Protein AF-0000000065787745 (afdb_homodimer)

pLDDT: mean 94.38, std 7.19, range [54.38, 98.94]

Sequence (430 aa):
MIIATLTGRTIEDMVELAIEAVEQGADALEVRLDYLENLDMSTALRAVRECTRYERVVATLRREEEGGLYKGDEDRRLEILERVSSEADYVDLELDVAEEEIISPSCETIVSYHNFENTPPKEELIGIRDRCAELGDVAKVVTMARGHEDALRILEVVRTAEAPTIGFAMGEEAKYTRVVSVLIGGFATYAAVRKKAAPGQLTVEETRKLLELLGMIIATLTGRTIEDMVELAIEAVEQGADALEVRLDYLENLDMSTALRAVR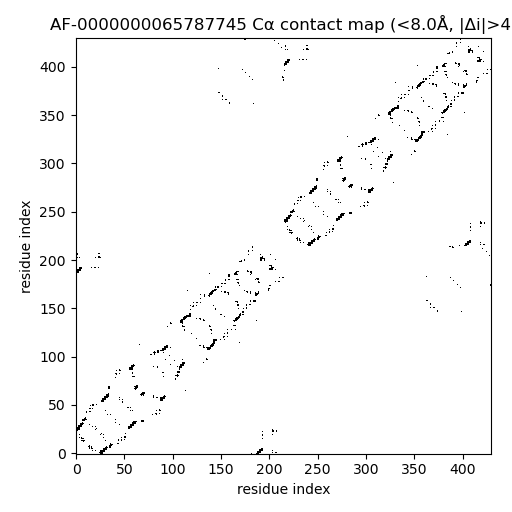ECTRYERVVATLRREEEGGLYKGDEDRRLEILERVSSEADYVDLELDVAEEEIISPSCETIVSYHNFENTPPKEELIGIRDRCAELGDVAKVVTMARGHEDALRILEVVRTAEAPTIGFAMGEEAKYTRVVSVLIGGFATYAAVRKKAAPGQLTVEETRKLLELLG

Solvent-accessible surface area (backbone atoms only — not comparable to full-atom values): 21388 Å² total; per-residue (Å²): 80,39,28,24,50,31,70,25,49,44,60,66,44,30,36,52,44,45,46,52,25,50,73,39,62,34,61,26,36,30,43,36,51,32,45,38,75,66,82,58,58,58,57,38,45,52,48,38,34,69,68,44,85,65,50,50,30,31,40,31,72,37,40,46,93,76,77,35,61,35,79,73,58,65,69,58,51,50,52,50,51,37,59,41,14,72,69,28,54,24,30,58,34,48,43,76,56,51,73,64,63,80,70,77,56,73,36,47,33,34,16,32,45,76,33,89,79,42,53,74,58,60,71,58,46,45,51,50,43,51,52,21,40,72,71,26,66,25,12,32,43,37,26,19,36,88,45,57,67,39,23,52,43,37,43,51,50,33,55,69,47,92,58,52,25,28,31,29,27,40,31,52,86,18,25,51,28,51,56,49,23,36,74,52,65,18,51,32,31,77,19,31,60,63,81,76,84,60,71,44,69,43,24,30,49,56,48,49,52,50,48,58,74,45,94,80,40,29,23,49,32,70,25,49,42,58,67,45,30,36,50,44,46,48,52,24,48,74,40,61,35,58,27,37,29,42,36,51,30,44,37,74,66,81,57,57,58,56,39,46,49,50,38,34,68,70,46,84,65,49,50,32,32,41,31,71,37,42,44,94,75,76,36,61,36,78,71,57,65,71,58,50,50,53,48,51,37,60,40,14,71,69,26,55,24,31,56,33,48,44,74,56,50,72,63,62,81,70,74,56,73,34,46,33,33,17,30,45,77,34,89,80,42,55,73,59,61,71,58,46,44,51,51,43,51,51,20,38,71,70,26,66,24,12,32,42,37,25,19,36,89,43,57,68,39,25,53,42,36,43,52,49,33,53,71,47,91,56,53,26,29,31,30,27,39,31,53,86,18,24,49,29,51,55,49,23,37,76,53,64,18,51,32,33,75,19,31,60,62,85,75,87,57,71,45,69,42,25,31,48,56,48,49,51,49,47,59,74,43,95

Secondary structure (DSSP, 8-state):
-EEEEE--SSHHHHHHHHHHHHHHT-SEEEEEGGG-SSS-HHHHHHHHHHHTTT-EEEEE--BGGGT--B-S-HHHHHHHHHHHGGG-SEEEEEHHHHHHT----SSEEEEEEEESS----HHHHHHHHHHHHHHSSEEEEEEE-SSHHHHHHHHHHHHT-SS-EEEEEESGGGTTHHHHHHHTT-S-EEEESSS-SSTT--BHHHHHHHHHHH-/-EEEEE--SSHHHHHHHHHHHHHHT-SEEEEEGGG-SSS-HHHHHHHHHHHTTT-EEEEE--BGGGT--B-S-HHHHHHHHHHHGGG-SEEEEEHHHHHHT----SSEEEEEEEESS----HHHHHHHHHHHHHHSSEEEEEEE-SSHHHHHHHHHHHHT-SS-EEEEEESGGGTTHHHHHHHTT-S-EEEESSS-SSTT--BHHHHHHHHHHH-

Structure (mmCIF, N/CA/C/O backbone):
data_AF-0000000065787745-model_v1
#
loop_
_entity.id
_entity.type
_entity.pdbx_description
1 polymer '3-dehydroquinate dehydratase'
#
loop_
_atom_site.group_PDB
_atom_site.id
_atom_site.type_symbol
_atom_site.lab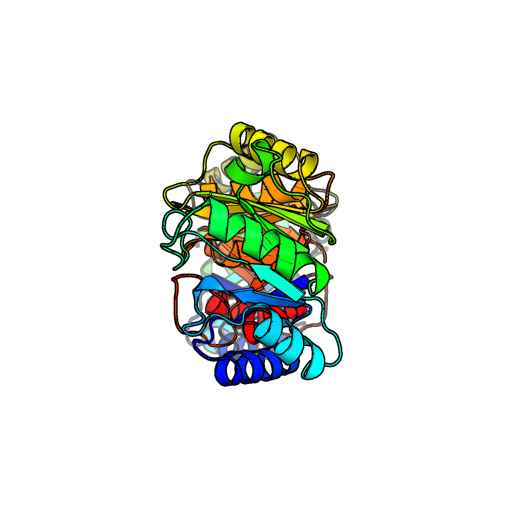el_atom_id
_atom_site.label_alt_id
_atom_site.label_comp_id
_atom_site.label_asym_id
_atom_site.label_entity_id
_atom_site.label_seq_id
_atom_site.pdbx_PDB_ins_code
_atom_site.Cartn_x
_atom_site.Cartn_y
_atom_site.Cartn_z
_atom_site.occupancy
_atom_site.B_iso_or_equiv
_atom_site.auth_seq_id
_atom_site.auth_comp_id
_atom_site.auth_asym_id
_atom_site.auth_atom_id
_atom_site.pdbx_PDB_model_num
ATOM 1 N N . MET A 1 1 ? 7.008 10.703 7.344 1 95.31 1 MET A N 1
ATOM 2 C CA . MET A 1 1 ? 6.703 10.953 8.75 1 95.31 1 MET A CA 1
ATOM 3 C C . MET A 1 1 ? 5.238 10.672 9.047 1 95.31 1 MET A C 1
ATOM 5 O O . MET A 1 1 ? 4.406 10.648 8.141 1 95.31 1 MET A O 1
ATOM 9 N N . ILE A 1 2 ? 4.992 10.32 10.305 1 98 2 ILE A N 1
ATOM 10 C CA . ILE A 1 2 ? 3.627 10.109 10.781 1 98 2 ILE A CA 1
ATOM 11 C C . ILE A 1 2 ? 3.201 11.289 11.656 1 98 2 ILE A C 1
ATOM 13 O O . ILE A 1 2 ? 3.803 11.531 12.703 1 98 2 ILE A O 1
ATOM 17 N N . ILE A 1 3 ? 2.205 12.008 11.211 1 98.19 3 ILE A N 1
ATOM 18 C CA . ILE A 1 3 ? 1.607 13.07 12.008 1 98.19 3 ILE A CA 1
ATOM 19 C C . ILE A 1 3 ? 0.368 12.547 12.727 1 98.19 3 ILE A C 1
ATOM 21 O O . ILE A 1 3 ? -0.604 12.141 12.086 1 98.19 3 ILE A O 1
ATOM 25 N N . ALA A 1 4 ? 0.393 12.562 14.031 1 97.44 4 ALA A N 1
ATOM 26 C CA . ALA A 1 4 ? -0.772 12.156 14.805 1 97.44 4 ALA A CA 1
ATOM 27 C C . ALA A 1 4 ? -1.756 13.305 14.969 1 97.44 4 ALA A C 1
ATOM 29 O O . ALA A 1 4 ? -1.367 14.414 15.367 1 97.44 4 ALA A O 1
ATOM 30 N N . THR A 1 5 ? -2.967 13.047 14.664 1 97.06 5 THR A N 1
ATOM 31 C CA . THR A 1 5 ? -3.998 14.062 14.828 1 97.06 5 THR A CA 1
ATOM 32 C C . THR A 1 5 ? -4.59 14.023 16.234 1 97.06 5 THR A C 1
ATOM 34 O O . THR A 1 5 ? -5.133 13 16.656 1 97.06 5 THR A O 1
ATOM 37 N N . LEU A 1 6 ? -4.48 15.117 16.969 1 96.56 6 LEU A N 1
ATOM 38 C CA . LEU A 1 6 ? -5.027 15.242 18.312 1 96.56 6 LEU A CA 1
ATOM 39 C C . LEU A 1 6 ? -6.371 15.969 18.281 1 96.56 6 LEU A C 1
ATOM 41 O O . LEU A 1 6 ? -6.445 17.125 17.891 1 96.56 6 LEU A O 1
ATOM 45 N N . THR A 1 7 ? -7.379 15.273 18.797 1 95.25 7 THR A N 1
ATOM 46 C CA . THR A 1 7 ? -8.727 15.82 18.719 1 95.25 7 THR A CA 1
ATOM 47 C C . THR A 1 7 ? -9.344 15.93 20.109 1 95.25 7 THR A C 1
ATOM 49 O O . THR A 1 7 ? -10.539 15.695 20.281 1 95.25 7 THR A O 1
ATOM 52 N N . GLY A 1 8 ? -8.508 16.172 21.062 1 94.19 8 GLY A N 1
ATOM 53 C CA . GLY A 1 8 ? -9.023 16.344 22.422 1 94.19 8 GLY A CA 1
ATOM 54 C C . GLY A 1 8 ? -9.938 17.547 22.562 1 94.19 8 GLY A C 1
ATOM 55 O O . GLY A 1 8 ? -9.719 18.578 21.938 1 94.19 8 GLY A O 1
ATOM 56 N N . ARG A 1 9 ? -10.867 17.438 23.531 1 94.25 9 ARG A N 1
ATOM 57 C CA . ARG A 1 9 ? -11.836 18.516 23.75 1 94.25 9 ARG A CA 1
ATOM 58 C C . ARG A 1 9 ? -11.359 19.469 24.828 1 94.25 9 ARG A C 1
ATOM 60 O O . ARG A 1 9 ? -11.867 20.594 24.938 1 94.25 9 ARG A O 1
ATOM 67 N N . THR A 1 10 ? -10.438 19.016 25.688 1 94.31 10 THR A N 1
ATOM 68 C CA . THR A 1 10 ? -9.781 19.844 26.703 1 94.31 10 THR A CA 1
ATOM 69 C C . THR A 1 10 ? -8.266 19.797 26.547 1 94.31 10 THR A C 1
ATOM 71 O O . THR A 1 10 ? -7.742 18.953 25.797 1 94.31 10 THR A O 1
ATOM 74 N N . ILE A 1 11 ? -7.617 20.75 27.219 1 94.31 11 ILE A N 1
ATOM 75 C CA . ILE A 1 11 ? -6.156 20.75 27.172 1 94.31 11 ILE A CA 1
ATOM 76 C C . ILE A 1 11 ? -5.617 19.438 27.75 1 94.31 11 ILE A C 1
ATOM 78 O O . ILE A 1 11 ? -4.668 18.859 27.219 1 94.31 11 ILE A O 1
ATOM 82 N N . GLU A 1 12 ? -6.25 18.969 28.781 1 93.56 12 GLU A N 1
ATOM 83 C CA . GLU A 1 12 ? -5.848 17.719 29.391 1 93.56 12 GLU A CA 1
ATOM 84 C C . GLU A 1 12 ? -5.992 16.547 28.422 1 93.56 12 GLU A C 1
ATOM 86 O O . GLU A 1 12 ? -5.102 15.703 28.312 1 93.56 12 GLU A O 1
ATOM 91 N N . ASP A 1 13 ? -7.141 16.531 27.688 1 94.06 13 ASP A N 1
ATOM 92 C CA . ASP A 1 13 ? -7.367 15.492 26.688 1 94.06 13 ASP A CA 1
ATOM 93 C C . ASP A 1 13 ? -6.297 15.547 25.594 1 94.06 13 ASP A C 1
ATOM 95 O O . ASP A 1 13 ? -5.801 14.5 25.156 1 94.06 13 ASP A O 1
ATOM 99 N N . MET A 1 14 ? -5.992 16.734 25.203 1 94.81 14 MET A N 1
ATOM 100 C CA . MET A 1 14 ? -5 16.922 24.141 1 94.81 14 MET A CA 1
ATOM 101 C C . MET A 1 14 ? -3.639 16.391 24.578 1 94.81 14 MET A C 1
ATOM 103 O O . MET A 1 14 ? -2.963 15.703 23.812 1 94.81 14 MET A O 1
ATOM 107 N N . VAL A 1 15 ? -3.275 16.734 25.781 1 95.19 15 VAL A N 1
ATOM 108 C CA . VAL A 1 15 ? -1.983 16.328 26.312 1 95.19 15 VAL A CA 1
ATOM 109 C C . VAL A 1 15 ? -1.935 14.805 26.422 1 95.19 15 VAL A C 1
ATOM 111 O O . VAL A 1 15 ? -0.93 14.18 26.078 1 95.19 15 VAL A O 1
ATOM 114 N N . GLU A 1 16 ? -2.988 14.195 26.875 1 96.19 16 GLU A N 1
ATOM 115 C CA . GLU A 1 16 ? -3.057 12.742 26.984 1 96.19 16 GLU A CA 1
ATOM 116 C C . GLU A 1 16 ? -2.891 12.078 25.625 1 96.19 16 GLU A C 1
ATOM 118 O O . GLU A 1 16 ? -2.123 11.125 25.469 1 96.19 16 GLU A O 1
ATOM 123 N N . LEU A 1 17 ? -3.627 12.562 24.688 1 96.62 17 LEU A N 1
ATOM 124 C CA . LEU A 1 17 ? -3.523 12.031 23.328 1 96.62 17 LEU A CA 1
ATOM 125 C C . LEU A 1 17 ? -2.111 12.211 22.781 1 96.62 17 LEU A C 1
ATOM 127 O O . LEU A 1 17 ? -1.597 11.336 22.094 1 96.62 17 LEU A O 1
ATOM 131 N N . ALA A 1 18 ? -1.525 13.328 23.109 1 97.19 18 ALA A N 1
ATOM 132 C CA . ALA A 1 18 ? -0.173 13.609 22.641 1 97.19 18 ALA A CA 1
ATOM 133 C C . ALA A 1 18 ? 0.82 12.578 23.172 1 97.19 18 ALA A C 1
ATOM 135 O O . ALA A 1 18 ? 1.634 12.047 22.422 1 97.19 18 ALA A O 1
ATOM 136 N N . ILE A 1 19 ? 0.753 12.32 24.406 1 96.75 19 ILE A N 1
ATOM 137 C CA . ILE A 1 19 ? 1.647 11.367 25.047 1 96.75 19 I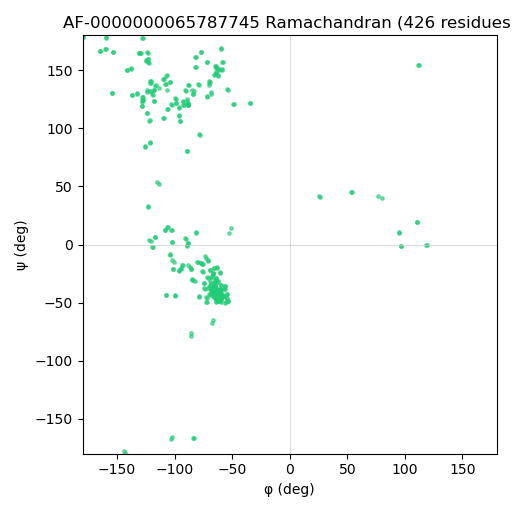LE A CA 1
ATOM 138 C C . ILE A 1 19 ? 1.457 9.984 24.422 1 96.75 19 ILE A C 1
ATOM 140 O O . ILE A 1 19 ? 2.432 9.312 24.078 1 96.75 19 ILE A O 1
ATOM 144 N N . GLU A 1 20 ? 0.204 9.656 24.266 1 96.88 20 GLU A N 1
ATOM 145 C CA . GLU A 1 20 ? -0.113 8.367 23.672 1 96.88 20 GLU A CA 1
ATOM 146 C C . GLU A 1 20 ?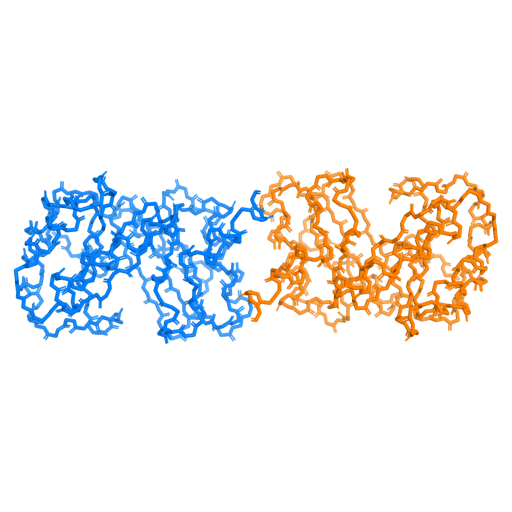 0.416 8.281 22.234 1 96.88 20 GLU A C 1
ATOM 148 O O . GLU A 1 20 ? 0.948 7.246 21.828 1 96.88 20 GLU A O 1
ATOM 153 N N . ALA A 1 21 ? 0.248 9.297 21.484 1 96.94 21 ALA A N 1
ATOM 154 C CA . ALA A 1 21 ? 0.705 9.352 20.094 1 96.94 21 ALA A CA 1
ATOM 155 C C . ALA A 1 21 ? 2.213 9.133 20.016 1 96.94 21 ALA A C 1
ATOM 157 O O . ALA A 1 21 ? 2.688 8.367 19.172 1 96.94 21 ALA A O 1
ATOM 158 N N . VAL A 1 22 ? 2.955 9.789 20.875 1 96.56 22 VAL A N 1
ATOM 159 C CA . VAL A 1 22 ? 4.41 9.672 20.891 1 96.56 22 VAL A CA 1
ATOM 160 C C . VAL A 1 22 ? 4.809 8.242 21.234 1 96.56 22 VAL A C 1
ATOM 162 O O . VAL A 1 22 ? 5.711 7.668 20.625 1 96.56 22 VAL A O 1
ATOM 165 N N . GLU A 1 23 ? 4.125 7.684 22.172 1 96.06 23 GLU A N 1
ATOM 166 C CA . GLU A 1 23 ? 4.391 6.305 22.578 1 96.06 23 GLU A CA 1
ATOM 167 C C . GLU A 1 23 ? 4.133 5.336 21.422 1 96.06 23 GLU A C 1
ATOM 169 O O . GLU A 1 23 ? 4.809 4.316 21.297 1 96.06 23 GLU A O 1
ATOM 174 N N . GLN A 1 24 ? 3.209 5.703 20.625 1 96.62 24 GLN A N 1
ATOM 175 C CA . GLN A 1 24 ? 2.834 4.852 19.5 1 96.62 24 GLN A CA 1
ATOM 176 C C . GLN A 1 24 ? 3.811 5.016 18.328 1 96.62 24 GLN A C 1
ATOM 178 O O . GLN A 1 24 ? 3.785 4.234 17.375 1 96.62 24 GLN A O 1
ATOM 183 N N . GLY A 1 25 ? 4.613 6.082 18.391 1 96 25 GLY A N 1
ATOM 184 C CA . GLY A 1 25 ? 5.641 6.234 17.375 1 96 25 GLY A CA 1
ATOM 185 C C . GLY A 1 25 ? 5.371 7.383 16.422 1 96 25 GLY A C 1
ATOM 186 O O . GLY A 1 25 ? 5.906 7.414 15.312 1 96 25 GLY A O 1
ATOM 187 N N . ALA A 1 26 ? 4.531 8.359 16.766 1 97 26 ALA A N 1
ATOM 188 C CA . ALA A 1 26 ? 4.309 9.547 15.953 1 97 26 ALA A CA 1
ATOM 189 C C . ALA A 1 26 ? 5.59 10.359 15.812 1 97 26 ALA A C 1
ATOM 191 O O . ALA A 1 26 ? 6.402 10.422 16.734 1 97 26 ALA A O 1
ATOM 192 N N . ASP A 1 27 ? 5.727 10.977 14.602 1 96.81 27 ASP A N 1
ATOM 193 C CA . ASP A 1 27 ? 6.879 11.836 14.344 1 96.81 27 ASP A CA 1
ATOM 194 C C . ASP A 1 27 ? 6.531 13.305 14.586 1 96.81 27 ASP A C 1
ATOM 196 O O . ASP A 1 27 ? 7.422 14.141 14.75 1 96.81 27 ASP A O 1
ATOM 200 N N . ALA A 1 28 ? 5.312 13.648 14.523 1 97.56 28 ALA A N 1
ATOM 201 C CA . ALA A 1 28 ? 4.77 14.992 14.727 1 97.56 28 ALA A CA 1
ATOM 202 C C . ALA A 1 28 ? 3.328 14.938 15.219 1 97.56 28 ALA A C 1
ATOM 204 O O . ALA A 1 28 ? 2.701 13.875 15.203 1 97.56 28 ALA A O 1
ATOM 205 N N . LEU A 1 29 ? 2.869 16.062 15.695 1 97.56 29 LEU A N 1
ATOM 206 C CA . LEU A 1 29 ? 1.533 16.141 16.281 1 97.56 29 LEU A CA 1
ATOM 207 C C . LEU A 1 29 ? 0.729 17.281 15.648 1 97.56 29 LEU A C 1
ATOM 209 O O . LEU A 1 29 ? 1.188 18.422 15.602 1 97.56 29 LEU A O 1
ATOM 213 N N . GLU A 1 30 ? -0.359 16.906 15.133 1 97.62 30 GLU A N 1
ATOM 214 C CA . GLU A 1 30 ? -1.309 17.938 14.734 1 97.62 30 GLU A CA 1
ATOM 215 C C . GLU A 1 30 ? -2.297 18.25 15.852 1 97.62 30 GLU A C 1
ATOM 217 O O . GLU A 1 30 ? -3.053 17.375 16.281 1 97.62 30 GLU A O 1
ATOM 222 N N . VAL A 1 31 ? -2.312 19.469 16.281 1 96.69 31 VAL A N 1
ATOM 223 C CA . VAL A 1 31 ? -3.273 19.906 17.281 1 96.69 31 VAL A CA 1
ATOM 224 C C . VAL A 1 31 ? -4.484 20.531 16.594 1 96.69 31 VAL A C 1
ATOM 226 O O . VAL A 1 31 ? -4.402 21.656 16.078 1 96.69 31 VAL A O 1
ATOM 229 N N . ARG A 1 32 ? -5.543 19.781 16.609 1 96.25 32 ARG A N 1
ATOM 230 C CA . ARG A 1 32 ? -6.805 20.297 16.078 1 96.25 32 ARG A CA 1
ATOM 231 C C . ARG A 1 32 ? -7.477 21.234 17.094 1 96.25 32 ARG A C 1
ATOM 233 O O . ARG A 1 32 ? -8.305 20.797 17.891 1 96.25 32 ARG A O 1
ATOM 240 N N . LEU A 1 33 ? -7.203 22.484 16.891 1 96.25 33 LEU A N 1
ATOM 241 C CA . LEU A 1 33 ? -7.684 23.5 17.812 1 96.25 33 LEU A CA 1
ATOM 242 C C . LEU A 1 33 ? -9.203 23.656 17.719 1 96.25 33 LEU A C 1
ATOM 244 O O . LEU A 1 33 ? -9.852 24.078 18.672 1 96.25 33 LEU A O 1
ATOM 248 N N . ASP A 1 34 ? -9.734 23.25 16.625 1 95.62 34 ASP A N 1
ATOM 249 C CA . ASP A 1 34 ? -11.172 23.375 16.406 1 95.62 34 ASP A CA 1
ATOM 250 C C . ASP A 1 34 ? -11.953 22.406 17.281 1 95.62 34 ASP A C 1
ATOM 252 O O . ASP A 1 34 ? -13.164 22.547 17.453 1 95.62 34 ASP A O 1
ATOM 256 N N . TYR A 1 35 ? -11.312 21.469 17.844 1 94.81 35 TYR A N 1
ATOM 257 C CA . TYR A 1 35 ? -11.984 20.516 18.734 1 94.81 35 TYR A CA 1
ATOM 258 C C . TYR A 1 35 ? -12.055 21.062 20.156 1 94.81 35 TYR A C 1
ATOM 260 O O . TYR A 1 35 ? -12.836 20.578 20.984 1 94.81 35 TYR A O 1
ATOM 268 N N . LEU A 1 36 ? -11.195 22.016 20.5 1 93.5 36 LEU A N 1
ATOM 269 C CA . LEU A 1 36 ? -11.102 22.531 21.859 1 93.5 36 LEU A CA 1
ATOM 270 C C . LEU A 1 36 ? -12.352 23.312 22.234 1 93.5 36 LEU A C 1
ATOM 272 O O . LEU A 1 36 ? -12.836 24.141 21.453 1 93.5 36 LEU A O 1
ATOM 276 N N . GLU A 1 37 ? -12.891 23.016 23.359 1 86.19 37 GLU A N 1
ATOM 277 C CA . GLU A 1 37 ? -14.062 23.719 23.859 1 86.19 37 GLU A CA 1
ATOM 278 C C . GLU A 1 37 ? -13.711 25.125 24.328 1 86.19 37 GLU A C 1
ATOM 280 O O . GLU A 1 37 ? -14.477 26.062 24.125 1 86.19 37 GLU A O 1
ATOM 285 N N . ASN A 1 38 ? -12.633 25.156 25.156 1 72.75 38 ASN A N 1
ATOM 286 C CA . ASN A 1 38 ? -12.219 26.422 25.734 1 72.75 38 ASN A CA 1
ATOM 287 C C . ASN A 1 38 ? -10.977 26.984 25.047 1 72.75 38 ASN A C 1
ATOM 289 O O . ASN A 1 38 ? -10.156 26.219 24.531 1 72.75 38 ASN A O 1
ATOM 293 N N . LEU A 1 39 ? -11 28.312 24.859 1 62.22 39 LEU A N 1
ATOM 294 C CA . LEU A 1 39 ? -10.359 29.094 23.812 1 62.22 39 LEU A CA 1
ATOM 295 C C . LEU A 1 39 ? -8.891 29.344 24.141 1 62.22 39 LEU A C 1
ATOM 297 O O . LEU A 1 39 ? -8.195 30.062 23.406 1 62.22 39 LEU A O 1
ATOM 301 N N . ASP A 1 40 ? -8.258 28.766 25.109 1 80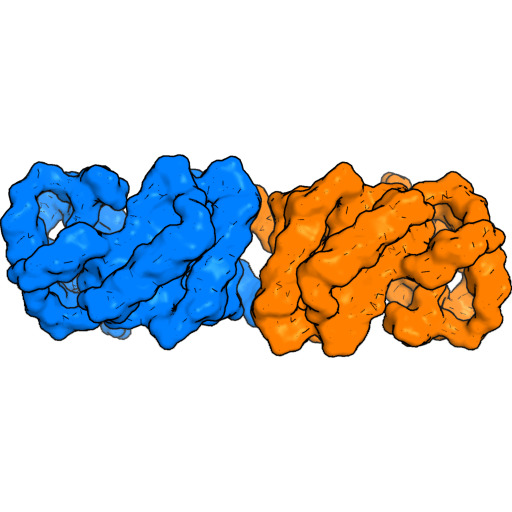.25 40 ASP A N 1
ATOM 302 C CA . ASP A 1 40 ? -6.867 29.219 25.094 1 80.25 40 ASP A CA 1
ATOM 303 C C . ASP A 1 40 ? -6.016 28.312 24.203 1 80.25 40 ASP A C 1
ATOM 305 O O . ASP A 1 40 ? -5.301 27.438 24.703 1 80.25 40 ASP A O 1
ATOM 309 N N . MET A 1 41 ? -6.098 28.547 22.969 1 83.62 41 MET A N 1
ATOM 310 C CA . MET A 1 41 ? -5.492 27.703 21.922 1 83.62 41 MET A CA 1
ATOM 311 C C . MET A 1 41 ? -3.971 27.734 22.031 1 83.62 41 MET A C 1
ATOM 313 O O . MET A 1 41 ? -3.316 26.703 21.828 1 83.62 41 MET A O 1
ATOM 317 N N . SER A 1 42 ? -3.443 28.844 22.5 1 87.38 42 SER A N 1
ATOM 318 C CA . SER A 1 42 ? -2.002 28.953 22.688 1 87.38 42 SER A CA 1
ATOM 319 C C . SER A 1 42 ? -1.542 28.078 23.859 1 87.38 42 SER A C 1
ATOM 321 O O . SER A 1 42 ? -0.495 27.438 23.781 1 87.38 42 SER A O 1
ATOM 323 N N . THR A 1 43 ? -2.367 28.078 24.812 1 87.94 43 THR A N 1
ATOM 324 C CA . THR A 1 43 ? -2.045 27.266 25.984 1 87.94 43 THR A CA 1
ATOM 325 C C . THR A 1 43 ? -2.047 25.781 25.641 1 87.94 43 THR A C 1
ATOM 327 O O . THR A 1 43 ? -1.204 25.016 26.125 1 87.94 43 THR A O 1
ATOM 330 N N . ALA A 1 44 ? -2.957 25.422 24.797 1 89.06 44 ALA A N 1
ATOM 331 C CA . ALA A 1 44 ? -3.037 24.016 24.375 1 89.06 44 ALA A CA 1
ATOM 332 C C . ALA A 1 44 ? -1.774 23.594 23.641 1 89.06 44 ALA A C 1
ATOM 334 O O . ALA A 1 44 ? -1.207 22.531 23.922 1 89.06 44 ALA A O 1
ATOM 335 N N . LEU A 1 45 ? -1.342 24.406 22.734 1 91.94 45 LEU A N 1
ATOM 336 C CA . LEU A 1 45 ? -0.138 24.109 21.969 1 91.94 45 LEU A CA 1
ATOM 337 C C . LEU A 1 45 ? 1.079 24.016 22.875 1 91.94 45 LEU A C 1
ATOM 339 O O . LEU A 1 45 ? 1.881 23.078 22.75 1 91.94 45 LEU A O 1
ATOM 343 N N . ARG A 1 46 ? 1.169 24.953 23.781 1 90.19 46 ARG A N 1
ATOM 344 C CA . ARG A 1 46 ? 2.291 24.953 24.703 1 90.19 46 ARG A CA 1
ATOM 345 C C . ARG A 1 46 ? 2.279 23.719 25.594 1 90.19 46 ARG A C 1
ATOM 347 O O . ARG A 1 46 ? 3.328 23.125 25.844 1 90.19 46 ARG A O 1
ATOM 354 N N . ALA A 1 47 ? 1.116 23.344 26.031 1 91.5 47 ALA A N 1
ATOM 355 C CA . ALA A 1 47 ? 0.983 22.172 26.891 1 91.5 47 ALA A CA 1
ATOM 356 C C . ALA A 1 47 ? 1.407 20.906 26.156 1 91.5 47 ALA A C 1
ATOM 358 O O . ALA A 1 47 ? 2.111 20.062 26.734 1 91.5 47 ALA A O 1
ATOM 359 N N . VAL A 1 48 ? 0.991 20.828 24.938 1 93.25 48 VAL A N 1
ATOM 360 C CA . VAL A 1 48 ? 1.335 19.672 24.125 1 93.25 48 VAL A CA 1
ATOM 361 C C . VAL A 1 48 ? 2.846 19.625 23.906 1 93.25 48 VAL A C 1
ATOM 363 O O . VAL A 1 48 ? 3.469 18.562 24.062 1 93.25 48 VAL A O 1
ATOM 366 N N . ARG A 1 49 ? 3.439 20.688 23.625 1 91.06 49 ARG A N 1
ATOM 367 C CA . ARG A 1 49 ? 4.875 20.766 23.359 1 91.06 49 ARG A CA 1
ATOM 368 C C . ARG A 1 49 ? 5.672 20.422 24.609 1 91.06 49 ARG A C 1
ATOM 370 O O . ARG A 1 49 ? 6.656 19.672 24.547 1 91.06 49 ARG A O 1
ATOM 377 N N . GLU A 1 50 ? 5.262 20.953 25.641 1 88.69 50 GLU A N 1
ATOM 378 C CA . GLU A 1 50 ? 5.988 20.75 26.891 1 88.69 50 GLU A CA 1
ATOM 379 C C . GLU A 1 50 ? 5.945 19.297 27.328 1 88.69 50 GLU A C 1
ATOM 381 O O . GLU A 1 50 ? 6.914 18.797 27.906 1 88.69 50 GLU A O 1
ATOM 386 N N . CYS A 1 51 ? 4.891 18.625 27.031 1 89.44 51 CYS A N 1
ATOM 387 C CA . CYS A 1 51 ? 4.719 17.25 27.531 1 89.44 51 CYS A CA 1
ATOM 388 C C . CYS A 1 51 ? 5.344 16.25 26.578 1 89.44 51 CYS A C 1
ATOM 390 O O . CYS A 1 51 ? 5.465 15.062 26.906 1 89.44 51 CYS A O 1
ATOM 392 N N . THR A 1 52 ? 5.625 16.594 25.344 1 83.94 52 THR A N 1
ATOM 393 C CA . THR A 1 52 ? 6.109 15.648 24.344 1 83.94 52 THR A CA 1
ATOM 394 C C . THR A 1 52 ? 7.531 15.992 23.906 1 83.94 52 THR A C 1
ATOM 396 O O . THR A 1 52 ? 7.949 15.672 22.797 1 83.94 52 THR A O 1
ATOM 399 N N . ARG A 1 53 ? 8.414 16.125 24.734 1 74.81 53 ARG A N 1
ATOM 400 C CA . ARG A 1 53 ? 9.828 16.406 24.516 1 74.81 53 ARG A CA 1
ATOM 401 C C . ARG A 1 53 ? 10.039 17.141 23.203 1 74.81 53 ARG A C 1
ATOM 403 O O . ARG A 1 53 ? 10.922 16.781 22.406 1 74.81 53 ARG A O 1
ATOM 410 N N . TYR A 1 54 ? 9.273 18.094 22.766 1 66.12 54 TYR A N 1
ATOM 411 C CA . TYR A 1 54 ? 9.453 19.109 21.734 1 66.12 54 TYR A CA 1
ATOM 412 C C . TYR A 1 54 ? 9.281 18.5 20.344 1 66.12 54 TYR A C 1
ATOM 414 O O . TYR A 1 54 ? 10.031 18.828 19.422 1 66.12 54 TYR A O 1
ATOM 422 N N . GLU A 1 55 ? 8.25 17.609 20.219 1 77.81 55 GLU A N 1
ATOM 423 C CA . GLU A 1 55 ? 7.879 17.109 18.906 1 77.81 55 GLU A CA 1
ATOM 424 C C . GLU A 1 55 ? 7.352 18.219 18.016 1 77.81 55 GLU A C 1
ATOM 426 O O . GLU A 1 55 ? 6.91 19.266 18.5 1 77.81 55 GLU A O 1
ATOM 431 N N . ARG A 1 56 ? 7.625 18.094 16.703 1 93.56 56 ARG A N 1
ATOM 432 C CA . ARG A 1 56 ? 7.039 19.031 15.75 1 93.56 56 ARG A CA 1
ATOM 433 C C . ARG A 1 56 ? 5.52 19.078 15.883 1 93.56 56 ARG A C 1
ATOM 435 O O . ARG A 1 56 ? 4.879 18.047 16.078 1 93.56 56 ARG A O 1
ATOM 442 N N . VAL A 1 57 ? 5.078 20.312 15.891 1 96.81 57 VAL A N 1
ATOM 443 C CA . VAL A 1 57 ? 3.645 20.484 16.094 1 96.81 57 VAL A CA 1
ATOM 444 C C . VAL A 1 57 ? 3.045 21.25 14.914 1 96.81 57 VAL A C 1
ATOM 446 O O . VAL A 1 57 ? 3.623 22.234 14.438 1 96.81 57 VAL A O 1
ATOM 449 N N . VAL A 1 58 ? 1.951 20.734 14.391 1 97.94 58 VAL A N 1
ATOM 450 C CA . VAL A 1 58 ? 1.118 21.391 13.398 1 97.94 58 VAL A CA 1
ATOM 451 C C . VAL A 1 58 ? -0.128 21.969 14.062 1 97.94 58 VAL A C 1
ATOM 453 O O . VAL A 1 58 ? -0.892 21.25 14.703 1 97.94 58 VAL A O 1
ATOM 456 N N . ALA A 1 59 ? -0.346 23.266 14 1 97.5 59 ALA A N 1
ATOM 457 C CA . ALA A 1 59 ? -1.579 23.891 14.477 1 97.5 59 ALA A CA 1
ATOM 458 C C . ALA A 1 59 ? -2.629 23.953 13.367 1 97.5 59 ALA A C 1
ATOM 460 O O . ALA A 1 59 ? -2.361 24.453 12.281 1 97.5 59 ALA A O 1
ATOM 461 N N . THR A 1 60 ? -3.729 23.406 13.641 1 97.56 60 THR A N 1
ATOM 462 C CA . THR A 1 60 ? -4.824 23.406 12.68 1 97.56 60 THR A CA 1
ATOM 463 C C . THR A 1 60 ? -6.105 23.938 13.312 1 97.56 60 THR A C 1
ATOM 465 O O . THR A 1 60 ? -6.465 23.531 14.422 1 97.56 60 THR A O 1
ATOM 468 N N . LEU A 1 61 ? -6.707 24.875 12.742 1 96.81 61 LEU A N 1
ATOM 469 C CA . LEU A 1 61 ? -8.039 25.375 13.07 1 96.81 61 LEU A CA 1
ATOM 470 C C . LEU A 1 61 ? -8.969 25.281 11.867 1 96.81 61 LEU A C 1
ATOM 472 O O . LEU A 1 61 ? -9.102 26.234 11.094 1 96.81 61 LEU A O 1
ATOM 476 N N . ARG A 1 62 ? -9.555 24.141 11.797 1 96.31 62 ARG A N 1
ATOM 477 C CA . ARG A 1 62 ? -10.227 23.75 10.562 1 96.31 62 ARG A CA 1
ATOM 478 C C . ARG A 1 62 ? -11.695 24.172 10.578 1 96.31 62 ARG A C 1
ATOM 480 O O . ARG A 1 62 ? -12.391 23.953 11.57 1 96.31 62 ARG A O 1
ATOM 487 N N . ARG A 1 63 ? -12.195 24.797 9.461 1 95.75 63 ARG A N 1
ATOM 488 C CA . ARG A 1 63 ? -13.594 25.188 9.297 1 95.75 63 ARG A CA 1
ATOM 489 C C . ARG A 1 63 ? -14.484 23.969 9.094 1 95.75 63 ARG A C 1
ATOM 491 O O . ARG A 1 63 ? -14.023 22.938 8.617 1 95.75 63 ARG A O 1
ATOM 498 N N . GLU A 1 64 ? -15.664 24.141 9.383 1 94.56 64 GLU A N 1
ATOM 499 C CA . GLU A 1 64 ? -16.641 23.062 9.273 1 94.56 64 GLU A CA 1
ATOM 500 C C . GLU A 1 64 ? -16.734 22.562 7.836 1 94.56 64 GLU A C 1
ATOM 502 O O . GLU A 1 64 ? -16.812 21.344 7.602 1 94.56 64 GLU A O 1
ATOM 507 N N . GLU A 1 65 ? -16.734 23.422 6.832 1 91.69 65 GLU A N 1
ATOM 508 C CA . GLU A 1 65 ? -16.859 23.062 5.422 1 91.69 65 GLU A CA 1
ATOM 509 C C . GLU A 1 65 ? -15.688 22.203 4.957 1 91.69 65 GLU A C 1
ATOM 511 O O . GLU A 1 65 ? -15.781 21.531 3.934 1 91.69 65 GLU A O 1
ATOM 516 N N . GLU A 1 66 ? -14.641 22.281 5.703 1 93.19 66 GLU A N 1
ATOM 517 C CA . GLU A 1 66 ? -13.43 21.547 5.355 1 93.19 66 GLU A CA 1
ATOM 518 C C . GLU A 1 66 ? -13.227 20.344 6.27 1 93.19 66 GLU A C 1
ATOM 520 O O . GLU A 1 66 ? -12.109 19.828 6.387 1 93.19 66 GLU A O 1
ATOM 525 N N . GLY A 1 67 ? -14.25 20 6.957 1 91.31 67 GLY A N 1
ATOM 526 C CA . GLY A 1 67 ? -14.188 18.781 7.766 1 91.31 67 GLY A CA 1
ATOM 527 C C . GLY A 1 67 ? -13.805 19.062 9.211 1 91.31 67 GLY A C 1
ATOM 528 O O . GLY A 1 67 ? -13.461 18.125 9.953 1 91.31 67 GLY A O 1
ATOM 529 N N . GLY A 1 68 ? -13.789 20.344 9.617 1 95.5 68 GLY A N 1
ATOM 530 C CA . GLY A 1 68 ? -13.477 20.703 10.992 1 95.5 68 GLY A CA 1
ATOM 531 C C . GLY A 1 68 ? -14.703 21.078 11.805 1 95.5 68 GLY A C 1
ATOM 532 O O . GLY A 1 68 ? -15.82 20.688 11.469 1 95.5 68 GLY A O 1
ATOM 533 N N . LEU A 1 69 ? -14.406 21.688 13.008 1 95.25 69 LEU A N 1
ATOM 534 C CA . LEU A 1 69 ? -15.508 22 13.922 1 95.25 69 LEU A CA 1
ATOM 535 C C . LEU A 1 69 ? -15.602 23.5 14.18 1 95.25 69 LEU A C 1
ATOM 537 O O . LEU A 1 69 ? -16.484 23.953 14.906 1 95.25 69 LEU A O 1
ATOM 541 N N . TYR A 1 70 ? -14.703 24.312 13.625 1 95.56 70 TYR A N 1
ATOM 542 C CA . TYR A 1 70 ? -14.766 25.75 13.852 1 95.56 70 TYR A CA 1
ATOM 543 C C . TYR A 1 70 ? -15.938 26.375 13.109 1 95.56 70 TYR A C 1
ATOM 545 O O . TYR A 1 70 ? -16.062 26.234 11.891 1 95.56 70 TYR A O 1
ATOM 553 N N . LYS A 1 71 ? -16.719 27.094 13.82 1 94.19 71 LYS A N 1
ATOM 554 C CA . LYS A 1 71 ? -17.922 27.688 13.258 1 94.19 71 LYS A CA 1
ATOM 555 C C . LYS A 1 71 ? -17.906 29.203 13.406 1 94.19 71 LYS A C 1
ATOM 557 O O . LYS A 1 71 ? -18.875 29.891 13.062 1 94.19 71 LYS A O 1
ATOM 562 N N . GLY A 1 72 ? -16.875 29.781 13.906 1 91.88 72 GLY A N 1
ATOM 563 C CA . GLY A 1 72 ? -16.828 31.203 14.219 1 91.88 72 GLY A CA 1
ATOM 564 C C . GLY A 1 72 ? -16.484 32.062 13.023 1 91.88 72 GLY A C 1
ATOM 565 O O . GLY A 1 72 ? -16.547 31.594 11.875 1 91.88 72 GLY A O 1
ATOM 566 N N . ASP A 1 73 ? -16.188 33.219 13.328 1 94.19 73 ASP A N 1
ATOM 567 C CA . ASP A 1 73 ? -15.859 34.25 12.336 1 94.19 73 ASP A CA 1
ATOM 568 C C . ASP A 1 73 ? -14.508 33.969 11.68 1 94.19 73 ASP A C 1
ATOM 570 O O . ASP A 1 73 ? -13.539 33.625 12.367 1 94.19 73 ASP A O 1
ATOM 574 N N . GLU A 1 74 ? -14.453 34.156 10.336 1 95 74 GLU A N 1
ATOM 575 C CA . GLU A 1 74 ? -13.242 33.844 9.578 1 95 74 GLU A CA 1
ATOM 576 C C . GLU A 1 74 ? -12.094 34.781 9.953 1 95 74 GLU A C 1
ATOM 578 O O . GLU A 1 74 ? -10.945 34.344 10.07 1 95 74 GLU A O 1
ATOM 583 N N . ASP A 1 75 ? -12.398 36.031 10.117 1 94.69 75 ASP A N 1
ATOM 584 C CA . ASP A 1 75 ? -11.352 36.969 10.5 1 94.69 75 ASP A CA 1
ATOM 585 C C . ASP A 1 75 ? -10.734 36.594 11.844 1 94.69 75 ASP A C 1
ATOM 587 O O . ASP A 1 75 ? -9.516 36.656 12.016 1 94.69 75 ASP A O 1
ATOM 591 N N . ARG A 1 76 ? -11.586 36.219 12.703 1 93.81 76 ARG A N 1
ATOM 592 C CA . ARG A 1 76 ? -11.125 35.781 14.016 1 93.81 76 ARG A CA 1
ATOM 593 C C . ARG A 1 76 ? -10.297 34.5 13.906 1 93.81 76 ARG A C 1
ATOM 595 O O . ARG A 1 76 ? -9.266 34.375 14.562 1 93.81 76 ARG A O 1
ATOM 602 N N . ARG A 1 77 ? -10.766 33.594 13.117 1 95 77 ARG A N 1
ATOM 603 C CA . ARG A 1 77 ? -10.055 32.344 12.898 1 95 77 ARG A CA 1
ATOM 604 C C . ARG A 1 77 ? -8.625 32.594 12.422 1 95 77 ARG A C 1
ATOM 606 O O . ARG A 1 77 ? -7.68 32.031 12.953 1 95 77 ARG A O 1
ATOM 613 N N . LEU A 1 78 ? -8.5 33.5 11.469 1 95.81 78 LEU A N 1
ATOM 614 C CA . LEU A 1 78 ? -7.207 33.781 10.867 1 95.81 78 LEU A CA 1
ATOM 615 C C . LEU A 1 78 ? -6.289 34.5 11.867 1 95.81 78 LEU A C 1
ATOM 617 O O . LEU A 1 78 ? -5.082 34.25 11.891 1 95.81 78 LEU A O 1
ATOM 621 N N . GLU A 1 79 ? -6.879 35.375 12.672 1 93.81 79 GLU A N 1
ATOM 622 C CA . GLU A 1 79 ? -6.105 36 13.734 1 93.81 79 GLU A CA 1
ATOM 623 C C . GLU A 1 79 ? -5.535 34.969 14.703 1 93.81 79 GLU A C 1
ATOM 625 O O . GLU A 1 79 ? -4.379 35.062 15.125 1 93.81 79 GLU A O 1
ATOM 630 N N . ILE A 1 80 ? -6.371 34.031 15.039 1 93.56 80 ILE A N 1
ATOM 631 C CA . ILE A 1 80 ? -5.957 32.969 15.953 1 93.56 80 ILE A CA 1
ATOM 632 C C . ILE A 1 80 ? -4.824 32.156 15.336 1 93.56 80 ILE A C 1
ATOM 634 O O . ILE A 1 80 ? -3.809 31.906 15.984 1 93.56 80 ILE A O 1
ATOM 638 N N . LEU A 1 81 ? -4.965 31.797 14.086 1 95.38 81 LEU A N 1
ATOM 639 C CA . LEU A 1 81 ? -3.953 31.016 13.398 1 95.38 81 LEU A CA 1
ATOM 640 C C . LEU A 1 81 ? -2.623 31.75 13.344 1 95.38 81 LEU A C 1
ATOM 642 O O . LEU A 1 81 ? -1.563 31.156 13.547 1 95.38 81 LEU A O 1
ATOM 646 N N . GLU A 1 82 ? -2.725 33 13.078 1 95.19 82 GLU A N 1
ATOM 647 C CA . GLU A 1 82 ? -1.507 33.812 13.062 1 95.19 82 GLU A CA 1
ATOM 648 C C . GLU A 1 82 ? -0.848 33.844 14.438 1 95.19 82 GLU A C 1
ATOM 650 O O . GLU A 1 82 ? 0.373 33.719 14.547 1 95.19 82 GLU A O 1
ATOM 655 N N . ARG A 1 83 ? -1.638 34 15.391 1 93.56 83 ARG A N 1
ATOM 656 C CA . ARG A 1 83 ? -1.126 34.094 16.75 1 93.56 83 ARG A CA 1
ATOM 657 C C . ARG A 1 83 ? -0.472 32.781 17.172 1 93.56 83 ARG A C 1
ATOM 659 O O . ARG A 1 83 ? 0.646 32.75 17.688 1 93.56 83 ARG A O 1
ATOM 666 N N . VAL A 1 84 ? -1.112 31.656 16.906 1 94.56 84 VAL A N 1
ATOM 667 C CA . VAL A 1 84 ? -0.633 30.359 17.391 1 94.56 84 VAL A CA 1
ATOM 668 C C . VAL A 1 84 ? 0.562 29.906 16.562 1 94.56 84 VAL A C 1
ATOM 670 O O . VAL A 1 84 ? 1.297 29 16.969 1 94.56 84 VAL A O 1
ATOM 673 N N . SER A 1 85 ? 0.733 30.516 15.398 1 95.44 85 SER A N 1
ATOM 674 C CA . SER A 1 85 ? 1.845 30.141 14.531 1 95.44 85 SER A CA 1
ATOM 675 C C . SER A 1 85 ? 3.186 30.375 15.227 1 95.44 85 SER A C 1
ATOM 677 O O . SER A 1 85 ? 4.184 29.734 14.875 1 95.44 85 SER A O 1
ATOM 679 N N . SER A 1 86 ? 3.252 31.25 16.188 1 92.62 86 SER A N 1
ATOM 680 C CA . SER A 1 86 ? 4.484 31.516 16.922 1 92.62 86 SER A CA 1
ATOM 681 C C . SER A 1 86 ? 4.824 30.359 17.875 1 92.62 86 SER A C 1
ATOM 683 O O . SER A 1 86 ? 5.949 30.266 18.359 1 92.62 86 SER A O 1
ATOM 685 N N . GLU A 1 87 ? 3.879 29.438 18.078 1 91.44 87 GLU A N 1
ATOM 686 C CA . GLU A 1 87 ? 4.059 28.344 19.031 1 91.44 87 GLU A CA 1
ATOM 687 C C . GLU A 1 87 ? 4.043 26.984 18.312 1 91.44 87 GLU A C 1
ATOM 689 O O . GLU A 1 87 ? 4.02 25.938 18.969 1 91.44 87 GLU A O 1
ATOM 694 N N . ALA A 1 88 ? 4.012 27 17.031 1 95.56 88 ALA A N 1
ATOM 695 C CA . ALA A 1 88 ? 3.936 25.781 16.234 1 95.56 88 ALA A CA 1
ATOM 696 C C . ALA A 1 88 ? 5.07 25.703 15.219 1 95.56 88 ALA A C 1
ATOM 698 O O . ALA A 1 88 ? 5.734 26.719 14.953 1 95.56 88 ALA A O 1
ATOM 699 N N . ASP A 1 89 ? 5.367 24.562 14.773 1 96.94 89 ASP A N 1
ATOM 700 C CA . ASP A 1 89 ? 6.348 24.391 13.703 1 96.94 89 ASP A CA 1
ATOM 701 C C . ASP A 1 89 ? 5.699 24.562 12.328 1 96.94 89 ASP A C 1
ATOM 703 O O . ASP A 1 89 ? 6.352 24.984 11.383 1 96.94 89 ASP A O 1
ATOM 707 N N . TYR A 1 90 ? 4.379 24.188 12.258 1 98 90 TYR A N 1
ATOM 708 C CA . TYR A 1 90 ? 3.564 24.359 11.055 1 98 90 TYR A CA 1
ATOM 709 C C . TYR A 1 90 ? 2.176 24.875 11.414 1 98 90 TYR A C 1
ATOM 711 O O . TYR A 1 90 ? 1.659 24.594 12.492 1 98 90 TYR A O 1
ATOM 719 N N . VAL A 1 91 ? 1.598 25.594 10.516 1 98.12 91 VAL A N 1
ATOM 720 C CA . VAL A 1 91 ? 0.161 25.844 10.531 1 98.12 91 VAL A CA 1
ATOM 721 C C . VAL A 1 91 ? -0.476 25.328 9.25 1 98.12 91 VAL A C 1
ATOM 723 O O . VAL A 1 91 ? 0.1 25.453 8.164 1 98.12 91 VAL A O 1
ATOM 726 N N . ASP A 1 92 ? -1.57 24.75 9.359 1 98.38 92 ASP A N 1
ATOM 727 C CA . ASP A 1 92 ? -2.332 24.297 8.203 1 98.38 92 ASP A CA 1
ATOM 728 C C . ASP A 1 92 ? -3.266 25.391 7.699 1 98.38 92 ASP A C 1
ATOM 730 O O . ASP A 1 92 ? -4.105 25.891 8.453 1 98.38 92 ASP A O 1
ATOM 734 N N . LEU A 1 93 ? -3.082 25.75 6.488 1 97.69 93 LEU A N 1
ATOM 735 C CA . LEU A 1 93 ? -3.934 26.734 5.832 1 97.69 93 LEU A CA 1
ATOM 736 C C . LEU A 1 93 ? -4.645 26.125 4.629 1 97.69 93 LEU A C 1
ATOM 738 O O . LEU A 1 93 ? -4 25.531 3.76 1 97.69 93 LEU A O 1
ATOM 742 N N . GLU A 1 94 ? -5.965 26.328 4.629 1 97.81 94 GLU A N 1
ATOM 743 C CA . GLU A 1 94 ? -6.684 25.891 3.436 1 97.81 94 GLU A CA 1
ATOM 744 C C . GLU A 1 94 ? -6.25 26.688 2.209 1 97.81 94 GLU A C 1
ATOM 746 O O . GLU A 1 94 ? -5.938 27.875 2.312 1 97.81 94 GLU A O 1
ATOM 751 N N . LEU A 1 95 ? -6.281 26.031 1.102 1 97.94 95 LEU A N 1
ATOM 752 C CA . LEU A 1 95 ? -5.781 26.609 -0.14 1 97.94 95 LEU A CA 1
ATOM 753 C C . LEU A 1 95 ? -6.457 27.953 -0.422 1 97.94 95 LEU A C 1
ATOM 755 O O . LEU A 1 95 ? -5.789 28.922 -0.789 1 97.94 95 LEU A O 1
ATOM 759 N N . ASP A 1 96 ? -7.762 28.047 -0.223 1 96.31 96 ASP A N 1
ATOM 760 C CA . ASP A 1 96 ? -8.477 29.297 -0.509 1 96.31 96 ASP A CA 1
ATOM 761 C C . ASP A 1 96 ? -8.008 30.422 0.414 1 96.31 96 ASP A C 1
ATOM 763 O O . ASP A 1 96 ? -7.934 31.578 0.001 1 96.31 96 ASP A O 1
ATOM 767 N N . VAL A 1 97 ? -7.629 30.062 1.634 1 95.44 97 VAL A N 1
ATOM 768 C CA . VAL A 1 97 ? -7.109 31.031 2.596 1 95.44 97 VAL A CA 1
ATOM 769 C C . VAL A 1 97 ? -5.707 31.469 2.182 1 95.44 97 VAL A C 1
ATOM 771 O O . VAL A 1 97 ? -5.398 32.656 2.184 1 95.44 97 VAL A O 1
ATOM 774 N N . ALA A 1 98 ? -4.871 30.531 1.832 1 96.06 98 ALA A N 1
ATOM 775 C CA . ALA A 1 98 ? -3.502 30.828 1.417 1 96.06 98 ALA A CA 1
ATOM 776 C C . ALA A 1 98 ? -3.49 31.75 0.197 1 96.06 98 ALA A C 1
ATOM 778 O O . ALA A 1 98 ? -2.633 32.625 0.083 1 96.06 98 ALA A O 1
ATOM 779 N N . GLU A 1 99 ? -4.441 31.578 -0.663 1 95.94 99 GLU A N 1
ATOM 780 C CA . GLU A 1 99 ? -4.516 32.375 -1.888 1 95.94 99 GLU A CA 1
ATOM 781 C C . GLU A 1 99 ? -4.832 33.844 -1.585 1 95.94 99 GLU A C 1
ATOM 783 O O . GLU A 1 99 ? -4.469 34.719 -2.354 1 95.94 99 GLU A O 1
ATOM 788 N N . GLU A 1 100 ? -5.52 34.031 -0.475 1 93.31 100 GLU A N 1
ATOM 789 C CA . GLU A 1 100 ? -5.875 35.406 -0.101 1 93.31 100 GLU A CA 1
ATOM 790 C C . GLU A 1 100 ? -4.672 36.156 0.461 1 93.31 100 GLU A C 1
ATOM 792 O O . GLU A 1 100 ? -4.625 37.406 0.422 1 93.31 100 GLU A O 1
ATOM 797 N N . GLU A 1 101 ? -3.666 35.469 0.985 1 87.62 101 GLU A N 1
ATOM 798 C CA . GLU A 1 101 ? -2.418 36.031 1.503 1 87.62 101 GLU A CA 1
ATOM 799 C C . GLU A 1 101 ? -2.684 37.125 2.545 1 87.62 101 GLU A C 1
ATOM 801 O O . GLU A 1 101 ? -2.061 38.188 2.514 1 87.62 101 GLU A O 1
ATOM 806 N N . ILE A 1 102 ? -3.627 36.781 3.451 1 86.19 102 ILE A N 1
ATOM 807 C CA . ILE A 1 102 ? -4.055 37.844 4.355 1 86.19 102 ILE A CA 1
ATOM 808 C C . ILE A 1 102 ? -3.379 37.656 5.715 1 86.19 102 ILE A C 1
ATOM 810 O O . ILE A 1 102 ? -3.418 38.562 6.555 1 86.19 102 ILE A O 1
ATOM 814 N N . ILE A 1 103 ? -2.795 36.469 5.887 1 88.75 103 ILE A N 1
ATOM 815 C CA . ILE A 1 103 ? -2.08 36.281 7.145 1 88.75 103 ILE A CA 1
ATOM 816 C C . ILE A 1 103 ? -0.625 35.906 6.859 1 88.75 103 ILE A C 1
ATOM 818 O O . ILE A 1 103 ? -0.295 35.469 5.754 1 88.75 103 ILE A O 1
ATOM 822 N N . SER A 1 104 ? 0.204 36.188 7.859 1 93 104 SER A N 1
ATOM 823 C CA . SER A 1 104 ? 1.631 35.906 7.777 1 93 104 SER A CA 1
ATOM 824 C C . SER A 1 104 ? 2.092 35.062 8.969 1 93 104 SER A C 1
ATOM 826 O O . SER A 1 104 ? 2.645 35.594 9.93 1 93 104 SER A O 1
ATOM 828 N N . PRO A 1 105 ? 1.907 33.781 8.805 1 95.62 105 PRO A N 1
ATOM 829 C CA . PRO A 1 105 ? 2.336 32.906 9.914 1 95.62 105 PRO A CA 1
ATOM 830 C C . PRO A 1 105 ? 3.836 33 10.18 1 95.62 105 PRO A C 1
ATOM 832 O O . PRO A 1 105 ? 4.621 33.219 9.25 1 95.62 105 PRO A O 1
ATOM 835 N N . SER A 1 106 ? 4.254 32.781 11.477 1 95.5 106 SER A N 1
ATOM 836 C CA . SER A 1 106 ? 5.645 32.875 11.914 1 95.5 106 SER A CA 1
ATOM 837 C C . SER A 1 106 ? 6.367 31.547 11.773 1 95.5 106 SER A C 1
ATOM 839 O O . SER A 1 106 ? 7.555 31.438 12.086 1 95.5 106 SER A O 1
ATOM 841 N N . CYS A 1 107 ? 5.727 30.531 11.312 1 97 107 CYS A N 1
ATOM 842 C CA . CYS A 1 107 ? 6.27 29.203 11.109 1 97 107 CYS A CA 1
ATOM 843 C C . CYS A 1 107 ? 5.996 28.703 9.695 1 97 107 CYS A C 1
ATOM 845 O O . CYS A 1 107 ? 5.422 29.438 8.883 1 97 107 CYS A O 1
ATOM 847 N N . GLU A 1 108 ? 6.469 27.531 9.367 1 98.12 108 GLU A N 1
ATOM 848 C CA . GLU A 1 108 ? 6.195 26.938 8.055 1 98.12 108 GLU A CA 1
ATOM 849 C C . GLU A 1 108 ? 4.707 26.656 7.879 1 98.12 108 GLU A C 1
ATOM 851 O O . GLU A 1 108 ? 3.979 26.5 8.859 1 98.12 108 GLU A O 1
ATOM 856 N N . THR A 1 109 ? 4.273 26.641 6.629 1 98.56 109 THR A N 1
ATOM 857 C CA . THR A 1 109 ? 2.854 26.453 6.359 1 98.56 109 THR A CA 1
ATOM 858 C C . THR A 1 109 ? 2.627 25.156 5.578 1 98.56 109 THR A C 1
ATOM 860 O O . THR A 1 109 ? 3.418 24.812 4.695 1 98.56 109 THR A O 1
ATOM 863 N N . ILE A 1 110 ? 1.643 24.422 5.957 1 98.75 110 ILE A N 1
ATOM 864 C CA . ILE A 1 110 ? 1.023 23.391 5.137 1 98.75 110 ILE A CA 1
ATOM 865 C C . ILE A 1 110 ? -0.218 23.938 4.445 1 98.75 110 ILE A C 1
ATOM 867 O O . ILE A 1 110 ? -1.181 24.344 5.109 1 98.75 110 ILE A O 1
ATOM 871 N N . VAL A 1 111 ? -0.132 24.078 3.174 1 98.75 111 VAL A N 1
ATOM 872 C CA . VAL A 1 111 ? -1.302 24.531 2.424 1 98.75 111 VAL A CA 1
ATOM 873 C C . VAL A 1 111 ? -2.092 23.312 1.928 1 98.75 111 VAL A C 1
ATOM 875 O O . VAL A 1 111 ? -1.563 22.484 1.188 1 98.75 111 VAL A O 1
ATOM 878 N N . SER A 1 112 ? -3.379 23.281 2.318 1 98.5 112 SER A N 1
ATOM 879 C CA . SER A 1 112 ? -4.098 22.016 2.164 1 98.5 112 SER A CA 1
ATOM 880 C C . SER A 1 112 ? -5.32 22.188 1.268 1 98.5 112 SER A C 1
ATOM 882 O O . SER A 1 112 ? -5.98 23.219 1.299 1 98.5 112 SER A O 1
ATOM 884 N N . TYR A 1 113 ? -5.523 21.188 0.456 1 98.44 113 TYR A N 1
ATOM 885 C CA . TYR A 1 113 ? -6.734 20.984 -0.336 1 98.44 113 TYR A CA 1
ATOM 886 C C . TYR A 1 113 ? -7.43 19.688 0.047 1 98.44 113 TYR A C 1
ATOM 888 O O . TYR A 1 113 ? -6.816 18.609 0.032 1 98.44 113 TYR A O 1
ATOM 896 N N . HIS A 1 114 ? -8.656 19.844 0.416 1 98 114 HIS A N 1
ATOM 897 C CA . HIS A 1 114 ? -9.484 18.672 0.707 1 98 114 HIS A CA 1
ATOM 898 C C . HIS A 1 114 ? -10.68 18.594 -0.243 1 98 114 HIS A C 1
ATOM 900 O O . HIS A 1 114 ? -11.32 19.609 -0.521 1 98 114 HIS A O 1
ATOM 906 N N . ASN A 1 115 ? -10.953 17.547 -0.795 1 97.81 115 ASN A N 1
ATOM 907 C CA . ASN A 1 115 ? -12.172 17.219 -1.526 1 97.81 115 ASN A CA 1
ATOM 908 C C . ASN A 1 115 ? -12.875 16 -0.919 1 97.81 115 ASN A C 1
ATOM 910 O O . ASN A 1 115 ? -12.43 14.867 -1.093 1 97.81 115 ASN A O 1
ATOM 914 N N . PHE A 1 116 ? -13.969 16.25 -0.264 1 95.69 116 PHE A N 1
ATOM 915 C CA . PHE A 1 116 ? -14.664 15.195 0.48 1 95.69 116 PHE A CA 1
ATOM 916 C C . PHE A 1 116 ? -15.656 14.469 -0.413 1 95.69 116 PHE A C 1
ATOM 918 O O . PHE A 1 116 ? -16.344 13.547 0.037 1 95.69 116 PHE A O 1
ATOM 925 N N . GLU A 1 117 ? -15.68 14.891 -1.65 1 96.5 117 GLU A N 1
ATOM 926 C CA . GLU A 1 117 ? -16.703 14.344 -2.539 1 96.5 117 GLU A CA 1
ATOM 927 C C . GLU A 1 117 ? -16.094 13.375 -3.551 1 96.5 117 GLU A C 1
ATOM 929 O O . GLU A 1 117 ? -16.688 12.336 -3.861 1 96.5 117 GLU A O 1
ATOM 934 N N . ASN A 1 118 ? -14.992 13.742 -4.094 1 97.62 118 ASN A N 1
ATOM 935 C CA . ASN A 1 118 ? -14.406 12.922 -5.148 1 97.62 118 ASN A CA 1
ATOM 936 C C . ASN A 1 118 ? -12.914 13.219 -5.32 1 97.62 118 ASN A C 1
ATOM 938 O O . ASN A 1 118 ? -12.352 14.023 -4.578 1 97.62 118 ASN A O 1
ATOM 942 N N . THR A 1 119 ? -12.281 12.523 -6.203 1 98.5 119 THR A N 1
ATOM 943 C CA . THR A 1 119 ? -10.906 12.75 -6.629 1 98.5 119 THR A CA 1
ATOM 944 C C . THR A 1 119 ? -10.867 13.281 -8.062 1 98.5 119 THR A C 1
ATOM 946 O O . THR A 1 119 ? -11.141 12.547 -9.008 1 98.5 119 THR A O 1
ATOM 949 N N . PRO A 1 120 ? -10.516 14.555 -8.234 1 98.56 120 PRO A N 1
ATOM 950 C CA . PRO A 1 120 ? -10.445 15.141 -9.57 1 98.56 120 PRO A CA 1
ATOM 951 C C . PRO A 1 120 ? -9.445 14.43 -10.477 1 98.56 120 PRO A C 1
ATOM 953 O O . PRO A 1 120 ? -8.672 13.594 -10.008 1 98.56 120 PRO A O 1
ATOM 956 N N . PRO A 1 121 ? -9.492 14.758 -11.789 1 98.31 121 PRO A N 1
ATOM 957 C CA . PRO A 1 121 ? -8.508 14.195 -12.719 1 98.31 121 PRO A CA 1
ATOM 958 C C . PRO A 1 121 ? -7.07 14.539 -12.336 1 98.31 121 PRO A C 1
ATOM 960 O O . PRO A 1 121 ? -6.828 15.555 -11.68 1 98.31 121 PRO A O 1
ATOM 963 N N . LYS A 1 122 ? -6.203 13.75 -12.781 1 98.06 122 LYS A N 1
ATOM 964 C CA . LYS A 1 122 ? -4.797 13.828 -12.398 1 98.06 122 LYS A CA 1
ATOM 965 C C . LYS A 1 122 ? -4.23 15.219 -12.672 1 98.06 122 LYS A C 1
ATOM 967 O O . LYS A 1 122 ? -3.598 15.82 -11.797 1 98.06 122 LYS A O 1
ATOM 972 N N . GLU A 1 123 ? -4.441 15.711 -13.844 1 98.31 123 GLU A N 1
ATOM 973 C CA . GLU A 1 123 ? -3.867 17 -14.227 1 98.31 123 GLU A CA 1
ATOM 974 C C . GLU A 1 123 ? -4.391 18.125 -13.328 1 98.31 123 GLU A C 1
ATOM 976 O O . GLU A 1 123 ? -3.641 19.031 -12.953 1 98.31 123 GLU A O 1
ATOM 981 N N . GLU A 1 124 ? -5.648 18.031 -13.023 1 98.75 124 GLU A N 1
ATOM 982 C CA . GLU A 1 124 ? -6.234 19 -12.109 1 98.75 124 GLU A CA 1
ATOM 983 C C . GLU A 1 124 ? -5.598 18.906 -10.719 1 98.75 124 GLU A C 1
ATOM 985 O O . GLU A 1 124 ? -5.258 19.938 -10.117 1 98.75 124 GLU A O 1
ATOM 990 N N . LEU A 1 125 ? -5.375 17.75 -10.266 1 98.88 125 LEU A N 1
ATOM 991 C CA . LEU A 1 125 ? -4.781 17.547 -8.945 1 98.88 125 LEU A CA 1
ATOM 992 C C . LEU A 1 125 ? -3.338 18.031 -8.914 1 98.88 125 LEU A C 1
ATOM 994 O O . LEU A 1 125 ? -2.895 18.609 -7.918 1 98.88 125 LEU A O 1
ATOM 998 N N . ILE A 1 126 ? -2.641 17.766 -10 1 98.81 126 ILE A N 1
ATOM 999 C CA . ILE A 1 126 ? -1.267 18.25 -10.086 1 98.81 126 ILE A CA 1
ATOM 1000 C C . ILE A 1 126 ? -1.249 19.766 -10.023 1 98.81 126 ILE A C 1
ATOM 1002 O O . ILE A 1 126 ? -0.41 20.359 -9.344 1 98.81 126 ILE A O 1
ATOM 1006 N N . GLY A 1 127 ? -2.164 20.391 -10.742 1 98.75 127 GLY A N 1
ATOM 1007 C CA . GLY A 1 127 ? -2.293 21.828 -10.656 1 98.75 127 GLY A CA 1
ATOM 1008 C C . GLY A 1 127 ? -2.568 22.328 -9.25 1 98.75 127 GLY A C 1
ATOM 1009 O O . GLY A 1 127 ? -1.96 23.297 -8.797 1 98.75 127 GLY A O 1
ATOM 1010 N N . ILE A 1 128 ? -3.441 21.672 -8.594 1 98.88 128 ILE A N 1
ATOM 1011 C CA . ILE A 1 128 ? -3.801 22.031 -7.227 1 98.88 128 ILE A CA 1
ATOM 1012 C C . ILE A 1 128 ? -2.592 21.859 -6.309 1 98.88 128 ILE A C 1
ATOM 1014 O O . ILE A 1 128 ? -2.26 22.75 -5.523 1 98.88 128 ILE A O 1
ATOM 1018 N N . ARG A 1 129 ? -1.961 20.719 -6.395 1 98.88 129 ARG A N 1
ATOM 1019 C CA . ARG A 1 129 ? -0.76 20.438 -5.617 1 98.88 129 ARG A CA 1
ATOM 1020 C C . ARG A 1 129 ? 0.296 21.516 -5.812 1 98.88 129 ARG A C 1
ATOM 1022 O O . ARG A 1 129 ? 0.874 22 -4.844 1 98.88 129 ARG A O 1
ATOM 1029 N N . ASP A 1 130 ? 0.551 21.859 -7.074 1 98.81 130 ASP A N 1
ATOM 1030 C CA . ASP A 1 130 ? 1.583 22.844 -7.391 1 98.81 130 ASP A CA 1
ATOM 1031 C C . ASP A 1 130 ? 1.218 24.219 -6.84 1 98.81 130 ASP A C 1
ATOM 1033 O O . ASP A 1 130 ? 2.086 24.953 -6.363 1 98.81 130 ASP A O 1
ATOM 1037 N N . ARG A 1 131 ? -0.056 24.547 -6.891 1 98.69 131 ARG A N 1
ATOM 1038 C CA . ARG A 1 131 ? -0.514 25.812 -6.316 1 98.69 131 ARG A CA 1
ATOM 1039 C C . ARG A 1 131 ? -0.292 25.828 -4.809 1 98.69 131 ARG A C 1
ATOM 1041 O O . ARG A 1 131 ? 0.18 26.828 -4.258 1 98.69 131 ARG A O 1
ATOM 1048 N N . CYS A 1 132 ? -0.607 24.719 -4.137 1 98.81 132 CYS A N 1
ATOM 1049 C CA . CYS A 1 132 ? -0.351 24.609 -2.703 1 98.81 132 CYS A CA 1
ATOM 1050 C C . CYS A 1 132 ? 1.131 24.781 -2.398 1 98.81 132 CYS A C 1
ATOM 1052 O O . CYS A 1 132 ? 1.495 25.516 -1.469 1 98.81 132 CYS A O 1
ATOM 1054 N N . ALA A 1 133 ? 1.964 24.188 -3.203 1 98.75 133 ALA A N 1
ATOM 1055 C CA . ALA A 1 133 ? 3.41 24.234 -3 1 98.75 133 ALA A CA 1
ATOM 1056 C C . ALA A 1 133 ? 3.961 25.625 -3.24 1 98.75 133 ALA A C 1
ATOM 1058 O O . ALA A 1 133 ? 4.953 26.031 -2.625 1 98.75 133 ALA A O 1
ATOM 1059 N N . GLU A 1 134 ? 3.342 26.312 -4.121 1 98.25 134 GLU A N 1
ATOM 1060 C CA . GLU A 1 134 ? 3.746 27.672 -4.41 1 98.25 134 GLU A CA 1
ATOM 1061 C C . GLU A 1 134 ? 3.43 28.609 -3.236 1 98.25 134 GLU A C 1
ATOM 1063 O O . GLU A 1 134 ? 4.188 29.531 -2.953 1 98.25 134 GLU A O 1
ATOM 1068 N N . LEU A 1 135 ? 2.363 28.328 -2.604 1 98.19 135 LEU A N 1
ATOM 1069 C CA . LEU A 1 135 ? 1.824 29.266 -1.617 1 98.19 135 LEU A CA 1
ATOM 1070 C C . LEU A 1 135 ? 2.324 28.922 -0.218 1 98.19 135 LEU A C 1
ATOM 1072 O O . LEU A 1 135 ? 2.211 29.734 0.704 1 98.19 135 LEU A O 1
ATOM 1076 N N . GLY A 1 136 ? 2.83 27.656 -0.06 1 98.19 136 GLY A N 1
ATOM 1077 C CA . GLY A 1 136 ? 3.262 27.219 1.263 1 98.19 136 GLY A CA 1
ATOM 1078 C C . GLY A 1 136 ? 4.5 26.344 1.233 1 98.19 136 GLY A C 1
ATOM 1079 O O . GLY A 1 136 ? 5.086 26.125 0.171 1 98.19 136 GLY A O 1
ATOM 1080 N N . ASP A 1 137 ? 4.957 25.891 2.406 1 98.56 137 ASP A N 1
ATOM 1081 C CA . ASP A 1 137 ? 6.176 25.094 2.543 1 98.56 137 ASP A CA 1
ATOM 1082 C C . ASP A 1 137 ? 5.906 23.625 2.244 1 98.56 137 ASP A C 1
ATOM 1084 O O . ASP A 1 137 ? 6.793 22.906 1.773 1 98.56 137 ASP A O 1
ATOM 1088 N N . VAL A 1 138 ? 4.754 23.141 2.521 1 98.88 138 VAL A N 1
ATOM 1089 C CA . VAL A 1 138 ? 4.32 21.766 2.262 1 98.88 138 VAL A CA 1
ATOM 1090 C C . VAL A 1 138 ? 2.947 21.781 1.6 1 98.88 138 VAL A C 1
ATOM 1092 O O . VAL A 1 138 ? 2.035 22.469 2.057 1 98.88 138 VAL A O 1
ATOM 1095 N N . ALA A 1 139 ? 2.781 21.062 0.493 1 98.94 139 ALA A N 1
ATOM 1096 C CA . ALA A 1 139 ? 1.48 20.875 -0.144 1 98.94 139 ALA A CA 1
ATOM 1097 C C . ALA A 1 139 ? 0.751 19.672 0.437 1 98.94 139 ALA A C 1
ATOM 1099 O O . ALA A 1 139 ? 1.364 18.641 0.693 1 98.94 139 ALA A O 1
ATOM 1100 N N . LYS A 1 140 ? -0.528 19.859 0.675 1 98.88 140 LYS A N 1
ATOM 1101 C CA . LYS A 1 140 ? -1.356 18.75 1.146 1 98.88 140 LYS A CA 1
ATOM 1102 C C . LYS A 1 140 ? -2.604 18.594 0.281 1 98.88 140 LYS A C 1
ATOM 1104 O O . LYS A 1 140 ? -3.4 19.531 0.154 1 98.88 140 LYS A O 1
ATOM 1109 N N . VAL A 1 141 ? -2.721 17.469 -0.317 1 98.81 141 VAL A N 1
ATOM 1110 C CA . VAL A 1 141 ? -3.871 17.141 -1.156 1 98.81 141 VAL A CA 1
ATOM 1111 C C . VAL A 1 141 ? -4.523 15.852 -0.665 1 98.81 141 VAL A C 1
ATOM 1113 O O . VAL A 1 141 ? -3.926 14.773 -0.742 1 98.81 141 VAL A O 1
ATOM 1116 N N . VAL A 1 142 ? -5.73 15.969 -0.165 1 98.12 142 VAL A N 1
ATOM 1117 C CA . VAL A 1 142 ? -6.48 14.828 0.356 1 98.12 142 VAL A CA 1
ATOM 1118 C C . VAL A 1 142 ? -7.863 14.781 -0.291 1 98.12 142 VAL A C 1
ATOM 1120 O O . VAL A 1 142 ? -8.602 15.773 -0.268 1 98.12 142 VAL A O 1
ATOM 1123 N N . THR A 1 143 ? -8.211 13.688 -0.891 1 98.06 143 THR A N 1
ATOM 1124 C CA . THR A 1 143 ? -9.469 13.594 -1.621 1 98.06 143 THR A CA 1
ATOM 1125 C C . THR A 1 143 ? -10.227 12.336 -1.215 1 98.06 143 THR A C 1
ATOM 1127 O O . THR A 1 143 ? -9.664 11.422 -0.607 1 98.06 143 THR A O 1
ATOM 1130 N N . MET A 1 144 ? -11.508 12.305 -1.568 1 97 144 MET A N 1
ATOM 1131 C CA . MET A 1 144 ? -12.352 11.125 -1.379 1 97 144 MET A CA 1
ATOM 1132 C C . MET A 1 144 ? -12.266 10.195 -2.584 1 97 144 MET A C 1
ATOM 1134 O O . MET A 1 144 ? -12.641 10.578 -3.695 1 97 144 MET A O 1
ATOM 1138 N N . ALA A 1 145 ? -11.836 8.961 -2.328 1 96.88 145 ALA A N 1
ATOM 1139 C CA . ALA A 1 145 ? -11.758 7.984 -3.414 1 96.88 145 ALA A CA 1
ATOM 1140 C C . ALA A 1 145 ? -13.109 7.305 -3.633 1 96.88 145 ALA A C 1
ATOM 1142 O O . ALA A 1 145 ? -13.742 6.859 -2.676 1 96.88 145 ALA A O 1
ATOM 1143 N N . ARG A 1 146 ? -13.516 7.23 -4.836 1 95.81 146 ARG A N 1
ATOM 1144 C CA . ARG A 1 146 ? -14.711 6.48 -5.199 1 95.81 146 ARG A CA 1
ATOM 1145 C C . ARG A 1 146 ? -14.352 5.141 -5.824 1 95.81 146 ARG A C 1
ATOM 1147 O O . ARG A 1 146 ? -15.227 4.367 -6.211 1 95.81 146 ARG A O 1
ATOM 1154 N N . GLY A 1 147 ? -13.125 4.859 -5.895 1 94.25 147 GLY A N 1
ATOM 1155 C CA . GLY A 1 147 ? -12.57 3.629 -6.434 1 94.25 147 GLY A CA 1
ATOM 1156 C C . GLY A 1 147 ? -11.062 3.57 -6.367 1 94.25 147 GLY A C 1
ATOM 1157 O O . GLY A 1 147 ? -10.414 4.535 -5.957 1 94.25 147 GLY A O 1
ATOM 1158 N N . HIS A 1 148 ? -10.586 2.5 -6.809 1 96.25 148 HIS A N 1
ATOM 1159 C CA . HIS A 1 148 ? -9.141 2.279 -6.715 1 96.25 148 HIS A CA 1
ATOM 1160 C C . HIS A 1 148 ? -8.383 3.168 -7.695 1 96.25 148 HIS A C 1
ATOM 1162 O O . HIS A 1 148 ? -7.246 3.564 -7.43 1 96.25 148 HIS A O 1
ATOM 1168 N N . GLU A 1 149 ? -9.039 3.5 -8.773 1 96.5 149 GLU A N 1
ATOM 1169 C CA . GLU A 1 149 ? -8.398 4.391 -9.734 1 96.5 149 GLU A CA 1
ATOM 1170 C C . GLU A 1 149 ? -8.094 5.75 -9.109 1 96.5 149 GLU A C 1
ATOM 1172 O O . GLU A 1 149 ? -7.051 6.344 -9.383 1 96.5 149 GLU A O 1
ATOM 1177 N N . ASP A 1 150 ? -9.062 6.199 -8.32 1 98 150 ASP A N 1
ATOM 1178 C CA . ASP A 1 150 ? -8.867 7.453 -7.598 1 98 150 ASP A CA 1
ATOM 1179 C C . ASP A 1 150 ? -7.672 7.359 -6.652 1 98 150 ASP A C 1
ATOM 1181 O O . ASP A 1 150 ? -6.844 8.273 -6.59 1 98 150 ASP A O 1
ATOM 1185 N N . ALA A 1 151 ? -7.547 6.223 -5.984 1 97.88 151 ALA A N 1
ATOM 1186 C CA . ALA A 1 151 ? -6.469 5.996 -5.023 1 97.88 151 ALA A CA 1
ATOM 1187 C C . ALA A 1 151 ? -5.109 5.996 -5.719 1 97.88 151 ALA A C 1
ATOM 1189 O O . ALA A 1 151 ? -4.176 6.664 -5.27 1 97.88 151 ALA A O 1
ATOM 1190 N N . LEU A 1 152 ? -5.047 5.301 -6.816 1 98.12 152 LEU A N 1
ATOM 1191 C CA . LEU A 1 152 ? -3.791 5.246 -7.559 1 98.12 152 LEU A CA 1
ATOM 1192 C C . LEU A 1 152 ? -3.43 6.621 -8.117 1 98.12 152 LEU A C 1
ATOM 1194 O O . LEU A 1 152 ? -2.252 6.98 -8.172 1 98.12 152 LEU A O 1
ATOM 1198 N N . ARG A 1 153 ? -4.457 7.355 -8.484 1 98 153 ARG A N 1
ATOM 1199 C CA . ARG A 1 153 ? -4.25 8.695 -9.031 1 98 153 ARG A CA 1
ATOM 1200 C C . ARG A 1 153 ? -3.582 9.602 -8.008 1 98 153 ARG A C 1
ATOM 1202 O O . ARG A 1 153 ? -2.645 10.336 -8.336 1 98 153 ARG A O 1
ATOM 1209 N N . ILE A 1 154 ? -4.008 9.562 -6.816 1 98.56 154 ILE A N 1
ATOM 1210 C CA . ILE A 1 154 ? -3.441 10.43 -5.789 1 98.56 154 ILE A CA 1
ATOM 1211 C C . ILE A 1 154 ? -1.986 10.039 -5.531 1 98.56 154 ILE A C 1
ATOM 1213 O O . ILE A 1 154 ? -1.142 10.898 -5.277 1 98.56 154 ILE A O 1
ATOM 1217 N N . LEU A 1 155 ? -1.677 8.734 -5.59 1 98.75 155 LEU A N 1
ATOM 1218 C CA . LEU A 1 155 ? -0.301 8.289 -5.398 1 98.75 155 LEU A CA 1
ATOM 1219 C C . LEU A 1 155 ? 0.604 8.828 -6.504 1 98.75 155 LEU A C 1
ATOM 1221 O O . LEU A 1 155 ? 1.748 9.203 -6.246 1 98.75 155 LEU A O 1
ATOM 1225 N N . GLU A 1 156 ? 0.068 8.867 -7.684 1 98.19 156 GLU A N 1
ATOM 1226 C CA . GLU A 1 156 ? 0.842 9.438 -8.781 1 98.19 156 GLU A CA 1
ATOM 1227 C C . GLU A 1 156 ? 1.115 10.922 -8.555 1 98.19 156 GLU A C 1
ATOM 1229 O O . GLU A 1 156 ? 2.201 11.414 -8.867 1 98.19 156 GLU A O 1
ATOM 1234 N N . VAL A 1 157 ? 0.134 11.609 -8.055 1 98.69 157 VAL A N 1
ATOM 1235 C CA . VAL A 1 157 ? 0.265 13.031 -7.758 1 98.69 157 VAL A CA 1
ATOM 1236 C C . VAL A 1 157 ? 1.376 13.25 -6.734 1 98.69 157 VAL A C 1
ATOM 1238 O O . VAL A 1 157 ? 2.197 14.156 -6.879 1 98.69 157 VAL A O 1
ATOM 1241 N N . VAL A 1 158 ? 1.48 12.391 -5.727 1 98.75 158 VAL A N 1
ATOM 1242 C CA . VAL A 1 158 ? 2.502 12.492 -4.688 1 98.75 158 VAL A CA 1
ATOM 1243 C C . VAL A 1 158 ? 3.871 12.164 -5.277 1 98.75 158 VAL A C 1
ATOM 1245 O O . VAL A 1 158 ? 4.848 12.875 -5.031 1 98.75 158 VAL A O 1
ATOM 1248 N N . ARG A 1 159 ? 3.918 11.141 -6.09 1 98.06 159 ARG A N 1
ATOM 1249 C CA . ARG A 1 159 ? 5.191 10.648 -6.609 1 98.06 159 ARG A CA 1
ATOM 1250 C C . ARG A 1 159 ? 5.848 11.688 -7.516 1 98.06 159 ARG A C 1
ATOM 1252 O O . ARG A 1 159 ? 7.074 11.828 -7.527 1 98.06 159 ARG A O 1
ATOM 1259 N N . THR A 1 160 ? 5.062 12.445 -8.227 1 97.75 160 THR A N 1
ATOM 1260 C CA . THR A 1 160 ? 5.602 13.375 -9.211 1 97.75 160 THR A CA 1
ATOM 1261 C C . THR A 1 160 ? 5.863 14.734 -8.586 1 97.75 160 THR A C 1
ATOM 1263 O O . THR A 1 160 ? 6.25 15.68 -9.281 1 97.75 160 THR A O 1
ATOM 1266 N N . ALA A 1 161 ? 5.672 14.852 -7.293 1 98.44 161 ALA A N 1
ATOM 1267 C CA . ALA A 1 161 ? 5.855 16.125 -6.609 1 98.44 161 ALA A CA 1
ATOM 1268 C C . ALA A 1 161 ? 7.328 16.531 -6.566 1 98.44 161 ALA A C 1
ATOM 1270 O O . ALA A 1 161 ? 8.195 15.68 -6.355 1 98.44 161 ALA A O 1
ATOM 1271 N N . GLU A 1 162 ? 7.59 17.781 -6.762 1 97.62 162 GLU A N 1
ATOM 1272 C CA . GLU A 1 162 ? 8.953 18.312 -6.703 1 97.62 162 GLU A CA 1
ATOM 1273 C C . GLU A 1 162 ? 9.195 19.062 -5.398 1 97.62 162 GLU A C 1
ATOM 1275 O O . GLU A 1 162 ? 10.32 19.484 -5.121 1 97.62 162 GLU A O 1
ATOM 1280 N N . ALA A 1 163 ? 8.188 19.281 -4.625 1 98.62 163 ALA A N 1
ATOM 1281 C CA . ALA A 1 163 ? 8.227 19.922 -3.314 1 98.62 163 ALA A CA 1
ATOM 1282 C C . ALA A 1 163 ? 7.629 19.016 -2.238 1 98.62 163 ALA A C 1
ATOM 1284 O O . ALA A 1 163 ? 6.938 18.047 -2.549 1 98.62 163 ALA A O 1
ATOM 1285 N N . PRO A 1 164 ? 7.961 19.266 -0.972 1 98.88 164 PRO A N 1
ATOM 1286 C CA . PRO A 1 164 ? 7.324 18.469 0.083 1 98.88 164 PRO A CA 1
ATOM 1287 C C . PRO A 1 164 ? 5.805 18.391 -0.071 1 98.88 164 PRO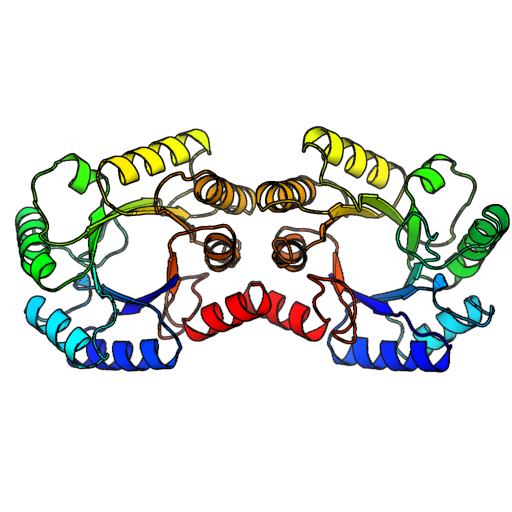 A C 1
ATOM 1289 O O . PRO A 1 164 ? 5.137 19.422 -0.153 1 98.88 164 PRO A O 1
ATOM 1292 N N . THR A 1 165 ? 5.281 17.156 -0.204 1 98.94 165 THR A N 1
ATOM 1293 C CA . THR A 1 165 ? 3.865 16.969 -0.506 1 98.94 165 THR A CA 1
ATOM 1294 C C . THR A 1 165 ? 3.273 15.852 0.339 1 98.94 165 THR A C 1
ATOM 1296 O O . THR A 1 165 ? 3.873 14.781 0.469 1 98.94 165 THR A O 1
ATOM 1299 N N . ILE A 1 166 ? 2.189 16.172 0.972 1 98.94 166 ILE A N 1
ATOM 1300 C CA . ILE A 1 166 ? 1.321 15.188 1.614 1 98.94 166 ILE A CA 1
ATOM 1301 C C . ILE A 1 166 ? 0.132 14.883 0.707 1 98.94 166 ILE A C 1
ATOM 1303 O O . ILE A 1 166 ? -0.543 15.797 0.226 1 98.94 166 ILE A O 1
ATOM 1307 N N . GLY A 1 167 ? -0.059 13.641 0.426 1 98.75 167 GLY A N 1
ATOM 1308 C CA . GLY A 1 167 ? -1.205 13.273 -0.389 1 98.75 167 GLY A CA 1
ATOM 1309 C C . GLY A 1 167 ? -1.677 11.852 -0.148 1 98.75 167 GLY A C 1
ATOM 1310 O O . GLY A 1 167 ? -0.865 10.922 -0.081 1 98.75 167 GLY A O 1
ATOM 1311 N N . PHE A 1 168 ? -2.945 11.703 0.063 1 98.25 168 PHE A N 1
ATOM 1312 C CA . PHE A 1 168 ? -3.586 10.391 0.134 1 98.25 168 PHE A CA 1
ATOM 1313 C C . PHE A 1 168 ? -5.086 10.516 -0.105 1 98.25 168 PHE A C 1
ATOM 1315 O O . PHE A 1 168 ? -5.621 11.617 -0.187 1 98.25 168 PHE A O 1
ATOM 1322 N N . ALA A 1 169 ? -5.711 9.391 -0.301 1 97.5 169 ALA A N 1
ATOM 1323 C CA . ALA A 1 169 ? -7.148 9.359 -0.539 1 97.5 169 ALA A CA 1
ATOM 1324 C C . ALA A 1 169 ? -7.895 8.805 0.671 1 97.5 169 ALA A C 1
ATOM 1326 O O . ALA A 1 169 ? -7.438 7.844 1.298 1 97.5 169 ALA A O 1
ATOM 1327 N N . MET A 1 170 ? -9 9.461 0.953 1 95.31 170 MET A N 1
ATOM 1328 C CA . MET A 1 170 ? -9.891 8.977 2.004 1 95.31 170 MET A CA 1
ATOM 1329 C C . MET A 1 170 ? -10.805 7.875 1.478 1 95.31 170 MET A C 1
ATOM 1331 O O . MET A 1 170 ? -10.992 7.746 0.267 1 95.31 170 MET A O 1
ATOM 1335 N N . GLY A 1 171 ? -11.352 7.117 2.457 1 92.88 171 GLY A N 1
ATOM 1336 C CA . GLY A 1 171 ? -12.203 5.984 2.125 1 92.88 171 GLY A CA 1
ATOM 1337 C C . GLY A 1 171 ? -11.578 4.648 2.475 1 92.88 171 GLY A C 1
ATOM 1338 O O . GLY A 1 171 ? -10.359 4.488 2.402 1 92.88 171 GLY A O 1
ATOM 1339 N N . GLU A 1 172 ? -12.438 3.652 2.705 1 91.12 172 GLU A N 1
ATOM 1340 C CA . GLU A 1 172 ? -11.961 2.344 3.148 1 91.12 172 GLU A CA 1
ATOM 1341 C C . GLU A 1 172 ? -11.117 1.669 2.072 1 91.12 172 GLU A C 1
ATOM 1343 O O . GLU A 1 172 ? -10.07 1.095 2.367 1 91.12 172 GLU A O 1
ATOM 1348 N N . GLU A 1 173 ? -11.484 1.811 0.84 1 91.38 173 GLU A N 1
ATOM 1349 C CA . GLU A 1 173 ? -10.82 1.111 -0.253 1 91.38 173 GLU A CA 1
ATOM 1350 C C . GLU A 1 173 ? -9.492 1.775 -0.604 1 91.38 173 GLU A C 1
ATOM 1352 O O . GLU A 1 173 ? -8.648 1.176 -1.277 1 91.38 173 GLU A O 1
ATOM 1357 N N . ALA A 1 174 ? -9.336 2.986 -0.132 1 95.25 174 ALA A N 1
ATOM 1358 C CA . ALA A 1 174 ? -8.125 3.727 -0.478 1 95.25 174 ALA A CA 1
ATOM 1359 C C . ALA A 1 174 ? -7.191 3.84 0.723 1 95.25 174 ALA A C 1
ATOM 1361 O O . ALA A 1 174 ? -6.18 4.539 0.666 1 95.25 174 ALA A O 1
ATOM 1362 N N . LYS A 1 175 ? -7.484 3.086 1.703 1 95.31 175 LYS A N 1
ATOM 1363 C CA . LYS A 1 175 ? -6.777 3.15 2.979 1 95.31 175 LYS A CA 1
ATOM 1364 C C . LYS A 1 175 ? -5.273 2.955 2.787 1 95.31 175 LYS A C 1
ATOM 1366 O O . LYS A 1 175 ? -4.469 3.592 3.469 1 95.31 175 LYS A O 1
ATOM 1371 N N . TYR A 1 176 ? -4.906 2.133 1.873 1 97.56 176 TYR A N 1
ATOM 1372 C CA . TYR A 1 176 ? -3.504 1.796 1.668 1 97.56 176 TYR A CA 1
ATOM 1373 C C . TYR A 1 176 ? -2.717 3.01 1.188 1 97.56 176 TYR A C 1
ATOM 1375 O O . TYR A 1 176 ? -1.491 3.053 1.317 1 97.56 176 TYR A O 1
ATOM 1383 N N . THR A 1 177 ? -3.389 4.051 0.621 1 98.25 177 THR A N 1
ATOM 1384 C CA . THR A 1 177 ? -2.676 5.219 0.116 1 98.25 177 THR A CA 1
ATOM 1385 C C . THR A 1 177 ? -2.023 5.992 1.26 1 98.25 177 THR A C 1
ATOM 1387 O O . THR A 1 177 ? -1.01 6.664 1.062 1 98.25 177 THR A O 1
ATOM 1390 N N . ARG A 1 178 ? -2.547 5.859 2.451 1 97.44 178 ARG A N 1
ATOM 1391 C CA . ARG A 1 178 ? -2.014 6.562 3.613 1 97.44 178 ARG A CA 1
ATOM 1392 C C . ARG A 1 178 ? -0.614 6.066 3.961 1 97.44 178 ARG A C 1
ATOM 1394 O O . ARG A 1 178 ? 0.203 6.82 4.496 1 97.44 178 ARG A O 1
ATOM 1401 N N . VAL A 1 179 ? -0.332 4.871 3.592 1 98.25 179 VAL A N 1
ATOM 1402 C CA . VAL A 1 179 ? 0.963 4.277 3.9 1 98.25 179 VAL A CA 1
ATOM 1403 C C . VAL A 1 179 ? 1.875 4.355 2.678 1 98.25 179 VAL A C 1
ATOM 1405 O O . VAL A 1 179 ? 3.025 4.789 2.781 1 98.25 179 VAL A O 1
ATOM 1408 N N . VAL A 1 180 ? 1.313 4.047 1.536 1 98.5 180 VAL A N 1
ATOM 1409 C CA . VAL A 1 180 ? 2.094 3.988 0.304 1 98.5 180 VAL A CA 1
ATOM 1410 C C . VAL A 1 180 ? 2.602 5.383 -0.051 1 98.5 180 VAL A C 1
ATOM 1412 O O . VAL A 1 180 ? 3.715 5.535 -0.562 1 98.5 180 VAL A O 1
ATOM 1415 N N . SER A 1 181 ? 1.784 6.395 0.252 1 98.62 181 SER A N 1
ATOM 1416 C CA . SER A 1 181 ? 2.182 7.758 -0.077 1 98.62 181 SER A CA 1
ATOM 1417 C C . SER A 1 181 ? 3.52 8.117 0.563 1 98.62 181 SER A C 1
ATOM 1419 O O . SER A 1 181 ? 4.367 8.75 -0.068 1 98.62 181 SER A O 1
ATOM 1421 N N . VAL A 1 182 ? 3.781 7.676 1.784 1 98.44 182 VAL A N 1
ATOM 1422 C CA . VAL A 1 182 ? 5.027 7.961 2.486 1 98.44 182 VAL A CA 1
ATOM 1423 C C . VAL A 1 182 ? 6.156 7.117 1.896 1 98.44 182 VAL A C 1
ATOM 1425 O O . VAL A 1 182 ? 7.27 7.609 1.7 1 98.44 182 VAL A O 1
ATOM 1428 N N . LEU A 1 183 ? 5.855 5.93 1.539 1 97.94 183 LEU A N 1
ATOM 1429 C CA . LEU A 1 183 ? 6.859 5.02 1 1 97.94 183 LEU A CA 1
ATOM 1430 C C . LEU A 1 183 ? 7.406 5.539 -0.324 1 97.94 183 LEU A C 1
ATOM 1432 O O . LEU A 1 183 ? 8.57 5.305 -0.651 1 97.94 183 LEU A O 1
ATOM 1436 N N . ILE A 1 184 ? 6.582 6.277 -1.045 1 98.19 184 ILE A N 1
ATOM 1437 C CA . ILE A 1 184 ? 6.992 6.645 -2.396 1 98.19 184 ILE A CA 1
ATOM 1438 C C . ILE A 1 184 ? 7.477 8.094 -2.414 1 98.19 184 ILE A C 1
ATOM 1440 O O . ILE A 1 184 ? 7.5 8.734 -3.469 1 98.19 184 ILE A O 1
ATOM 1444 N N . GLY A 1 185 ? 7.691 8.688 -1.239 1 97.44 185 GLY A N 1
ATOM 1445 C CA . GLY A 1 185 ? 8.375 9.969 -1.19 1 97.44 185 GLY A CA 1
ATOM 1446 C C . GLY A 1 185 ? 7.531 11.078 -0.593 1 97.44 185 GLY A C 1
ATOM 1447 O O . GLY A 1 185 ? 7.973 12.227 -0.508 1 97.44 185 GLY A O 1
ATOM 1448 N N . GLY A 1 186 ? 6.297 10.773 -0.196 1 98.75 186 GLY A N 1
ATOM 1449 C CA . GLY A 1 186 ? 5.473 11.781 0.459 1 98.75 186 GLY A CA 1
ATOM 1450 C C . GLY A 1 186 ? 6.098 12.32 1.73 1 98.75 186 GLY A C 1
ATOM 1451 O O . GLY A 1 186 ? 6.855 11.625 2.406 1 98.75 186 GLY A O 1
ATOM 1452 N N . PHE A 1 187 ? 5.773 13.516 1.99 1 98.75 187 PHE A N 1
ATOM 1453 C CA . PHE A 1 187 ? 6.359 14.234 3.119 1 98.75 187 PHE A CA 1
ATOM 1454 C C . PHE A 1 187 ? 5.898 13.625 4.441 1 98.75 187 PHE A C 1
ATOM 1456 O O . PHE A 1 187 ? 6.691 13.484 5.375 1 98.75 187 PHE A O 1
ATOM 1463 N N . ALA A 1 188 ? 4.594 13.297 4.512 1 98.62 188 ALA A N 1
ATOM 1464 C CA . ALA A 1 188 ? 4 12.773 5.742 1 98.62 188 ALA A CA 1
ATOM 1465 C C . ALA A 1 188 ? 2.639 12.141 5.469 1 98.62 188 ALA A C 1
ATOM 1467 O O . ALA A 1 188 ? 2.104 12.25 4.363 1 98.62 188 ALA A O 1
ATOM 1468 N N . THR A 1 189 ? 2.174 11.422 6.41 1 98.31 189 THR A N 1
ATOM 1469 C CA . THR A 1 189 ? 0.792 10.969 6.484 1 98.31 189 THR A CA 1
ATOM 1470 C C . THR A 1 189 ? 0.185 11.289 7.848 1 98.31 189 THR A C 1
ATOM 1472 O O . THR A 1 189 ? 0.889 11.734 8.758 1 98.31 189 THR A O 1
ATOM 1475 N N . TYR A 1 190 ? -1.112 11.203 7.887 1 97.19 190 TYR A N 1
ATOM 1476 C CA . TYR A 1 190 ? -1.827 11.469 9.133 1 97.19 190 TYR A CA 1
ATOM 1477 C C . TYR A 1 190 ? -2.408 10.18 9.711 1 97.19 190 TYR A C 1
ATOM 1479 O O . TYR A 1 190 ? -2.861 9.305 8.961 1 97.19 190 TYR A O 1
ATOM 1487 N N . ALA A 1 191 ? -2.379 10.078 10.984 1 97.06 191 ALA A N 1
ATOM 1488 C CA . ALA A 1 191 ? -2.924 8.914 11.68 1 97.06 191 ALA A CA 1
ATOM 1489 C C . ALA A 1 191 ? -3.625 9.32 12.969 1 97.06 191 ALA A C 1
ATOM 1491 O O . ALA A 1 191 ? -3.273 10.336 13.578 1 97.06 191 ALA A O 1
ATOM 1492 N N . ALA A 1 192 ? -4.609 8.539 13.32 1 96.44 192 ALA A N 1
ATOM 1493 C CA . ALA A 1 192 ? -5.32 8.758 14.578 1 96.44 192 ALA A CA 1
ATOM 1494 C C . ALA A 1 192 ? -4.562 8.148 15.75 1 96.44 192 ALA A C 1
ATOM 1496 O O . ALA A 1 192 ? -3.756 7.23 15.57 1 96.44 192 ALA A O 1
ATOM 1497 N N . VAL A 1 193 ? -4.785 8.742 16.906 1 95.69 193 VAL A N 1
ATOM 1498 C CA . VAL A 1 193 ? -4.191 8.164 18.109 1 95.69 193 VAL A CA 1
ATOM 1499 C C . VAL A 1 193 ? -5.016 6.961 18.562 1 95.69 193 VAL A C 1
ATOM 1501 O O . VAL A 1 193 ? -4.469 5.898 18.859 1 95.69 193 VAL A O 1
ATOM 1504 N N . ARG A 1 194 ? -6.289 7.18 18.547 1 91.88 194 ARG A N 1
ATOM 1505 C CA . ARG A 1 194 ? -7.223 6.121 18.938 1 91.88 194 ARG A CA 1
ATOM 1506 C C . ARG A 1 194 ? -8.234 5.848 17.828 1 91.88 194 ARG A C 1
ATOM 1508 O O . ARG A 1 194 ? -8.562 6.746 17.047 1 91.88 194 ARG A O 1
ATOM 1515 N N . LYS A 1 195 ? -8.492 4.473 17.391 1 66.31 195 LYS A N 1
ATOM 1516 C CA . LYS A 1 195 ? -9.133 3.928 16.188 1 66.31 195 LYS A CA 1
ATOM 1517 C C . LYS A 1 195 ? -10.516 4.543 15.984 1 66.31 195 LYS A C 1
ATOM 1519 O O . LYS A 1 195 ? -11.18 4.258 14.984 1 66.31 195 LYS A O 1
ATOM 1524 N N . LYS A 1 196 ? -11.078 5.559 16.609 1 59.97 196 LYS A N 1
ATOM 1525 C CA . LYS A 1 196 ? -12.531 5.625 16.5 1 59.97 196 LYS A CA 1
ATOM 1526 C C . LYS A 1 196 ? -12.953 5.918 15.062 1 59.97 196 LYS A C 1
ATOM 1528 O O . LYS A 1 196 ? -13.977 5.418 14.602 1 59.97 196 LYS A O 1
ATOM 1533 N N . ALA A 1 197 ? -12.641 7.137 14.406 1 54.38 197 ALA A N 1
ATOM 1534 C CA . ALA A 1 197 ? -13.617 8.039 13.805 1 54.38 197 ALA A CA 1
ATOM 1535 C C . ALA A 1 197 ? -13.953 7.621 12.383 1 54.38 197 ALA A C 1
ATOM 1537 O O . ALA A 1 197 ? -15.102 7.312 12.07 1 54.38 197 ALA A O 1
ATOM 1538 N N . ALA A 1 198 ? -13.125 7.895 11.266 1 61.06 198 ALA A N 1
ATOM 1539 C CA . ALA A 1 198 ? -13.586 7.961 9.883 1 61.06 198 ALA A CA 1
ATOM 1540 C C . ALA A 1 198 ? -13.141 6.73 9.094 1 61.06 198 ALA A C 1
ATOM 1542 O O . ALA A 1 198 ? -12.094 6.145 9.383 1 61.06 198 ALA A O 1
ATOM 1543 N N . PRO A 1 199 ? -13.984 6.148 8.391 1 69.69 199 PRO A N 1
ATOM 1544 C CA . PRO A 1 199 ? -13.633 5.059 7.48 1 69.69 199 PRO A CA 1
ATOM 1545 C C . PRO A 1 199 ? -12.258 5.246 6.844 1 69.69 199 PRO A C 1
ATOM 1547 O O . PRO A 1 199 ? -11.938 6.332 6.352 1 69.69 199 PRO A O 1
ATOM 1550 N N . GLY A 1 200 ? -11.352 4.23 7.059 1 78.06 200 GLY A N 1
ATOM 1551 C CA . GLY A 1 200 ? -10.07 4.219 6.367 1 78.06 200 GLY A CA 1
ATOM 1552 C C . GLY A 1 200 ? -8.945 4.805 7.195 1 78.06 200 GLY A C 1
ATOM 1553 O O . GLY A 1 200 ? -7.797 4.855 6.746 1 78.06 200 GLY A O 1
ATOM 1554 N N . GLN A 1 201 ? -9.305 5.258 8.383 1 87.62 201 GLN A N 1
ATOM 1555 C CA . GLN A 1 201 ? -8.266 5.848 9.219 1 87.62 201 GLN A CA 1
ATOM 1556 C C . GLN A 1 201 ? -7.43 4.77 9.898 1 87.62 201 GLN A C 1
ATOM 1558 O O . GLN A 1 201 ? -7.969 3.758 10.359 1 87.62 201 GLN A O 1
ATOM 1563 N N . LEU A 1 202 ? -6.152 4.965 9.922 1 95.44 202 LEU A N 1
ATOM 1564 C CA . LEU A 1 202 ? -5.195 4.109 10.609 1 95.44 202 LEU A CA 1
ATOM 1565 C C . LEU A 1 202 ? -4.676 4.785 11.875 1 95.44 202 LEU A C 1
ATOM 1567 O O . LEU A 1 202 ? -4.531 6.012 11.914 1 95.44 202 LEU A O 1
ATOM 1571 N N . THR A 1 203 ? -4.414 3.992 12.891 1 96.5 203 THR A N 1
ATOM 1572 C CA . THR A 1 203 ? -3.758 4.547 14.07 1 96.5 203 THR A CA 1
ATOM 1573 C C . THR A 1 203 ? -2.264 4.738 13.82 1 96.5 203 THR A C 1
ATOM 1575 O O . THR A 1 203 ? -1.718 4.207 12.852 1 96.5 203 THR A O 1
ATOM 1578 N N . VAL A 1 204 ? -1.717 5.5 14.727 1 97.12 204 VAL A N 1
ATOM 1579 C CA . VAL A 1 204 ? -0.274 5.715 14.656 1 97.12 204 VAL A CA 1
ATOM 1580 C C . VAL A 1 204 ? 0.449 4.371 14.742 1 97.12 204 VAL A C 1
ATOM 1582 O O . VAL A 1 204 ? 1.353 4.094 13.945 1 97.12 204 VAL A O 1
ATOM 1585 N N . GLU A 1 205 ? 0.01 3.586 15.625 1 96.88 205 GLU A N 1
ATOM 1586 C CA . GLU A 1 205 ? 0.633 2.281 15.82 1 96.88 205 GLU A CA 1
ATOM 1587 C C . GLU A 1 205 ? 0.505 1.415 14.57 1 96.88 205 GLU A C 1
ATOM 1589 O O . GLU A 1 205 ? 1.479 0.799 14.133 1 96.88 205 GLU A O 1
ATOM 1594 N N . GLU A 1 206 ? -0.661 1.342 14.047 1 96.25 206 GLU A N 1
ATOM 1595 C CA . GLU A 1 206 ? -0.884 0.578 12.82 1 96.25 206 GLU A CA 1
ATOM 1596 C C . GLU A 1 206 ? -0.029 1.11 11.672 1 96.25 206 GLU A C 1
ATOM 1598 O O . GLU A 1 206 ? 0.592 0.335 10.945 1 96.25 206 GLU A O 1
ATOM 1603 N N . THR A 1 207 ? -0.054 2.428 11.523 1 97.56 207 THR A N 1
ATOM 1604 C CA . THR A 1 207 ? 0.714 3.055 10.453 1 97.56 207 THR A CA 1
ATOM 1605 C C . THR A 1 207 ? 2.201 2.742 10.602 1 97.56 207 THR A C 1
ATOM 1607 O O . THR A 1 207 ? 2.869 2.402 9.625 1 97.56 207 THR A O 1
ATOM 1610 N N . ARG A 1 208 ? 2.723 2.85 11.805 1 97.56 208 ARG A N 1
ATOM 1611 C CA . ARG A 1 208 ? 4.129 2.557 12.062 1 97.56 208 ARG A CA 1
ATOM 1612 C C . ARG A 1 208 ? 4.465 1.112 11.711 1 97.56 208 ARG A C 1
ATOM 1614 O O . ARG A 1 208 ? 5.469 0.846 11.055 1 97.56 208 ARG A O 1
ATOM 1621 N N . LYS A 1 209 ? 3.639 0.213 12.094 1 96.5 209 LYS A N 1
ATOM 1622 C CA . LYS A 1 209 ? 3.83 -1.202 11.789 1 96.5 209 LYS A CA 1
ATOM 1623 C C . LYS A 1 209 ? 3.83 -1.445 10.281 1 96.5 209 LYS A C 1
ATOM 1625 O O . LYS A 1 209 ? 4.672 -2.184 9.766 1 96.5 209 LYS A O 1
ATOM 1630 N N . LEU A 1 210 ? 2.922 -0.866 9.648 1 97.75 210 LEU A N 1
ATOM 1631 C CA . LEU A 1 210 ? 2.805 -1.017 8.203 1 97.75 210 LEU A CA 1
ATOM 1632 C C . LEU A 1 210 ? 4.047 -0.48 7.496 1 97.75 210 LEU A C 1
ATOM 1634 O O . LEU A 1 210 ? 4.586 -1.131 6.598 1 97.75 210 LEU A O 1
ATOM 1638 N N . LEU A 1 211 ? 4.496 0.665 7.926 1 97.44 211 LEU A N 1
ATOM 1639 C CA . LEU A 1 211 ? 5.68 1.265 7.316 1 97.44 211 LEU A CA 1
ATOM 1640 C C . LEU A 1 211 ? 6.918 0.413 7.578 1 97.44 211 LEU A C 1
ATOM 1642 O O . LEU A 1 211 ? 7.797 0.307 6.719 1 97.44 211 LEU A O 1
ATOM 1646 N N . GLU A 1 212 ? 6.988 -0.149 8.703 1 94.81 212 GLU A N 1
ATOM 1647 C CA . GLU A 1 212 ? 8.117 -1.01 9.039 1 94.81 212 GLU A CA 1
ATOM 1648 C C . GLU A 1 212 ? 8.125 -2.271 8.18 1 94.81 212 GLU A C 1
ATOM 1650 O O . GLU A 1 212 ? 9.172 -2.699 7.699 1 94.81 212 GLU A O 1
ATOM 1655 N N . LEU A 1 213 ? 6.992 -2.834 7.949 1 94.19 213 LEU A N 1
ATOM 1656 C CA . LEU A 1 213 ? 6.879 -4.082 7.199 1 94.19 213 LEU A CA 1
ATOM 1657 C C . LEU A 1 213 ? 7.098 -3.84 5.707 1 94.19 213 LEU A C 1
ATOM 1659 O O . LEU A 1 213 ? 7.645 -4.695 5.012 1 94.19 213 LEU A O 1
ATOM 1663 N N . LEU A 1 214 ? 6.699 -2.688 5.227 1 95.75 214 LEU A N 1
ATOM 1664 C CA . LEU A 1 214 ? 6.691 -2.455 3.787 1 95.75 214 LEU A CA 1
ATOM 1665 C C . LEU A 1 214 ? 7.902 -1.623 3.367 1 95.75 214 LEU A C 1
ATOM 1667 O O . LEU A 1 214 ? 8.203 -1.522 2.178 1 95.75 214 LEU A O 1
ATOM 1671 N N . GLY A 1 215 ? 8.508 -0.898 4.305 1 88 215 GLY A N 1
ATOM 1672 C CA . GLY A 1 215 ? 9.648 -0.039 4.012 1 88 215 GLY A CA 1
ATOM 1673 C C . GLY A 1 215 ? 10.977 -0.681 4.34 1 88 215 GLY A C 1
ATOM 1674 O O . GLY A 1 215 ? 11.023 -1.743 4.965 1 88 215 GLY A O 1
ATOM 1675 N N . MET B 1 1 ? -5.98 -13.477 -2.979 1 95.19 1 MET B N 1
ATOM 1676 C CA . MET B 1 1 ? -5.484 -14.711 -2.383 1 95.19 1 MET B CA 1
ATOM 1677 C C . MET B 1 1 ? -3.971 -14.656 -2.193 1 95.19 1 MET B C 1
ATOM 1679 O O . MET B 1 1 ? -3.287 -13.875 -2.859 1 95.19 1 MET B O 1
ATOM 1683 N N . ILE B 1 2 ? -3.516 -15.398 -1.188 1 97.94 2 ILE B N 1
ATOM 1684 C CA . ILE B 1 2 ? -2.084 -15.531 -0.943 1 97.94 2 ILE B CA 1
ATOM 1685 C C . ILE B 1 2 ? -1.614 -16.922 -1.371 1 97.94 2 ILE B C 1
ATOM 1687 O O . ILE B 1 2 ? -2.064 -17.922 -0.825 1 97.94 2 ILE B O 1
ATOM 1691 N N . ILE B 1 3 ? -0.748 -16.953 -2.355 1 98.12 3 ILE B N 1
ATOM 1692 C CA . ILE B 1 3 ? -0.115 -18.188 -2.777 1 98.12 3 ILE B CA 1
ATOM 1693 C C . ILE B 1 3 ? 1.252 -18.328 -2.109 1 98.12 3 ILE B C 1
ATOM 1695 O O . ILE B 1 3 ? 2.145 -17.516 -2.34 1 98.12 3 ILE B O 1
ATOM 1699 N N . ALA B 1 4 ? 1.415 -19.344 -1.314 1 97.38 4 ALA B N 1
ATOM 1700 C CA . ALA B 1 4 ? 2.711 -19.609 -0.693 1 97.38 4 ALA B CA 1
ATOM 1701 C C . ALA B 1 4 ? 3.623 -20.391 -1.633 1 97.38 4 ALA B C 1
ATOM 1703 O O . ALA B 1 4 ? 3.219 -21.422 -2.189 1 97.38 4 ALA B O 1
ATOM 1704 N N . THR B 1 5 ? 4.797 -19.906 -1.803 1 97 5 THR B N 1
ATOM 1705 C CA . THR B 1 5 ? 5.766 -20.594 -2.648 1 97 5 THR B CA 1
ATOM 1706 C C . THR B 1 5 ? 6.562 -21.609 -1.839 1 97 5 THR B C 1
ATOM 1708 O O . THR B 1 5 ? 7.242 -21.25 -0.873 1 97 5 THR B O 1
ATOM 1711 N N . LEU B 1 6 ? 6.488 -22.875 -2.215 1 96.5 6 LEU B N 1
ATOM 1712 C CA . LEU B 1 6 ? 7.227 -23.953 -1.567 1 96.5 6 LEU B CA 1
ATOM 1713 C C . LEU B 1 6 ? 8.492 -24.297 -2.344 1 96.5 6 LEU B C 1
ATOM 1715 O O . LEU B 1 6 ? 8.422 -24.703 -3.504 1 96.5 6 LEU B O 1
ATOM 1719 N N . THR B 1 7 ? 9.617 -24.172 -1.647 1 95.25 7 THR B N 1
ATOM 1720 C CA . THR B 1 7 ? 10.891 -24.375 -2.324 1 95.25 7 THR B CA 1
ATOM 1721 C C . THR B 1 7 ? 11.703 -25.469 -1.638 1 95.25 7 THR B C 1
ATOM 1723 O O . THR B 1 7 ? 12.93 -25.375 -1.534 1 95.25 7 THR B O 1
ATOM 1726 N N . GLY B 1 8 ? 11.008 -26.422 -1.119 1 94.12 8 GLY B N 1
ATOM 1727 C CA . GLY B 1 8 ? 11.711 -27.531 -0.491 1 94.12 8 GLY B CA 1
ATOM 1728 C C . GLY B 1 8 ? 12.555 -28.344 -1.465 1 94.12 8 GLY B C 1
ATOM 1729 O O . GLY B 1 8 ? 12.172 -28.516 -2.623 1 94.12 8 GLY B O 1
ATOM 1730 N N . ARG B 1 9 ? 13.617 -28.953 -0.934 1 94.12 9 ARG B N 1
ATOM 1731 C CA . ARG B 1 9 ? 14.523 -29.719 -1.781 1 94.12 9 ARG B CA 1
ATOM 1732 C C . ARG B 1 9 ? 14.156 -31.203 -1.787 1 94.12 9 ARG B C 1
ATOM 1734 O O . ARG B 1 9 ? 14.602 -31.953 -2.658 1 94.12 9 ARG B O 1
ATOM 1741 N N . THR B 1 10 ? 13.414 -31.641 -0.77 1 94.19 10 THR B N 1
ATOM 1742 C CA . THR B 1 10 ? 12.859 -33 -0.68 1 94.19 10 THR B CA 1
ATOM 1743 C C . THR B 1 10 ? 11.344 -32.938 -0.518 1 94.19 10 THR B C 1
ATOM 1745 O O . THR B 1 10 ? 10.773 -31.891 -0.248 1 94.19 10 THR B O 1
ATOM 1748 N N . ILE B 1 11 ? 10.734 -34.125 -0.746 1 94.19 11 ILE B N 1
ATOM 1749 C CA . ILE B 1 11 ? 9.289 -34.219 -0.561 1 94.19 11 ILE B CA 1
ATOM 1750 C C . ILE B 1 11 ? 8.938 -33.875 0.886 1 94.19 11 ILE B C 1
ATOM 1752 O O . ILE B 1 11 ? 7.957 -33.156 1.146 1 94.19 11 ILE B O 1
ATOM 1756 N N . GLU B 1 12 ? 9.742 -34.312 1.782 1 93.56 12 GLU B N 1
ATOM 1757 C CA . GLU B 1 12 ? 9.523 -34.031 3.197 1 93.56 12 GLU B CA 1
ATOM 1758 C C . GLU B 1 12 ? 9.602 -32.531 3.479 1 93.56 12 GLU B C 1
ATOM 1760 O O . GLU B 1 12 ? 8.766 -31.984 4.195 1 93.56 12 GLU B O 1
ATOM 1765 N N . ASP B 1 13 ? 10.633 -31.875 2.893 1 94 13 ASP B N 1
ATOM 1766 C CA . ASP B 1 13 ? 10.781 -30.422 3.037 1 94 13 ASP B CA 1
ATOM 1767 C C . ASP B 1 13 ? 9.555 -29.688 2.49 1 94 13 ASP B C 1
ATOM 1769 O O . ASP B 1 13 ? 9.078 -28.734 3.1 1 94 13 ASP B O 1
ATOM 1773 N N . MET B 1 14 ? 9.109 -30.156 1.368 1 94.75 14 MET B N 1
ATOM 1774 C CA . MET B 1 14 ? 7.957 -29.531 0.723 1 94.75 14 MET B CA 1
ATOM 1775 C C . MET B 1 14 ? 6.719 -29.641 1.606 1 94.75 14 MET B C 1
ATOM 1777 O O . MET B 1 14 ? 5.988 -28.656 1.769 1 94.75 14 MET B O 1
ATOM 1781 N N . VAL B 1 15 ? 6.508 -30.797 2.129 1 95.06 15 VAL B N 1
ATOM 1782 C CA . VAL B 1 15 ? 5.344 -31.047 2.973 1 95.06 15 VAL B CA 1
ATOM 1783 C C . VAL B 1 15 ? 5.418 -30.172 4.227 1 95.06 15 VAL B C 1
ATOM 1785 O O . VAL B 1 15 ? 4.418 -29.594 4.645 1 95.06 15 VAL B O 1
ATOM 1788 N N . GLU B 1 16 ? 6.57 -30.078 4.816 1 96.12 16 GLU B N 1
ATOM 1789 C CA . GLU B 1 16 ? 6.758 -29.234 5.996 1 96.12 16 GLU B CA 1
ATOM 1790 C C . GLU B 1 16 ? 6.438 -27.781 5.695 1 96.12 16 GLU B C 1
ATOM 1792 O O . GLU B 1 16 ? 5.727 -27.125 6.461 1 96.12 16 GLU B O 1
ATOM 1797 N N . LEU B 1 17 ? 6.996 -27.312 4.641 1 96.5 17 LEU B N 1
ATOM 1798 C CA . LEU B 1 17 ? 6.727 -25.938 4.23 1 96.5 17 LEU B CA 1
ATOM 1799 C C . LEU B 1 17 ? 5.242 -25.719 3.967 1 96.5 17 LEU B C 1
ATOM 1801 O O . LEU B 1 17 ? 4.691 -24.672 4.293 1 96.5 17 LEU B O 1
ATOM 1805 N N . ALA B 1 18 ? 4.625 -26.734 3.389 1 97.12 18 ALA B N 1
ATOM 1806 C CA . ALA B 1 18 ? 3.201 -26.641 3.084 1 97.12 18 ALA B CA 1
ATOM 1807 C C . ALA B 1 18 ? 2.377 -26.469 4.355 1 97.12 18 ALA B C 1
ATOM 1809 O O . ALA B 1 18 ? 1.497 -25.609 4.43 1 97.12 18 ALA B O 1
ATOM 1810 N N . ILE B 1 19 ? 2.648 -27.266 5.305 1 96.69 19 ILE B N 1
ATOM 1811 C CA . ILE B 1 19 ? 1.933 -27.219 6.574 1 96.69 19 ILE B CA 1
ATOM 1812 C C . ILE B 1 19 ? 2.127 -25.844 7.23 1 96.69 19 ILE B C 1
ATOM 1814 O O . ILE B 1 19 ? 1.161 -25.234 7.68 1 96.69 19 ILE B O 1
ATOM 1818 N N . GLU B 1 20 ? 3.367 -25.438 7.207 1 96.75 20 GLU B N 1
ATOM 1819 C CA . GLU B 1 20 ? 3.682 -24.125 7.785 1 96.75 20 GLU B CA 1
ATOM 1820 C C . GLU B 1 20 ? 2.949 -23.016 7.047 1 96.75 20 GLU B C 1
ATOM 1822 O O . GLU B 1 20 ? 2.438 -22.078 7.672 1 96.75 20 GLU B O 1
ATOM 1827 N N . ALA B 1 21 ? 2.93 -23.062 5.773 1 96.81 21 ALA B N 1
ATOM 1828 C CA . ALA B 1 21 ? 2.266 -22.047 4.949 1 96.81 21 ALA B CA 1
ATOM 1829 C C . ALA B 1 21 ? 0.783 -21.953 5.293 1 96.81 21 ALA B C 1
ATOM 1831 O O . ALA B 1 21 ? 0.243 -20.859 5.434 1 96.81 21 ALA B O 1
ATOM 1832 N N . VAL B 1 22 ? 0.125 -23.078 5.422 1 96.44 22 VAL B N 1
ATOM 1833 C CA . VAL B 1 22 ? -1.298 -23.125 5.742 1 96.44 22 VAL B CA 1
ATOM 1834 C C . VAL B 1 22 ? -1.533 -22.531 7.129 1 96.44 22 VAL B C 1
ATOM 1836 O O . VAL B 1 22 ? -2.473 -21.75 7.328 1 96.44 22 VAL B O 1
ATOM 1839 N N . GLU B 1 23 ? -0.687 -22.859 8.023 1 95.94 23 GLU B N 1
ATOM 1840 C CA . GLU B 1 23 ? -0.787 -22.328 9.383 1 95.94 23 GLU B CA 1
ATOM 1841 C C . GLU B 1 23 ? -0.634 -20.797 9.383 1 95.94 23 GLU B C 1
ATOM 1843 O O . GLU B 1 23 ? -1.247 -20.109 10.203 1 95.94 23 GLU B O 1
ATOM 1848 N N . GLN B 1 24 ? 0.133 -20.359 8.469 1 96.56 24 GLN B N 1
ATOM 1849 C CA . GLN B 1 24 ? 0.393 -18.922 8.375 1 96.56 24 GLN B CA 1
ATOM 1850 C C . GLN B 1 24 ? -0.757 -18.203 7.684 1 96.56 24 GLN B C 1
ATOM 1852 O O . GLN B 1 24 ? -0.819 -16.969 7.695 1 96.56 24 GLN B O 1
ATOM 1857 N N . GLY B 1 25 ? -1.617 -18.953 7.023 1 95.88 25 GLY B N 1
ATOM 1858 C CA . GLY B 1 25 ? -2.797 -18.328 6.434 1 95.88 25 GLY B CA 1
ATOM 1859 C C . GLY B 1 25 ? -2.76 -18.297 4.918 1 95.88 25 GLY B C 1
ATOM 1860 O O . GLY B 1 25 ? -3.461 -17.5 4.293 1 95.88 25 GLY B O 1
ATOM 1861 N N . ALA B 1 26 ? -1.948 -19.125 4.254 1 96.94 26 ALA B N 1
ATOM 1862 C CA . ALA B 1 26 ? -1.936 -19.234 2.799 1 96.94 26 ALA B CA 1
ATOM 1863 C C . ALA B 1 26 ? -3.281 -19.719 2.271 1 96.94 26 ALA B C 1
ATOM 1865 O O . ALA B 1 26 ? -3.951 -20.531 2.918 1 96.94 26 ALA B O 1
ATOM 1866 N N . ASP B 1 27 ? -3.643 -19.172 1.072 1 96.69 27 ASP B N 1
ATOM 1867 C CA . ASP B 1 27 ? -4.879 -19.609 0.422 1 96.69 27 ASP B CA 1
ATOM 1868 C C . ASP B 1 27 ? -4.605 -20.688 -0.623 1 96.69 27 ASP B C 1
ATOM 1870 O O . ASP B 1 27 ? -5.52 -21.406 -1.035 1 96.69 27 ASP B O 1
ATOM 1874 N N . ALA B 1 28 ? -3.436 -20.766 -1.105 1 97.44 28 ALA B N 1
ATOM 1875 C CA . ALA B 1 28 ? -2.969 -21.719 -2.102 1 97.44 28 ALA B CA 1
ATOM 1876 C C . ALA B 1 28 ? -1.467 -21.969 -1.972 1 97.44 28 ALA B C 1
ATOM 1878 O O . ALA B 1 28 ? -0.775 -21.234 -1.259 1 97.44 28 ALA B O 1
ATOM 1879 N N . LEU B 1 29 ? -1.031 -23.016 -2.621 1 97.44 29 LEU B N 1
ATOM 1880 C CA . LEU B 1 29 ? 0.369 -23.406 -2.523 1 97.44 29 LEU B CA 1
ATOM 1881 C C . LEU B 1 29 ? 0.983 -23.578 -3.91 1 97.44 29 LEU B C 1
ATOM 1883 O O . LEU B 1 29 ? 0.439 -24.297 -4.75 1 97.44 29 LEU B O 1
ATOM 1887 N N . GLU B 1 30 ? 2.014 -22.891 -4.121 1 97.56 30 GLU B N 1
ATOM 1888 C CA . GLU B 1 30 ? 2.816 -23.156 -5.309 1 97.56 30 GLU B CA 1
ATOM 1889 C C . GLU B 1 30 ? 3.938 -24.141 -5.004 1 97.56 30 GLU B C 1
ATOM 1891 O O . GLU B 1 30 ? 4.809 -23.859 -4.176 1 97.56 30 GLU B O 1
ATOM 1896 N N . VAL B 1 31 ? 3.939 -25.234 -5.68 1 96.62 31 VAL B N 1
ATOM 1897 C CA . VAL B 1 31 ? 5.008 -26.219 -5.547 1 96.62 31 VAL B CA 1
ATOM 1898 C C . VAL B 1 31 ? 6.051 -26 -6.637 1 96.62 31 VAL B C 1
ATOM 1900 O O . VAL B 1 31 ? 5.812 -26.297 -7.809 1 96.62 31 VAL B O 1
ATOM 1903 N N . ARG B 1 32 ? 7.145 -25.469 -6.215 1 96.25 32 ARG B N 1
ATOM 1904 C CA . ARG B 1 32 ? 8.273 -25.281 -7.121 1 96.25 32 ARG B CA 1
ATOM 1905 C C . ARG B 1 32 ? 9.023 -26.609 -7.328 1 96.25 32 ARG B C 1
ATOM 1907 O O . ARG B 1 32 ? 9.984 -26.891 -6.617 1 96.25 32 ARG B O 1
ATOM 1914 N N . LEU B 1 33 ? 8.633 -27.25 -8.367 1 96.25 33 LEU B N 1
ATOM 1915 C CA . LEU B 1 33 ? 9.172 -28.578 -8.656 1 96.25 33 LEU B CA 1
ATOM 1916 C C . LEU B 1 33 ? 10.641 -28.484 -9.062 1 96.25 33 LEU B C 1
ATOM 1918 O O . LEU B 1 33 ? 11.398 -29.453 -8.898 1 96.25 33 LEU B O 1
ATOM 1922 N N . ASP B 1 34 ? 11.039 -27.344 -9.516 1 95.62 34 ASP B N 1
ATOM 1923 C CA . ASP B 1 34 ? 12.414 -27.156 -9.961 1 95.62 34 ASP B CA 1
ATOM 1924 C C . ASP B 1 34 ? 13.383 -27.156 -8.781 1 95.62 34 ASP B C 1
ATOM 1926 O O . ASP B 1 34 ? 14.594 -27.297 -8.969 1 95.62 34 ASP B O 1
ATOM 1930 N N . TYR B 1 35 ? 12.906 -27.047 -7.617 1 94.81 35 TYR B N 1
ATOM 1931 C CA . TYR B 1 35 ? 13.766 -27.094 -6.438 1 94.81 35 TYR B CA 1
ATOM 1932 C C . TYR B 1 35 ? 14.008 -28.531 -5.996 1 94.81 35 TYR B C 1
ATOM 1934 O O . TYR B 1 35 ? 14.938 -28.797 -5.23 1 94.81 35 TYR B O 1
ATOM 1942 N N . LEU B 1 36 ? 13.156 -29.453 -6.391 1 93.44 36 LEU B N 1
ATOM 1943 C CA . LEU B 1 36 ? 13.227 -30.844 -5.938 1 93.44 36 LEU B CA 1
ATOM 1944 C C . LEU B 1 36 ? 14.461 -31.531 -6.5 1 93.44 36 LEU B C 1
ATOM 1946 O O . LEU B 1 36 ? 14.758 -31.422 -7.691 1 93.44 36 LEU B O 1
ATOM 1950 N N . GLU B 1 37 ? 15.203 -32.156 -5.66 1 85.94 37 GLU B N 1
ATOM 1951 C CA . GLU B 1 37 ? 16.391 -32.906 -6.082 1 85.94 37 GLU B CA 1
ATOM 1952 C C . GLU B 1 37 ? 16 -34.188 -6.824 1 85.94 37 GLU B C 1
ATOM 1954 O O . GLU B 1 37 ? 16.672 -34.562 -7.797 1 85.94 37 GLU B O 1
ATOM 1959 N N . ASN B 1 38 ? 15.07 -34.938 -6.168 1 72.31 38 ASN B N 1
ATOM 1960 C CA . ASN B 1 38 ? 14.664 -36.219 -6.742 1 72.31 38 ASN B CA 1
ATOM 1961 C C . ASN B 1 38 ? 13.289 -36.125 -7.406 1 72.31 38 ASN B C 1
ATOM 1963 O O . ASN B 1 38 ? 12.461 -35.281 -7.016 1 72.31 38 ASN B O 1
ATOM 1967 N N . LEU B 1 39 ? 13.18 -36.812 -8.578 1 62.06 39 LEU B N 1
ATOM 1968 C CA . LEU B 1 39 ? 12.32 -36.531 -9.727 1 62.06 39 LEU B CA 1
ATOM 1969 C C . LEU B 1 39 ? 10.906 -37.062 -9.484 1 62.06 39 LEU B C 1
ATOM 1971 O O . LEU B 1 39 ? 10.055 -36.969 -10.367 1 62.06 39 LEU B O 1
ATOM 1975 N N . ASP B 1 40 ? 10.477 -37.5 -8.336 1 79.88 40 ASP B N 1
ATOM 1976 C CA . ASP B 1 40 ? 9.078 -37.875 -8.492 1 79.88 40 ASP B CA 1
ATOM 1977 C C . ASP B 1 40 ? 8.156 -36.688 -8.203 1 79.88 40 ASP B C 1
ATOM 1979 O O . ASP B 1 40 ? 7.582 -36.594 -7.121 1 79.88 40 ASP B O 1
ATOM 1983 N N . MET B 1 41 ? 8.039 -35.875 -9.156 1 83.5 41 MET B N 1
ATOM 1984 C CA . MET B 1 41 ? 7.344 -34.594 -9.062 1 83.5 41 MET B CA 1
ATOM 1985 C C . MET B 1 41 ? 5.859 -34.781 -8.789 1 83.5 41 MET B C 1
ATOM 1987 O O . MET B 1 41 ? 5.254 -34.031 -8.023 1 83.5 41 MET B O 1
ATOM 1991 N N . SER B 1 42 ? 5.336 -35.875 -9.305 1 87.06 42 SER B N 1
ATOM 1992 C CA . SER B 1 42 ? 3.936 -36.219 -9.039 1 87.06 42 SER B CA 1
ATOM 1993 C C . SER B 1 42 ? 3.719 -36.594 -7.586 1 87.06 42 SER B C 1
ATOM 1995 O O . SER B 1 42 ? 2.721 -36.219 -6.977 1 87.06 42 SER B O 1
ATOM 1997 N N . THR B 1 43 ? 4.676 -37.281 -7.102 1 87.62 43 THR B N 1
ATOM 1998 C CA . THR B 1 43 ? 4.59 -37.688 -5.707 1 87.62 43 THR B CA 1
ATOM 1999 C C . THR B 1 43 ? 4.645 -36.5 -4.773 1 87.62 43 THR B C 1
ATOM 2001 O O . THR B 1 43 ? 3.938 -36.438 -3.768 1 87.62 43 THR B O 1
ATOM 2004 N N . ALA B 1 44 ? 5.445 -35.531 -5.148 1 88.94 44 ALA B N 1
ATOM 2005 C CA . ALA B 1 44 ? 5.559 -34.344 -4.332 1 88.94 44 ALA B CA 1
ATOM 2006 C C . ALA B 1 44 ? 4.234 -33.594 -4.277 1 88.94 44 ALA B C 1
ATOM 2008 O O . ALA B 1 44 ? 3.787 -33.188 -3.201 1 88.94 44 ALA B O 1
ATOM 2009 N N . LEU B 1 45 ? 3.615 -33.438 -5.387 1 91.81 45 LEU B N 1
ATOM 2010 C CA . LEU B 1 45 ? 2.334 -32.75 -5.457 1 91.81 45 LEU B CA 1
ATOM 2011 C C . LEU B 1 45 ? 1.275 -33.469 -4.637 1 91.81 45 LEU B C 1
ATOM 2013 O O . LEU B 1 45 ? 0.528 -32.844 -3.881 1 91.81 45 LEU B O 1
ATOM 2017 N N . ARG B 1 46 ? 1.261 -34.75 -4.801 1 90 46 ARG B N 1
ATOM 2018 C CA . ARG B 1 46 ? 0.292 -35.562 -4.066 1 90 46 ARG B CA 1
ATOM 2019 C C . ARG B 1 46 ? 0.522 -35.469 -2.564 1 90 46 ARG B C 1
ATOM 2021 O O . ARG B 1 46 ? -0.432 -35.344 -1.791 1 90 46 ARG B O 1
ATOM 2028 N N . ALA B 1 47 ? 1.751 -35.469 -2.186 1 91.25 47 ALA B N 1
ATOM 2029 C CA . ALA B 1 47 ? 2.092 -35.406 -0.768 1 91.25 47 ALA B CA 1
ATOM 2030 C C . ALA B 1 47 ? 1.652 -34.062 -0.172 1 91.25 47 ALA B C 1
ATOM 2032 O O . ALA B 1 47 ? 1.1 -34.031 0.93 1 91.25 47 ALA B O 1
ATOM 2033 N N . VAL B 1 48 ? 1.884 -33.031 -0.929 1 93 48 VAL B N 1
ATOM 2034 C CA . VAL B 1 48 ? 1.504 -31.703 -0.479 1 93 48 VAL B CA 1
ATOM 2035 C C . VAL B 1 48 ? -0.015 -31.609 -0.357 1 93 48 VAL B C 1
ATOM 2037 O O . VAL B 1 48 ? -0.535 -31.109 0.646 1 93 48 VAL B O 1
ATOM 2040 N N . ARG B 1 49 ? -0.715 -32.125 -1.276 1 90.69 49 ARG B N 1
ATOM 2041 C CA . ARG B 1 49 ? -2.174 -32.062 -1.28 1 90.69 49 ARG B CA 1
ATOM 2042 C C . ARG B 1 49 ? -2.752 -32.875 -0.122 1 90.69 49 ARG B C 1
ATOM 2044 O O . ARG B 1 49 ? -3.686 -32.406 0.546 1 90.69 49 ARG B O 1
ATOM 2051 N N . GLU B 1 50 ? -2.236 -33.969 0.033 1 88.31 50 GLU B N 1
ATOM 2052 C CA . GLU B 1 50 ? -2.75 -34.875 1.06 1 88.31 50 GLU B CA 1
ATOM 2053 C C . GLU B 1 50 ? -2.543 -34.281 2.457 1 88.31 50 GLU B C 1
ATOM 2055 O O . GLU B 1 50 ? -3.377 -34.469 3.344 1 88.31 50 GLU B O 1
ATOM 2060 N N . CYS B 1 51 ? -1.498 -33.562 2.641 1 89.12 51 CYS B N 1
ATOM 2061 C CA . CYS B 1 51 ? -1.158 -33.062 3.973 1 89.12 51 CYS B CA 1
ATOM 2062 C C . CYS B 1 51 ? -1.854 -31.734 4.262 1 89.12 51 CYS B C 1
ATOM 2064 O O . CYS B 1 51 ? -1.85 -31.266 5.398 1 89.12 51 CYS B O 1
ATOM 2066 N N . THR B 1 52 ? -2.322 -31 3.289 1 83.56 52 THR B N 1
ATOM 2067 C CA . THR B 1 52 ? -2.887 -29.672 3.479 1 83.56 52 THR B CA 1
ATOM 2068 C C . THR B 1 52 ? -4.379 -29.672 3.156 1 83.56 52 THR B C 1
ATOM 2070 O O . THR B 1 52 ? -4.945 -28.625 2.838 1 83.56 52 THR B O 1
ATOM 2073 N N . ARG B 1 53 ? -5.148 -30.484 3.67 1 73.5 53 ARG B N 1
ATOM 2074 C CA . ARG B 1 53 ? -6.594 -30.609 3.525 1 73.5 53 ARG B CA 1
ATOM 2075 C C . ARG B 1 53 ? -7.062 -30.031 2.193 1 73.5 53 ARG B C 1
ATOM 2077 O O . ARG B 1 53 ? -8.031 -29.266 2.148 1 73.5 53 ARG B O 1
ATOM 2084 N N . TYR B 1 54 ? -6.469 -30.188 1.067 1 65.12 54 TYR B N 1
ATOM 2085 C CA . TYR B 1 54 ? -6.91 -30.016 -0.312 1 65.12 54 TYR B CA 1
ATOM 2086 C C . TYR B 1 54 ? -6.871 -28.547 -0.714 1 65.12 54 TYR B C 1
ATOM 2088 O O . TYR B 1 54 ? -7.773 -28.062 -1.407 1 65.12 54 TYR B O 1
ATOM 2096 N N . GLU B 1 55 ? -5.777 -27.844 -0.251 1 76.94 55 GLU B N 1
ATOM 2097 C CA . GLU B 1 55 ? -5.559 -26.484 -0.729 1 76.94 55 GLU B CA 1
ATOM 2098 C C . GLU B 1 55 ? -5.246 -26.453 -2.223 1 76.94 55 GLU B C 1
ATOM 2100 O O . GLU B 1 55 ? -4.812 -27.469 -2.783 1 76.94 55 GLU B O 1
ATOM 2105 N N . ARG B 1 56 ? -5.707 -25.391 -2.896 1 93.31 56 ARG B N 1
ATOM 2106 C CA . ARG B 1 56 ? -5.336 -25.203 -4.297 1 93.31 56 ARG B CA 1
ATOM 2107 C C . ARG B 1 56 ? -3.82 -25.234 -4.469 1 93.31 56 ARG B C 1
ATOM 2109 O O . ARG B 1 56 ? -3.086 -24.688 -3.645 1 93.31 56 ARG B O 1
ATOM 2116 N N . VAL B 1 57 ? -3.475 -26 -5.465 1 96.75 57 VAL B N 1
ATOM 2117 C CA . VAL B 1 57 ? -2.043 -26.172 -5.691 1 96.75 57 VAL B CA 1
ATOM 2118 C C . VAL B 1 57 ? -1.68 -25.688 -7.098 1 96.75 57 VAL B C 1
ATOM 2120 O O . VAL B 1 57 ? -2.387 -25.984 -8.062 1 96.75 57 VAL B O 1
ATOM 2123 N N . VAL B 1 58 ? -0.642 -24.891 -7.176 1 97.94 58 VAL B N 1
ATOM 2124 C CA . VAL B 1 58 ? -0.017 -24.484 -8.43 1 97.94 58 VAL B CA 1
ATOM 2125 C C . VAL B 1 58 ? 1.271 -25.266 -8.648 1 97.94 58 VAL B C 1
ATOM 2127 O O . VAL B 1 58 ? 2.17 -25.25 -7.805 1 97.94 58 VAL B O 1
ATOM 2130 N N . ALA B 1 59 ? 1.391 -26.016 -9.727 1 97.44 59 ALA B N 1
ATOM 2131 C CA . ALA B 1 59 ? 2.635 -26.688 -10.094 1 97.44 59 ALA B CA 1
ATOM 2132 C C . ALA B 1 59 ? 3.498 -25.781 -10.977 1 97.44 59 ALA B C 1
ATOM 2134 O O . ALA B 1 59 ? 3.033 -25.281 -12 1 97.44 59 ALA B O 1
ATOM 2135 N N . THR B 1 60 ? 4.664 -25.578 -10.562 1 97.56 60 THR B N 1
ATOM 2136 C CA . THR B 1 60 ? 5.602 -24.75 -11.32 1 97.56 60 THR B CA 1
ATOM 2137 C C . THR B 1 60 ? 6.922 -25.484 -11.523 1 97.56 60 THR B C 1
ATOM 2139 O O . THR B 1 60 ? 7.473 -26.062 -10.586 1 97.56 60 THR B O 1
ATOM 2142 N N . LEU B 1 61 ? 7.367 -25.594 -12.695 1 96.81 61 LEU B N 1
ATOM 2143 C CA . LEU B 1 61 ? 8.695 -26.062 -13.07 1 96.81 61 LEU B CA 1
ATOM 2144 C C . LEU B 1 61 ? 9.438 -25 -13.875 1 96.81 61 LEU B C 1
ATOM 2146 O O . LEU B 1 61 ? 9.383 -25 -15.109 1 96.81 61 LEU B O 1
ATOM 2150 N N . ARG B 1 62 ? 10.078 -24.188 -13.133 1 96.31 62 ARG B N 1
ATOM 2151 C CA . ARG B 1 62 ? 10.586 -22.938 -13.68 1 96.31 62 ARG B CA 1
ATOM 2152 C C . ARG B 1 62 ? 12 -23.109 -14.219 1 96.31 62 ARG B C 1
ATOM 2154 O O . ARG B 1 62 ? 12.859 -23.688 -13.547 1 96.31 62 ARG B O 1
ATOM 2161 N N . ARG B 1 63 ? 12.289 -22.609 -15.477 1 95.69 63 ARG B N 1
ATOM 2162 C CA . ARG B 1 63 ? 13.609 -22.641 -16.094 1 95.69 63 ARG B CA 1
ATOM 2163 C C . ARG B 1 63 ? 14.547 -21.641 -15.414 1 95.69 63 ARG B C 1
ATOM 2165 O O . ARG B 1 63 ? 14.102 -20.656 -14.836 1 95.69 63 ARG B O 1
ATOM 2172 N N . GLU B 1 64 ? 15.742 -21.891 -15.547 1 94.5 64 GLU B N 1
ATOM 2173 C CA . GLU B 1 64 ? 16.766 -21.062 -14.922 1 94.5 64 GLU B CA 1
ATOM 2174 C C . GLU B 1 64 ? 16.688 -19.625 -15.438 1 94.5 64 GLU B C 1
ATOM 2176 O O . GLU B 1 64 ? 16.812 -18.672 -14.664 1 94.5 64 GLU B O 1
ATOM 2181 N N . GLU B 1 65 ? 16.469 -19.391 -16.734 1 91.69 65 GLU B N 1
ATOM 2182 C CA . GLU B 1 65 ? 16.406 -18.078 -17.344 1 91.69 65 GLU B CA 1
ATOM 2183 C C . GLU B 1 65 ? 15.25 -17.25 -16.797 1 91.69 65 GLU B C 1
ATOM 2185 O O . GLU B 1 65 ? 15.234 -16.031 -16.922 1 91.69 65 GLU B O 1
ATOM 2190 N N . GLU B 1 66 ? 14.328 -17.953 -16.219 1 93.12 66 GLU B N 1
ATOM 2191 C CA . GLU B 1 66 ? 13.133 -17.312 -15.688 1 93.12 66 GLU B CA 1
ATOM 2192 C C . GLU B 1 66 ? 13.164 -17.266 -14.156 1 93.12 66 GLU B C 1
ATOM 2194 O O . GLU B 1 66 ? 12.125 -17.109 -13.516 1 93.12 66 GLU B O 1
ATOM 2199 N N . GLY B 1 67 ? 14.305 -17.5 -13.617 1 91.19 67 GLY B N 1
ATOM 2200 C CA . GLY B 1 67 ? 14.461 -17.359 -12.18 1 91.19 67 GLY B CA 1
ATOM 2201 C C . GLY B 1 67 ? 14.281 -18.672 -11.438 1 91.19 67 GLY B C 1
ATOM 2202 O O . GLY B 1 67 ? 14.141 -18.688 -10.211 1 91.19 67 GLY B O 1
ATOM 2203 N N . GLY B 1 68 ? 14.211 -19.797 -12.18 1 95.44 68 GLY B N 1
ATOM 2204 C CA . GLY B 1 68 ? 14.078 -21.109 -11.555 1 95.44 68 GLY B CA 1
ATOM 2205 C C . GLY B 1 68 ? 15.383 -21.891 -11.531 1 95.44 68 GLY B C 1
ATOM 2206 O O . GLY B 1 68 ? 16.469 -21.297 -11.594 1 95.44 68 GLY B O 1
ATOM 2207 N N . LEU B 1 69 ? 15.219 -23.234 -11.234 1 95.19 69 LEU B N 1
ATOM 2208 C CA . LEU B 1 69 ? 16.406 -24.062 -11.07 1 95.19 69 LEU B CA 1
ATOM 2209 C C . LEU B 1 69 ? 16.438 -25.203 -12.078 1 95.19 69 LEU B C 1
ATOM 2211 O O . LEU B 1 69 ? 17.391 -25.969 -12.117 1 95.19 69 LEU B O 1
ATOM 2215 N N . TYR B 1 70 ? 15.414 -25.344 -12.922 1 95.5 70 TYR B N 1
ATOM 2216 C CA . TYR B 1 70 ? 15.398 -26.422 -13.906 1 95.5 70 TYR B CA 1
ATOM 2217 C C . TYR B 1 70 ? 16.406 -26.156 -15.016 1 95.5 70 TYR B C 1
ATOM 2219 O O . TYR B 1 70 ? 16.359 -25.125 -15.68 1 95.5 70 TYR B O 1
ATOM 2227 N N . LYS B 1 71 ? 17.234 -27.109 -15.234 1 94.19 71 LYS B N 1
ATOM 2228 C CA . LYS B 1 71 ? 18.297 -26.969 -16.219 1 94.19 71 LYS B CA 1
ATOM 2229 C C . LYS B 1 71 ? 18.188 -28.031 -17.297 1 94.19 71 LYS B C 1
ATOM 2231 O O . LYS B 1 71 ? 19.047 -28.125 -18.188 1 94.19 71 LYS B O 1
ATOM 2236 N N . GLY B 1 72 ? 17.203 -28.859 -17.281 1 91.88 72 GLY B N 1
ATOM 2237 C CA . GLY B 1 72 ? 17.109 -29.984 -18.188 1 91.88 72 GLY B CA 1
ATOM 2238 C C . GLY B 1 72 ? 16.531 -29.625 -19.531 1 91.88 72 GLY B C 1
ATOM 2239 O O . GLY B 1 72 ? 16.453 -28.453 -19.891 1 91.88 72 GLY B O 1
ATOM 2240 N N . ASP B 1 73 ? 16.203 -30.625 -20.203 1 94.12 73 ASP B N 1
ATOM 2241 C CA . ASP B 1 73 ? 15.656 -30.516 -21.562 1 94.12 73 ASP B CA 1
ATOM 2242 C C . ASP B 1 73 ? 14.25 -29.922 -21.547 1 94.12 73 ASP B C 1
ATOM 2244 O O . ASP B 1 73 ? 13.422 -30.312 -20.719 1 94.12 73 ASP B O 1
ATOM 2248 N N . GLU B 1 74 ? 13.977 -29.016 -22.531 1 94.94 74 GLU B N 1
ATOM 2249 C CA . GLU B 1 74 ? 12.695 -28.328 -22.562 1 94.94 74 GLU B CA 1
ATOM 2250 C C . GLU B 1 74 ? 11.555 -29.281 -22.891 1 94.94 74 GLU B C 1
ATOM 2252 O O . GLU B 1 74 ? 10.469 -29.188 -22.312 1 94.94 74 GLU B O 1
ATOM 2257 N N . ASP B 1 75 ? 11.797 -30.188 -23.812 1 94.62 75 ASP B N 1
ATOM 2258 C CA . ASP B 1 75 ? 10.75 -31.141 -24.141 1 94.62 75 ASP B CA 1
ATOM 2259 C C . ASP B 1 75 ? 10.367 -31.984 -22.922 1 94.62 75 ASP B C 1
ATOM 2261 O O . ASP B 1 75 ? 9.188 -32.25 -22.688 1 94.62 75 ASP B O 1
ATOM 2265 N N . ARG B 1 76 ? 11.367 -32.375 -22.234 1 93.75 76 ARG B N 1
ATOM 2266 C CA . ARG B 1 76 ? 11.141 -33.125 -21.016 1 93.75 76 ARG B CA 1
ATOM 2267 C C . ARG B 1 76 ? 10.398 -32.312 -19.969 1 93.75 76 ARG B C 1
ATOM 2269 O O . ARG B 1 76 ? 9.484 -32.812 -19.312 1 93.75 76 ARG B O 1
ATOM 2276 N N . ARG B 1 77 ? 10.812 -31.078 -19.828 1 95 77 ARG B N 1
ATOM 2277 C CA . ARG B 1 77 ? 10.164 -30.172 -18.891 1 95 77 ARG B CA 1
ATOM 2278 C C . ARG B 1 77 ? 8.664 -30.078 -19.156 1 95 77 ARG B C 1
ATOM 2280 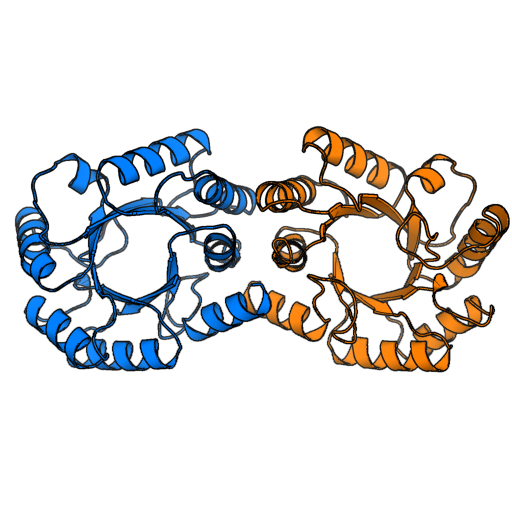O O . ARG B 1 77 ? 7.852 -30.203 -18.25 1 95 77 ARG B O 1
ATOM 2287 N N . LEU B 1 78 ? 8.336 -29.922 -20.422 1 95.75 78 LEU B N 1
ATOM 2288 C CA . LEU B 1 78 ? 6.945 -29.734 -20.844 1 95.75 78 LEU B CA 1
ATOM 2289 C C . LEU B 1 78 ? 6.145 -31.016 -20.625 1 95.75 78 LEU B C 1
ATOM 2291 O O . LEU B 1 78 ? 4.973 -30.969 -20.234 1 95.75 78 LEU B O 1
ATOM 2295 N N . GLU B 1 79 ? 6.781 -32.156 -20.891 1 93.81 79 GLU B N 1
ATOM 2296 C CA . GLU B 1 79 ? 6.133 -33.438 -20.609 1 93.81 79 GLU B CA 1
ATOM 2297 C C . GLU B 1 79 ? 5.789 -33.562 -19.141 1 93.81 79 GLU B C 1
ATOM 2299 O O . GLU B 1 79 ? 4.707 -34.031 -18.781 1 93.81 79 GLU B O 1
ATOM 2304 N N . ILE B 1 80 ? 6.73 -33.156 -18.312 1 93.56 80 ILE B N 1
ATOM 2305 C CA . ILE B 1 80 ? 6.531 -33.25 -16.875 1 93.56 80 ILE B CA 1
ATOM 2306 C C . ILE B 1 80 ? 5.379 -32.344 -16.469 1 93.56 80 ILE B C 1
ATOM 2308 O O . ILE B 1 80 ? 4.492 -32.75 -15.711 1 93.56 80 ILE B O 1
ATOM 2312 N N . LEU B 1 81 ? 5.359 -31.125 -16.969 1 95.38 81 LEU B N 1
ATOM 2313 C CA . LEU B 1 81 ? 4.312 -30.172 -16.625 1 95.38 81 LEU B CA 1
ATOM 2314 C C . LEU B 1 81 ? 2.939 -30.703 -17.031 1 95.38 81 LEU B C 1
ATOM 2316 O O . LEU B 1 81 ? 1.969 -30.547 -16.297 1 95.38 81 LEU B O 1
ATOM 2320 N N . GLU B 1 82 ? 2.91 -31.266 -18.172 1 95.19 82 GLU B N 1
ATOM 2321 C CA . GLU B 1 82 ? 1.649 -31.844 -18.641 1 95.19 82 GLU B CA 1
ATOM 2322 C C . GLU B 1 82 ? 1.202 -32.969 -17.719 1 95.19 82 GLU B C 1
ATOM 2324 O O . GLU B 1 82 ? 0.028 -33.062 -17.359 1 95.19 82 GLU B O 1
ATOM 2329 N N . ARG B 1 83 ? 2.111 -33.781 -17.375 1 93.5 83 ARG B N 1
ATOM 2330 C CA . ARG B 1 83 ? 1.807 -34.906 -16.531 1 93.5 83 ARG B CA 1
ATOM 2331 C C . ARG B 1 83 ? 1.317 -34.469 -15.156 1 93.5 83 ARG B C 1
ATOM 2333 O O . ARG B 1 83 ? 0.294 -34.938 -14.664 1 93.5 83 ARG B O 1
ATOM 2340 N N . VAL B 1 84 ? 1.986 -33.5 -14.547 1 94.5 84 VAL B N 1
ATOM 2341 C CA . VAL B 1 84 ? 1.68 -33.094 -13.172 1 94.5 84 VAL B CA 1
ATOM 2342 C C . VAL B 1 84 ? 0.408 -32.25 -13.156 1 94.5 84 VAL B C 1
ATOM 2344 O O . VAL B 1 84 ? -0.19 -32.031 -12.094 1 94.5 84 VAL B O 1
ATOM 2347 N N . SER B 1 85 ? 0.026 -31.75 -14.312 1 95.38 85 SER B N 1
ATOM 2348 C CA . SER B 1 85 ? -1.172 -30.922 -14.391 1 95.38 85 SER B CA 1
ATOM 2349 C C . SER B 1 85 ? -2.406 -31.688 -13.938 1 95.38 85 SER B C 1
ATOM 2351 O O . SER B 1 85 ? -3.398 -31.094 -13.516 1 95.38 85 SER B O 1
ATOM 2353 N N . SER B 1 86 ? -2.389 -33 -14.016 1 92.56 86 SER B N 1
ATOM 2354 C CA . SER B 1 86 ? -3.512 -33.812 -13.578 1 92.56 86 SER B CA 1
ATOM 2355 C C . SER B 1 86 ? -3.619 -33.875 -12.062 1 92.56 86 SER B C 1
ATOM 2357 O O . SER B 1 86 ? -4.648 -34.25 -11.516 1 92.56 86 SER B O 1
ATOM 2359 N N . GLU B 1 87 ? -2.602 -33.375 -11.359 1 91.38 87 GLU B N 1
ATOM 2360 C CA . GLU B 1 87 ? -2.557 -33.406 -9.898 1 91.38 87 GLU B CA 1
ATOM 2361 C C . GLU B 1 87 ? -2.553 -32 -9.297 1 91.38 87 GLU B C 1
ATOM 2363 O O . GLU B 1 87 ? -2.354 -31.844 -8.094 1 91.38 87 GLU B O 1
ATOM 2368 N N . ALA B 1 88 ? -2.713 -31.016 -10.102 1 95.44 88 ALA B N 1
ATOM 2369 C CA . ALA B 1 88 ? -2.67 -29.625 -9.656 1 95.44 88 ALA B CA 1
ATOM 2370 C C . ALA B 1 88 ? -3.938 -28.891 -10.062 1 95.44 88 ALA B C 1
ATOM 2372 O O . ALA B 1 88 ? -4.699 -29.359 -10.906 1 95.44 88 ALA B O 1
ATOM 2373 N N . ASP B 1 89 ? -4.227 -27.844 -9.398 1 96.81 89 ASP B N 1
ATOM 2374 C CA . ASP B 1 89 ? -5.344 -26.984 -9.781 1 96.81 89 ASP B CA 1
ATOM 2375 C C . ASP B 1 89 ? -4.922 -25.969 -10.852 1 96.81 89 ASP B C 1
ATOM 2377 O O . ASP B 1 89 ? -5.734 -25.562 -11.68 1 96.81 89 ASP B O 1
ATOM 2381 N N . TYR B 1 90 ? -3.6 -25.594 -10.805 1 97.94 90 TYR B N 1
ATOM 2382 C CA . TYR B 1 90 ? -2.99 -24.719 -11.805 1 97.94 90 TYR B CA 1
ATOM 2383 C C . TYR B 1 90 ? -1.603 -25.219 -12.188 1 97.94 90 TYR B C 1
ATOM 2385 O O . TYR B 1 90 ? -0.91 -25.828 -11.375 1 97.94 90 TYR B O 1
ATOM 2393 N N . VAL B 1 91 ? -1.215 -24.922 -13.375 1 98.06 91 VAL B N 1
ATOM 2394 C CA . VAL B 1 91 ? 0.187 -25 -13.773 1 98.06 91 VAL B CA 1
ATOM 2395 C C . VAL B 1 91 ? 0.661 -23.625 -14.258 1 98.06 91 VAL B C 1
ATOM 2397 O O . VAL B 1 91 ? -0.077 -22.906 -14.945 1 98.06 91 VAL B O 1
ATOM 2400 N N . ASP B 1 92 ? 1.79 -23.266 -13.906 1 98.38 92 ASP B N 1
ATOM 2401 C CA . ASP B 1 92 ? 2.402 -22.031 -14.391 1 98.38 92 ASP B CA 1
ATOM 2402 C C . ASP B 1 92 ? 3.166 -22.266 -15.695 1 98.38 92 ASP B C 1
ATOM 2404 O O . ASP B 1 92 ? 4.062 -23.109 -15.75 1 98.38 92 ASP B O 1
ATOM 2408 N N . LEU B 1 93 ? 2.785 -21.562 -16.672 1 97.69 93 LEU B N 1
ATOM 2409 C CA . LEU B 1 93 ? 3.457 -21.625 -17.969 1 97.69 93 LEU B CA 1
ATOM 2410 C C . LEU B 1 93 ? 4.016 -20.266 -18.344 1 97.69 93 LEU B C 1
ATOM 2412 O O . LEU B 1 93 ? 3.295 -19.266 -18.328 1 97.69 93 LEU B O 1
ATOM 2416 N N . GLU B 1 94 ? 5.305 -20.297 -18.703 1 97.81 94 GLU B N 1
ATOM 2417 C CA . GLU B 1 94 ? 5.863 -19.047 -19.219 1 97.81 94 GLU B CA 1
ATOM 2418 C C . GLU B 1 94 ? 5.188 -18.641 -20.516 1 97.81 94 GLU B C 1
ATOM 2420 O O . GLU B 1 94 ? 4.812 -19.484 -21.328 1 97.81 94 GLU B O 1
ATOM 2425 N N . LEU B 1 95 ? 5.105 -17.359 -20.703 1 97.94 95 LEU B N 1
ATOM 2426 C CA . LEU B 1 95 ? 4.387 -16.797 -21.844 1 97.94 95 LEU B CA 1
ATOM 2427 C C . LEU B 1 95 ? 4.914 -17.375 -23.156 1 97.94 95 LEU B C 1
ATOM 2429 O O . LEU B 1 95 ? 4.133 -17.75 -24.031 1 97.94 95 LEU B O 1
ATOM 2433 N N . ASP B 1 96 ? 6.223 -17.5 -23.297 1 96.31 96 ASP B N 1
ATOM 2434 C CA . ASP B 1 96 ? 6.793 -18.016 -24.547 1 96.31 96 ASP B CA 1
ATOM 2435 C C . ASP B 1 96 ? 6.391 -19.469 -24.766 1 96.31 96 ASP B C 1
ATOM 2437 O O . ASP B 1 96 ? 6.172 -19.891 -25.906 1 96.31 96 ASP B O 1
ATOM 2441 N N . VAL B 1 97 ? 6.227 -20.219 -23.688 1 95.44 97 VAL B N 1
ATOM 2442 C CA . VAL B 1 97 ? 5.793 -21.609 -23.781 1 95.44 97 VAL B CA 1
ATOM 2443 C C . VAL B 1 97 ? 4.316 -21.672 -24.156 1 95.44 97 VAL B C 1
ATOM 2445 O O . VAL B 1 97 ? 3.926 -22.438 -25.031 1 95.44 97 VAL B O 1
ATOM 2448 N N . ALA B 1 98 ? 3.502 -20.859 -23.516 1 96.06 98 ALA B N 1
ATOM 2449 C CA . ALA B 1 98 ? 2.07 -20.828 -23.812 1 96.06 98 ALA B CA 1
ATOM 2450 C C . ALA B 1 98 ? 1.81 -20.469 -25.266 1 96.06 98 ALA B C 1
ATOM 2452 O O . ALA B 1 98 ? 0.887 -21 -25.891 1 96.06 98 ALA B O 1
ATOM 2453 N N . GLU B 1 99 ? 2.629 -19.625 -25.812 1 96 99 GLU B N 1
ATOM 2454 C CA . GLU B 1 99 ? 2.461 -19.172 -27.188 1 96 99 GLU B CA 1
ATOM 2455 C C . GLU B 1 99 ? 2.715 -20.312 -28.172 1 96 99 GLU B C 1
ATOM 2457 O O . GLU B 1 99 ? 2.186 -20.297 -29.281 1 96 99 GLU B O 1
ATOM 2462 N N . GLU B 1 100 ? 3.543 -21.25 -27.75 1 93.31 100 GLU B N 1
ATOM 2463 C CA . GLU B 1 100 ? 3.854 -22.375 -28.641 1 93.31 100 GLU B CA 1
ATOM 2464 C C . GLU B 1 100 ? 2.693 -23.375 -28.688 1 93.31 100 GLU B C 1
ATOM 2466 O O . GLU B 1 100 ? 2.559 -24.125 -29.656 1 93.31 100 GLU B O 1
ATOM 2471 N N . GLU B 1 101 ? 1.84 -23.422 -27.703 1 87.62 101 GLU B N 1
ATOM 2472 C CA . GLU B 1 101 ? 0.646 -24.25 -27.625 1 87.62 101 GLU B CA 1
ATOM 2473 C C . GLU B 1 101 ? 0.987 -25.719 -27.859 1 87.62 101 GLU B C 1
ATOM 2475 O O . GLU B 1 101 ? 0.294 -26.406 -28.609 1 87.62 101 GLU B O 1
ATOM 2480 N N . ILE B 1 102 ? 2.078 -26.156 -27.188 1 86.38 102 ILE B N 1
ATOM 2481 C CA . ILE B 1 102 ? 2.561 -27.5 -27.5 1 86.38 102 ILE B CA 1
ATOM 2482 C C . ILE B 1 102 ? 2.109 -28.484 -26.438 1 86.38 102 ILE B C 1
ATOM 2484 O O . ILE B 1 102 ? 2.205 -29.688 -26.609 1 86.38 102 ILE B O 1
ATOM 2488 N N . ILE B 1 103 ? 1.655 -27.906 -25.312 1 88.88 103 ILE B N 1
ATOM 2489 C CA . ILE B 1 103 ? 1.152 -28.797 -24.281 1 88.88 103 ILE B CA 1
ATOM 2490 C C . ILE B 1 103 ? -0.299 -28.453 -23.953 1 88.88 103 ILE B C 1
ATOM 2492 O O . ILE B 1 103 ? -0.758 -27.344 -24.25 1 88.88 103 ILE B O 1
ATOM 2496 N N . SER B 1 104 ? -0.985 -29.453 -23.438 1 93.06 104 SER B N 1
ATOM 2497 C CA . SER B 1 104 ? -2.385 -29.312 -23.047 1 93.06 104 SER B CA 1
ATOM 2498 C C . SER B 1 104 ? -2.602 -29.734 -21.609 1 93.06 104 SER B C 1
ATOM 2500 O O . SER B 1 104 ? -3.043 -30.859 -21.344 1 93.06 104 SER B O 1
ATOM 2502 N N . PRO B 1 105 ? -2.348 -28.781 -20.734 1 95.69 105 PRO B N 1
ATOM 2503 C CA . PRO B 1 105 ? -2.543 -29.125 -19.312 1 95.69 105 PRO B CA 1
ATOM 2504 C C . PRO B 1 105 ? -3.988 -29.5 -19 1 95.69 105 PRO B C 1
ATOM 2506 O O . PRO B 1 105 ? -4.918 -28.969 -19.609 1 95.69 105 PRO B O 1
ATOM 2509 N N . SER B 1 106 ? -4.199 -30.391 -17.969 1 95.44 106 SER B N 1
ATOM 2510 C CA . SER B 1 106 ? -5.512 -30.891 -17.562 1 95.44 106 SER B CA 1
ATOM 2511 C C . SER B 1 106 ? -6.148 -29.984 -16.516 1 95.44 106 SER B C 1
ATOM 2513 O O . SER B 1 106 ? -7.27 -30.234 -16.062 1 95.44 106 SER B O 1
ATOM 2515 N N . CYS B 1 107 ? -5.52 -28.969 -16.109 1 96.94 107 CYS B N 1
ATOM 2516 C CA . CYS B 1 107 ? -5.988 -28 -15.117 1 96.94 107 CYS B CA 1
ATOM 2517 C C . CYS B 1 107 ? -5.895 -26.578 -15.648 1 96.94 107 CYS B C 1
ATOM 2519 O O . CYS B 1 107 ? -5.504 -26.359 -16.797 1 96.94 107 CYS B O 1
ATOM 2521 N N . GLU B 1 108 ? -6.328 -25.609 -14.867 1 98.06 108 GLU B N 1
ATOM 2522 C CA . GLU B 1 108 ? -6.215 -24.203 -15.266 1 98.06 108 GLU B CA 1
ATOM 2523 C C . GLU B 1 108 ? -4.754 -23.781 -15.375 1 98.06 108 GLU B C 1
ATOM 2525 O O . GLU B 1 108 ? -3.877 -24.391 -14.758 1 98.06 108 GLU B O 1
ATOM 2530 N N . THR B 1 109 ? -4.508 -22.781 -16.203 1 98.56 109 THR B N 1
ATOM 2531 C CA . THR B 1 109 ? -3.133 -22.344 -16.422 1 98.56 109 THR B CA 1
ATOM 2532 C C . THR B 1 109 ? -2.938 -20.906 -15.938 1 98.56 109 THR B C 1
ATOM 2534 O O . THR B 1 109 ? -3.826 -20.062 -16.094 1 98.56 109 THR B O 1
ATOM 2537 N N . ILE B 1 110 ? -1.862 -20.672 -15.281 1 98.75 110 ILE B N 1
ATOM 2538 C CA . ILE B 1 110 ? -1.304 -19.328 -15.078 1 98.75 110 ILE B CA 1
ATOM 2539 C C . ILE B 1 110 ? -0.222 -19.062 -16.125 1 98.75 110 ILE B C 1
ATOM 2541 O O . ILE B 1 110 ? 0.801 -19.75 -16.156 1 98.75 110 ILE B O 1
ATOM 2545 N N . VAL B 1 111 ? -0.503 -18.172 -17 1 98.75 111 VAL B N 1
ATOM 2546 C CA . VAL B 1 111 ? 0.504 -17.781 -17.984 1 98.75 111 VAL B CA 1
ATOM 2547 C C . VAL B 1 111 ? 1.296 -16.578 -17.469 1 98.75 111 VAL B C 1
ATOM 2549 O O . VAL B 1 111 ? 0.725 -15.523 -17.203 1 98.75 111 VAL B O 1
ATOM 2552 N N . SER B 1 112 ? 2.625 -16.781 -17.391 1 98.5 112 SER B N 1
ATOM 2553 C CA . SER B 1 112 ? 3.402 -15.812 -16.625 1 98.5 112 SER B CA 1
ATOM 2554 C C . SER B 1 112 ? 4.461 -15.141 -17.484 1 98.5 112 SER B C 1
ATOM 2556 O O . SER B 1 112 ? 5.039 -15.766 -18.375 1 98.5 112 SER B O 1
ATOM 2558 N N . TYR B 1 113 ? 4.617 -13.859 -17.25 1 98.44 113 TYR B N 1
ATOM 2559 C CA . TYR B 1 113 ? 5.703 -13.039 -17.766 1 98.44 113 TYR B CA 1
ATOM 2560 C C . TYR B 1 113 ? 6.539 -12.461 -16.625 1 98.44 113 TYR B C 1
ATOM 2562 O O . TYR B 1 113 ? 6.008 -11.82 -15.719 1 98.44 113 TYR B O 1
ATOM 2570 N N . HIS B 1 114 ? 7.785 -12.75 -16.703 1 98 114 HIS B N 1
ATOM 2571 C CA . HIS B 1 114 ? 8.734 -12.188 -15.742 1 98 114 HIS B CA 1
ATOM 2572 C C . HIS B 1 114 ? 9.766 -11.312 -16.453 1 98 114 HIS B C 1
ATOM 2574 O O . HIS B 1 114 ? 10.281 -11.68 -17.5 1 98 114 HIS B O 1
ATOM 2580 N N . ASN B 1 115 ? 10.031 -10.203 -16 1 97.81 115 ASN B N 1
ATOM 2581 C CA . ASN B 1 115 ? 11.141 -9.336 -16.391 1 97.81 115 ASN B CA 1
ATOM 2582 C C . ASN B 1 115 ? 12.016 -9 -15.18 1 97.81 115 ASN B C 1
ATOM 2584 O O . ASN B 1 115 ? 11.641 -8.18 -14.344 1 97.81 115 ASN B O 1
ATOM 2588 N N . PHE B 1 116 ? 13.172 -9.586 -15.125 1 95.69 116 PHE B N 1
ATOM 2589 C CA . PHE B 1 116 ? 14.047 -9.445 -13.961 1 95.69 116 PHE B CA 1
ATOM 2590 C C . PHE B 1 116 ? 14.945 -8.227 -14.094 1 95.69 116 PHE B C 1
ATOM 2592 O O . PHE B 1 116 ? 15.742 -7.938 -13.211 1 95.69 116 PHE B O 1
ATOM 2599 N N . GLU B 1 117 ? 14.758 -7.539 -15.188 1 96.5 117 GLU B N 1
ATOM 2600 C CA . GLU B 1 117 ? 15.672 -6.434 -15.469 1 96.5 117 GLU B CA 1
ATOM 2601 C C . GLU B 1 117 ? 14.984 -5.086 -15.258 1 96.5 117 GLU B C 1
ATOM 2603 O O . GLU B 1 117 ? 15.594 -4.152 -14.727 1 96.5 117 GLU B O 1
ATOM 2608 N N . ASN B 1 118 ? 13.797 -4.973 -15.719 1 97.69 118 ASN B N 1
ATOM 2609 C CA . ASN B 1 118 ? 13.109 -3.684 -15.641 1 97.69 118 ASN B CA 1
ATOM 2610 C C . ASN B 1 118 ? 11.602 -3.846 -15.758 1 97.69 118 ASN B C 1
ATOM 2612 O O . ASN B 1 118 ? 11.094 -4.969 -15.828 1 97.69 118 ASN B O 1
ATOM 2616 N N . THR B 1 119 ? 10.883 -2.77 -15.656 1 98.56 119 THR B N 1
ATOM 2617 C CA . THR B 1 119 ? 9.445 -2.682 -15.891 1 98.56 119 THR B CA 1
ATOM 2618 C C . THR B 1 119 ? 9.156 -1.915 -17.172 1 98.56 119 THR B C 1
ATOM 2620 O O . THR B 1 119 ? 9.336 -0.698 -17.234 1 98.56 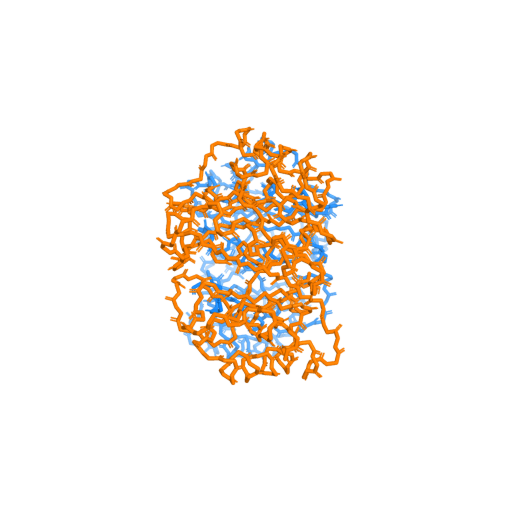119 THR B O 1
ATOM 2623 N N . PRO B 1 120 ? 8.695 -2.607 -18.203 1 98.62 120 PRO B N 1
ATOM 2624 C CA . PRO B 1 120 ? 8.383 -1.949 -19.484 1 98.62 120 PRO B CA 1
ATOM 2625 C C . PRO B 1 120 ? 7.312 -0.868 -19.344 1 98.62 120 PRO B C 1
ATOM 2627 O O . PRO B 1 120 ? 6.68 -0.754 -18.297 1 98.62 120 PRO B O 1
ATOM 2630 N N . PRO B 1 121 ? 7.152 -0.063 -20.406 1 98.31 121 PRO B N 1
ATOM 2631 C CA . PRO B 1 121 ? 6.086 0.941 -20.406 1 98.31 121 PRO B CA 1
ATOM 2632 C C . PRO B 1 121 ? 4.699 0.328 -20.219 1 98.31 121 PRO B C 1
ATOM 2634 O O . PRO B 1 121 ? 4.484 -0.838 -20.562 1 98.31 121 PRO B O 1
ATOM 2637 N N . LYS B 1 122 ? 3.832 1.107 -19.766 1 98.06 122 LYS B N 1
ATOM 2638 C CA . LYS B 1 122 ? 2.496 0.663 -19.375 1 98.06 122 LYS B CA 1
ATOM 2639 C C . LYS B 1 122 ? 1.797 -0.048 -20.531 1 98.06 122 LYS B C 1
ATOM 2641 O O . LYS B 1 122 ? 1.264 -1.146 -20.359 1 98.06 122 LYS B O 1
ATOM 2646 N N . GLU B 1 123 ? 1.784 0.56 -21.672 1 98.38 123 GLU B N 1
ATOM 2647 C CA . GLU B 1 123 ? 1.07 -0.005 -22.812 1 98.38 123 GLU B CA 1
ATOM 2648 C C . GLU B 1 123 ? 1.642 -1.364 -23.203 1 98.38 123 GLU B C 1
ATOM 2650 O O . GLU B 1 123 ? 0.894 -2.279 -23.562 1 98.38 123 GLU B O 1
ATOM 2655 N N . GLU B 1 124 ? 2.938 -1.447 -23.141 1 98.75 124 GLU B N 1
ATOM 2656 C CA . GLU B 1 124 ? 3.58 -2.729 -23.406 1 98.75 124 GLU B CA 1
ATOM 2657 C C . GLU B 1 124 ? 3.168 -3.783 -22.391 1 98.75 124 GLU B C 1
ATOM 2659 O O . GLU B 1 124 ? 2.85 -4.918 -22.75 1 98.75 124 GLU B O 1
ATOM 2664 N N . LEU B 1 125 ? 3.105 -3.422 -21.172 1 98.88 125 LEU B N 1
ATOM 2665 C CA . LEU B 1 125 ? 2.73 -4.344 -20.109 1 98.88 125 LEU B CA 1
ATOM 2666 C C . LEU B 1 125 ? 1.277 -4.785 -20.266 1 98.88 125 LEU B C 1
ATOM 2668 O O . LEU B 1 125 ? 0.948 -5.949 -20.016 1 98.88 125 LEU B O 1
ATOM 2672 N N . ILE B 1 126 ? 0.448 -3.836 -20.625 1 98.81 126 ILE B N 1
ATOM 2673 C CA . ILE B 1 126 ? -0.956 -4.168 -20.844 1 98.81 126 ILE B CA 1
ATOM 2674 C C . ILE B 1 126 ? -1.073 -5.18 -21.969 1 98.81 126 ILE B C 1
ATOM 2676 O O . ILE B 1 126 ? -1.84 -6.141 -21.891 1 98.81 126 ILE B O 1
ATOM 2680 N N . GLY B 1 127 ? -0.323 -4.945 -23.031 1 98.75 127 GLY B N 1
ATOM 2681 C CA . GLY B 1 127 ? -0.289 -5.914 -24.125 1 98.75 127 GLY B CA 1
ATOM 2682 C C . GLY B 1 127 ? 0.155 -7.293 -23.672 1 98.75 127 GLY B C 1
ATOM 2683 O O . GLY B 1 127 ? -0.447 -8.297 -24.062 1 98.75 127 GLY B O 1
ATOM 2684 N N . ILE B 1 128 ? 1.162 -7.332 -22.891 1 98.88 128 ILE B N 1
ATOM 2685 C CA . ILE B 1 128 ? 1.693 -8.586 -22.375 1 98.88 128 ILE B CA 1
ATOM 2686 C C . ILE B 1 128 ? 0.651 -9.266 -21.484 1 98.88 128 ILE B C 1
ATOM 2688 O O . ILE B 1 128 ? 0.376 -10.461 -21.641 1 98.88 128 ILE B O 1
ATOM 2692 N N . ARG B 1 129 ? 0.093 -8.531 -20.578 1 98.88 129 ARG B N 1
ATOM 2693 C CA . ARG B 1 129 ? -0.955 -9.031 -19.703 1 98.88 129 ARG B CA 1
ATOM 2694 C C . ARG B 1 129 ? -2.102 -9.641 -20.5 1 98.88 129 ARG B C 1
ATOM 2696 O O . ARG B 1 129 ? -2.561 -10.742 -20.188 1 98.88 129 ARG B O 1
ATOM 2703 N N . ASP B 1 130 ? -2.566 -8.898 -21.5 1 98.81 130 ASP B N 1
ATOM 2704 C CA . ASP B 1 130 ? -3.701 -9.344 -22.297 1 98.81 130 ASP B CA 1
ATOM 2705 C C . ASP B 1 130 ? -3.357 -10.617 -23.078 1 98.81 130 ASP B C 1
ATOM 2707 O O . ASP B 1 130 ? -4.195 -11.508 -23.219 1 98.81 130 ASP B O 1
ATOM 2711 N N . ARG B 1 131 ? -2.135 -10.695 -23.562 1 98.69 131 ARG B N 1
ATOM 2712 C CA . ARG B 1 131 ? -1.687 -11.898 -24.25 1 98.69 131 ARG B CA 1
ATOM 2713 C C . ARG B 1 131 ? -1.68 -13.094 -23.297 1 98.69 131 ARG B C 1
ATOM 2715 O O . ARG B 1 131 ? -2.135 -14.188 -23.656 1 98.69 131 ARG B O 1
ATOM 2722 N N . CYS B 1 132 ? -1.188 -12.898 -22.078 1 98.81 132 CYS B N 1
ATOM 2723 C CA . CYS B 1 132 ? -1.217 -13.945 -21.062 1 98.81 132 CYS B CA 1
ATOM 2724 C C . CYS B 1 132 ? -2.645 -14.406 -20.797 1 98.81 132 CYS B C 1
ATOM 2726 O O . CYS B 1 132 ? -2.916 -15.602 -20.719 1 98.81 132 CYS B O 1
ATOM 2728 N N . ALA B 1 133 ? -3.541 -13.461 -20.703 1 98.75 133 ALA B N 1
ATOM 2729 C CA . ALA B 1 133 ? -4.938 -13.75 -20.391 1 98.75 133 ALA B CA 1
ATOM 2730 C C . ALA B 1 133 ? -5.617 -14.492 -21.531 1 98.75 133 ALA B C 1
ATOM 2732 O O . ALA B 1 133 ? -6.523 -15.297 -21.312 1 98.75 133 ALA B O 1
ATOM 2733 N N . GLU B 1 134 ? -5.191 -14.18 -22.688 1 98.25 134 GLU B N 1
ATOM 2734 C CA . GLU B 1 134 ? -5.734 -14.852 -23.859 1 98.25 134 GLU B CA 1
ATOM 2735 C C . GLU B 1 134 ? -5.312 -16.312 -23.906 1 98.25 134 GLU B C 1
ATOM 2737 O O . GLU B 1 134 ? -6.082 -17.188 -24.344 1 98.25 134 GLU B O 1
ATOM 2742 N N . LEU B 1 135 ? -4.141 -16.562 -23.484 1 98.19 135 LEU B N 1
ATOM 2743 C CA . LEU B 1 135 ? -3.527 -17.875 -23.672 1 98.19 135 LEU B CA 1
ATOM 2744 C C . LEU B 1 135 ? -3.783 -18.781 -22.469 1 98.19 135 LEU B C 1
ATOM 2746 O O . LEU B 1 135 ? -3.584 -20 -22.547 1 98.19 135 LEU B O 1
ATOM 2750 N N . GLY B 1 136 ? -4.172 -18.141 -21.328 1 98.19 136 GLY B N 1
ATOM 2751 C CA . GLY B 1 136 ? -4.371 -18.938 -20.125 1 98.19 136 GLY B CA 1
ATOM 2752 C C . GLY B 1 136 ? -5.531 -18.453 -19.266 1 98.19 136 GLY B C 1
ATOM 2753 O O . GLY B 1 136 ? -6.262 -17.531 -19.672 1 98.19 136 GLY B O 1
ATOM 2754 N N . ASP B 1 137 ? -5.762 -19.094 -18.109 1 98.56 137 ASP B N 1
ATOM 2755 C CA . ASP B 1 137 ? -6.883 -18.781 -17.234 1 98.56 137 ASP B CA 1
ATOM 2756 C C . ASP B 1 137 ? -6.555 -17.609 -16.312 1 98.56 137 ASP B C 1
ATOM 2758 O O . ASP B 1 137 ? -7.449 -16.859 -15.914 1 98.56 137 ASP B O 1
ATOM 2762 N N . VAL B 1 138 ? -5.355 -17.438 -15.945 1 98.88 138 VAL B N 1
ATOM 2763 C CA . VAL B 1 138 ? -4.875 -16.344 -15.109 1 98.88 138 VAL B CA 1
ATOM 2764 C C . VAL B 1 138 ? -3.617 -15.734 -15.727 1 98.88 138 VAL B C 1
ATOM 2766 O O . VAL B 1 138 ? -2.697 -16.453 -16.109 1 98.88 138 VAL B O 1
ATOM 2769 N N . ALA B 1 139 ? -3.566 -14.414 -15.891 1 98.94 139 ALA B N 1
ATOM 2770 C CA . ALA B 1 139 ? -2.365 -13.711 -16.328 1 98.94 139 ALA B CA 1
ATOM 2771 C C . ALA B 1 139 ? -1.473 -13.352 -15.148 1 98.94 139 ALA B C 1
ATOM 2773 O O . ALA B 1 139 ? -1.965 -12.938 -14.094 1 98.94 139 ALA B O 1
ATOM 2774 N N . LYS B 1 140 ? -0.192 -13.555 -15.328 1 98.88 140 LYS B N 1
ATOM 2775 C CA . LYS B 1 140 ? 0.773 -13.156 -14.312 1 98.88 140 LYS B CA 1
ATOM 2776 C C . LYS B 1 140 ? 1.886 -12.297 -14.906 1 98.88 140 LYS B C 1
ATOM 2778 O O . LYS B 1 140 ? 2.584 -12.734 -15.828 1 98.88 140 LYS B O 1
ATOM 2783 N N . VAL B 1 141 ? 1.99 -11.109 -14.43 1 98.88 141 VAL B N 1
ATOM 2784 C CA . VAL B 1 141 ? 3.021 -10.18 -14.867 1 98.88 141 VAL B CA 1
ATOM 2785 C C . VAL B 1 141 ? 3.83 -9.695 -13.664 1 98.88 141 VAL B C 1
ATOM 2787 O O . VAL B 1 141 ? 3.305 -9 -12.797 1 98.88 141 VAL B O 1
ATOM 2790 N N . VAL B 1 142 ? 5.086 -10.086 -13.625 1 98.12 142 VAL B N 1
ATOM 2791 C CA . VAL B 1 142 ? 5.984 -9.711 -12.539 1 98.12 142 VAL B CA 1
ATOM 2792 C C . VAL B 1 142 ? 7.254 -9.086 -13.102 1 98.12 142 VAL B C 1
ATOM 2794 O O . VAL B 1 142 ? 7.914 -9.68 -13.961 1 98.12 142 VAL B O 1
ATOM 2797 N N . THR B 1 143 ? 7.586 -7.902 -12.68 1 98.12 143 THR B N 1
ATOM 2798 C CA . THR B 1 143 ? 8.727 -7.184 -13.242 1 98.12 143 THR B CA 1
ATOM 2799 C C . THR B 1 143 ? 9.633 -6.652 -12.133 1 98.12 143 THR B C 1
ATOM 2801 O O . THR B 1 143 ? 9.227 -6.602 -10.969 1 98.12 143 THR B O 1
ATOM 2804 N N . MET B 1 144 ? 10.844 -6.273 -12.523 1 97 144 MET B N 1
ATOM 2805 C CA . MET B 1 144 ? 11.781 -5.617 -11.625 1 97 144 MET B CA 1
ATOM 2806 C C . MET B 1 144 ? 11.594 -4.105 -11.641 1 97 144 MET B C 1
ATOM 2808 O O . MET B 1 144 ? 11.781 -3.461 -12.672 1 97 144 MET B O 1
ATOM 2812 N N . ALA B 1 145 ? 11.273 -3.553 -10.461 1 96.94 145 ALA B N 1
ATOM 2813 C CA . ALA B 1 145 ? 11.109 -2.104 -10.367 1 96.94 145 ALA B CA 1
ATOM 2814 C C . ALA B 1 145 ? 12.453 -1.409 -10.18 1 96.94 145 ALA B C 1
ATOM 2816 O O . ALA B 1 145 ? 13.266 -1.823 -9.344 1 96.94 145 ALA B O 1
ATOM 2817 N N . ARG B 1 146 ? 12.688 -0.406 -10.922 1 95.94 146 ARG B N 1
ATOM 2818 C CA . ARG B 1 146 ? 13.867 0.437 -10.75 1 95.94 146 ARG B CA 1
ATOM 2819 C C . ARG B 1 146 ? 13.508 1.74 -10.039 1 95.94 146 ARG B C 1
ATOM 2821 O O . ARG B 1 146 ? 14.375 2.596 -9.828 1 95.94 146 ARG B O 1
ATOM 2828 N N . GLY B 1 147 ? 12.312 1.883 -9.672 1 94.31 147 GLY B N 1
ATOM 2829 C CA . GLY B 1 147 ? 11.773 3.037 -8.969 1 94.31 147 GLY B CA 1
ATOM 2830 C C . GLY B 1 147 ? 10.297 2.912 -8.656 1 94.31 147 GLY B C 1
ATOM 2831 O O . GLY B 1 147 ? 9.648 1.941 -9.055 1 94.31 147 GLY B O 1
ATOM 2832 N N . HIS B 1 148 ? 9.836 3.885 -8.023 1 96.31 148 HIS B N 1
ATOM 2833 C CA . HIS B 1 148 ? 8.453 3.852 -7.586 1 96.31 148 HIS B CA 1
ATOM 2834 C C . HIS B 1 148 ? 7.492 3.994 -8.766 1 96.31 148 HIS B C 1
ATOM 2836 O O . HIS B 1 148 ? 6.383 3.461 -8.734 1 96.31 148 HIS B O 1
ATOM 2842 N N . GLU B 1 149 ? 7.957 4.676 -9.781 1 96.56 149 GLU B N 1
ATOM 2843 C CA . GLU B 1 149 ? 7.121 4.812 -10.969 1 96.56 149 GLU B CA 1
ATOM 2844 C C . GLU B 1 149 ? 6.812 3.453 -11.594 1 96.56 149 GLU B C 1
ATOM 2846 O O . GLU B 1 149 ? 5.699 3.217 -12.055 1 96.56 149 GLU B O 1
ATOM 2851 N N . ASP B 1 150 ? 7.852 2.627 -11.602 1 98.06 150 ASP B N 1
ATOM 2852 C CA . ASP B 1 150 ? 7.676 1.264 -12.094 1 98.06 150 ASP B CA 1
ATOM 2853 C C . ASP B 1 150 ? 6.645 0.508 -11.258 1 98.06 150 ASP B C 1
ATOM 2855 O O . ASP B 1 150 ? 5.773 -0.175 -11.805 1 98.06 150 ASP B O 1
ATOM 2859 N N . ALA B 1 151 ? 6.703 0.695 -9.945 1 97.94 151 ALA B N 1
ATOM 2860 C CA . ALA B 1 151 ? 5.797 0.022 -9.016 1 97.94 151 ALA B CA 1
ATOM 2861 C C . ALA B 1 151 ? 4.355 0.466 -9.242 1 97.94 151 ALA B C 1
ATOM 2863 O O . ALA B 1 151 ? 3.451 -0.367 -9.344 1 97.94 151 ALA B O 1
ATOM 2864 N N . LEU B 1 152 ? 4.18 1.746 -9.367 1 98.12 152 LEU B N 1
ATOM 2865 C CA . LEU B 1 152 ? 2.836 2.266 -9.602 1 98.12 152 LEU B CA 1
ATOM 2866 C C . LEU B 1 152 ? 2.299 1.804 -10.945 1 98.12 152 LEU B C 1
ATOM 2868 O O . LEU B 1 152 ? 1.103 1.539 -11.086 1 98.12 152 LEU B O 1
ATOM 2872 N N . ARG B 1 153 ? 3.203 1.701 -11.898 1 98 153 ARG B N 1
ATOM 2873 C CA . ARG B 1 153 ? 2.824 1.265 -13.234 1 98 153 ARG B CA 1
ATOM 2874 C C . ARG B 1 153 ? 2.25 -0.148 -13.211 1 98 153 ARG B C 1
ATOM 2876 O O . ARG B 1 153 ? 1.223 -0.417 -13.836 1 98 153 ARG B O 1
ATOM 2883 N N . ILE B 1 154 ? 2.854 -1.019 -12.516 1 98.62 154 ILE B N 1
ATOM 2884 C CA . ILE B 1 154 ? 2.385 -2.398 -12.461 1 98.62 154 ILE B CA 1
ATOM 2885 C C . ILE B 1 154 ? 1.017 -2.457 -11.789 1 98.62 154 ILE B C 1
ATOM 2887 O O . ILE B 1 154 ? 0.16 -3.256 -12.172 1 98.62 154 ILE B O 1
ATOM 2891 N N . LEU B 1 155 ? 0.792 -1.614 -10.766 1 98.75 155 LEU B N 1
ATOM 2892 C CA . LEU B 1 155 ? -0.505 -1.583 -10.102 1 98.75 155 LEU B CA 1
ATOM 2893 C C . LEU B 1 155 ? -1.601 -1.133 -11.062 1 98.75 155 LEU B C 1
ATOM 2895 O O . LEU B 1 155 ? -2.717 -1.655 -11.023 1 98.75 155 LEU B O 1
ATOM 2899 N N . GLU B 1 156 ? -1.252 -0.205 -11.898 1 98.19 156 GLU B N 1
ATOM 2900 C CA . GLU B 1 156 ? -2.221 0.227 -12.906 1 98.19 156 GLU B CA 1
ATOM 2901 C C . GLU B 1 156 ? -2.562 -0.906 -13.867 1 98.19 156 GLU B C 1
ATOM 2903 O O . GLU B 1 156 ? -3.715 -1.053 -14.281 1 98.19 156 GLU B O 1
ATOM 2908 N N . VAL B 1 157 ? -1.564 -1.653 -14.234 1 98.69 157 VAL B N 1
ATOM 2909 C CA . VAL B 1 157 ? -1.751 -2.787 -15.141 1 98.69 157 VAL B CA 1
ATOM 2910 C C . VAL B 1 157 ? -2.709 -3.795 -14.508 1 98.69 157 VAL B C 1
ATOM 2912 O O . VAL B 1 157 ? -3.604 -4.316 -15.18 1 98.69 157 VAL B O 1
ATOM 2915 N N . VAL B 1 158 ? -2.602 -4.043 -13.211 1 98.75 158 VAL B N 1
ATOM 2916 C CA . VAL B 1 158 ? -3.461 -4.98 -12.492 1 98.75 158 VAL B CA 1
ATOM 2917 C C . VAL B 1 158 ? -4.875 -4.418 -12.398 1 98.75 158 VAL B C 1
ATOM 2919 O O . VAL B 1 158 ? -5.852 -5.129 -12.648 1 98.75 158 VAL B O 1
ATOM 2922 N N . ARG B 1 159 ? -4.973 -3.141 -12.094 1 98.06 159 ARG B N 1
ATOM 2923 C CA . ARG B 1 159 ? -6.273 -2.525 -11.852 1 98.06 159 ARG B CA 1
ATOM 2924 C C . ARG B 1 159 ? -7.129 -2.523 -13.109 1 98.06 159 ARG B C 1
ATOM 2926 O O . ARG B 1 159 ? -8.344 -2.693 -13.039 1 98.06 159 ARG B O 1
ATOM 2933 N N . THR B 1 160 ? -6.512 -2.393 -14.258 1 97.75 160 THR B N 1
ATOM 2934 C CA . THR B 1 160 ? -7.258 -2.252 -15.5 1 97.75 160 THR B CA 1
ATOM 2935 C C . THR B 1 160 ? -7.516 -3.617 -16.141 1 97.75 160 THR B C 1
ATOM 2937 O O . THR B 1 160 ? -8.062 -3.705 -17.234 1 97.75 160 THR B O 1
ATOM 2940 N N . ALA B 1 161 ? -7.145 -4.68 -15.453 1 98.5 161 ALA B N 1
ATOM 2941 C CA . ALA B 1 161 ? -7.312 -6.023 -15.992 1 98.5 161 ALA B CA 1
ATOM 2942 C C . ALA B 1 161 ? -8.789 -6.414 -16.047 1 98.5 161 ALA B C 1
ATOM 2944 O O . ALA B 1 161 ? -9.555 -6.105 -15.133 1 98.5 161 ALA B O 1
ATOM 2945 N N . GLU B 1 162 ? -9.156 -7.078 -17.094 1 97.62 162 GLU B N 1
ATOM 2946 C CA . GLU B 1 162 ? -10.531 -7.555 -17.266 1 97.62 162 GLU B CA 1
ATOM 2947 C C . GLU B 1 162 ? -10.625 -9.055 -17 1 97.62 162 GLU B C 1
ATOM 2949 O O . GLU B 1 162 ? -11.727 -9.617 -16.984 1 97.62 162 GLU B O 1
ATOM 2954 N N . ALA B 1 163 ? -9.539 -9.711 -16.859 1 98.62 163 ALA B N 1
ATOM 2955 C CA . ALA B 1 163 ? -9.43 -11.133 -16.547 1 98.62 163 ALA B CA 1
ATOM 2956 C C . ALA B 1 163 ? -8.609 -11.359 -15.273 1 98.62 163 ALA B C 1
ATOM 2958 O O . ALA B 1 163 ? -7.914 -10.453 -14.812 1 98.62 163 ALA B O 1
ATOM 2959 N N . PRO B 1 164 ? -8.766 -12.523 -14.633 1 98.88 164 PRO B N 1
ATOM 2960 C CA . PRO B 1 164 ? -7.926 -12.789 -13.461 1 98.88 164 PRO B CA 1
ATOM 2961 C C . PRO B 1 164 ? -6.449 -12.516 -13.719 1 98.88 164 PRO B C 1
ATOM 2963 O O . PRO B 1 164 ? -5.871 -13.055 -14.664 1 98.88 164 PRO B O 1
ATOM 2966 N N . THR B 1 165 ? -5.859 -11.586 -12.922 1 98.94 165 THR B N 1
ATOM 2967 C CA . THR B 1 165 ? -4.496 -11.133 -13.18 1 98.94 165 THR B CA 1
ATOM 2968 C C . THR B 1 165 ? -3.703 -11.031 -11.875 1 98.94 165 THR B C 1
ATOM 2970 O O . THR B 1 165 ? -4.199 -10.5 -10.883 1 98.94 165 THR B O 1
ATOM 2973 N N . ILE B 1 166 ? -2.568 -11.648 -11.898 1 98.94 166 ILE B N 1
ATOM 2974 C CA . ILE B 1 166 ? -1.545 -11.469 -10.875 1 98.94 166 ILE B CA 1
ATOM 2975 C C . ILE B 1 166 ? -0.486 -10.484 -11.375 1 98.94 166 ILE B C 1
ATOM 2977 O O . ILE B 1 166 ? 0.043 -10.641 -12.477 1 98.94 166 ILE B O 1
ATOM 2981 N N . GLY B 1 167 ? -0.245 -9.461 -10.617 1 98.75 167 GLY B N 1
ATOM 2982 C CA . GLY B 1 167 ? 0.789 -8.516 -11 1 98.75 167 GLY B CA 1
ATOM 2983 C C . GLY B 1 167 ? 1.395 -7.777 -9.828 1 98.75 167 GLY B C 1
ATOM 2984 O O . GLY B 1 167 ? 0.673 -7.309 -8.945 1 98.75 167 GLY B O 1
ATOM 2985 N N . PHE B 1 168 ? 2.68 -7.762 -9.781 1 98.31 168 PHE B N 1
ATOM 2986 C CA . PHE B 1 168 ? 3.414 -6.945 -8.82 1 98.31 168 PHE B CA 1
ATOM 2987 C C . PHE B 1 168 ? 4.852 -6.73 -9.281 1 98.31 168 PHE B C 1
ATOM 2989 O O . PHE B 1 168 ? 5.285 -7.324 -10.273 1 98.31 168 PHE B O 1
ATOM 2996 N N . ALA B 1 169 ? 5.52 -5.832 -8.625 1 97.56 169 ALA B N 1
ATOM 2997 C CA . ALA B 1 169 ? 6.906 -5.527 -8.961 1 97.56 169 ALA B CA 1
ATOM 2998 C C . ALA B 1 169 ? 7.859 -6.055 -7.898 1 97.56 169 ALA B C 1
ATOM 3000 O O . ALA B 1 169 ? 7.574 -5.965 -6.699 1 97.56 169 ALA B O 1
ATOM 3001 N N . MET B 1 170 ? 8.945 -6.617 -8.398 1 95.38 170 MET B N 1
ATOM 3002 C CA . MET B 1 170 ? 10.016 -7.059 -7.508 1 95.38 170 MET B CA 1
ATOM 3003 C C . MET B 1 170 ? 10.914 -5.887 -7.121 1 95.38 170 MET B C 1
ATOM 3005 O O . MET B 1 170 ? 10.922 -4.855 -7.793 1 95.38 170 MET B O 1
ATOM 3009 N N . GLY B 1 171 ? 11.664 -6.121 -6.012 1 93 171 GLY B N 1
ATOM 3010 C CA . GLY B 1 171 ? 12.531 -5.09 -5.469 1 93 171 GLY B CA 1
ATOM 3011 C C . GLY B 1 171 ? 12.062 -4.566 -4.125 1 93 171 GLY B C 1
ATOM 3012 O O . GLY B 1 171 ? 10.859 -4.504 -3.857 1 93 171 GLY B O 1
ATOM 3013 N N . GLU B 1 172 ? 13.016 -4.059 -3.338 1 91.19 172 GLU B N 1
ATOM 3014 C CA . GLU B 1 172 ? 12.711 -3.615 -1.981 1 91.19 172 GLU B CA 1
ATOM 3015 C C . GLU B 1 172 ? 11.773 -2.414 -1.993 1 91.19 172 GLU B C 1
ATOM 3017 O O . GLU B 1 172 ? 10.82 -2.357 -1.208 1 91.19 172 GLU B O 1
ATOM 3022 N N . GLU B 1 173 ? 11.938 -1.52 -2.92 1 91.56 173 GLU B N 1
ATOM 3023 C CA . GLU B 1 173 ? 11.172 -0.279 -2.951 1 91.56 173 GLU B CA 1
ATOM 3024 C C . GLU B 1 173 ? 9.758 -0.518 -3.48 1 91.56 173 GLU B C 1
ATOM 3026 O O . GLU B 1 173 ? 8.875 0.324 -3.307 1 91.56 173 GLU B O 1
ATOM 3031 N N . ALA B 1 174 ? 9.586 -1.662 -4.098 1 95.25 174 ALA B N 1
ATOM 3032 C CA . ALA B 1 174 ? 8.289 -1.945 -4.703 1 95.25 174 ALA B CA 1
ATOM 3033 C C . ALA B 1 174 ? 7.539 -3.014 -3.914 1 95.25 174 ALA B C 1
ATOM 3035 O O . ALA B 1 174 ? 6.48 -3.48 -4.34 1 95.25 174 ALA B O 1
ATOM 3036 N N . LYS B 1 175 ? 8.016 -3.283 -2.773 1 95.38 175 LYS B N 1
ATOM 3037 C CA . LYS B 1 175 ? 7.508 -4.363 -1.932 1 95.38 175 LYS B CA 1
ATOM 3038 C C . LYS B 1 175 ? 6.012 -4.199 -1.674 1 95.38 175 LYS B C 1
ATOM 3040 O O . LYS B 1 175 ? 5.273 -5.184 -1.627 1 95.38 175 LYS B O 1
ATOM 3045 N N . TYR B 1 176 ? 5.582 -2.996 -1.549 1 97.62 176 TYR B N 1
ATOM 3046 C CA . TYR B 1 176 ? 4.191 -2.727 -1.204 1 97.62 176 TYR B CA 1
ATOM 3047 C C . TYR B 1 176 ? 3.256 -3.176 -2.322 1 97.62 176 TYR B C 1
ATOM 3049 O O . TYR B 1 176 ? 2.062 -3.393 -2.092 1 97.62 176 TYR B O 1
ATOM 3057 N N . THR B 1 177 ? 3.758 -3.338 -3.576 1 98.31 177 THR B N 1
ATOM 3058 C CA . THR B 1 177 ? 2.895 -3.734 -4.684 1 98.31 177 THR B CA 1
ATOM 3059 C C . THR B 1 177 ? 2.369 -5.152 -4.477 1 98.31 177 THR B C 1
ATOM 3061 O O . THR B 1 177 ? 1.294 -5.496 -4.973 1 98.31 177 THR B O 1
ATOM 3064 N N . ARG B 1 178 ? 3.07 -5.957 -3.723 1 97.44 178 ARG B N 1
ATOM 3065 C CA . ARG B 1 178 ? 2.67 -7.336 -3.475 1 97.44 178 ARG B CA 1
ATOM 3066 C C . ARG B 1 178 ? 1.377 -7.395 -2.666 1 97.44 178 ARG B C 1
ATOM 3068 O O . ARG B 1 178 ? 0.604 -8.344 -2.791 1 97.44 178 ARG B O 1
ATOM 3075 N N . VAL B 1 179 ? 1.129 -6.383 -1.919 1 98.25 179 VAL B N 1
ATOM 3076 C CA . VAL B 1 179 ? -0.061 -6.34 -1.076 1 98.25 179 VAL B CA 1
ATOM 3077 C C . VAL B 1 179 ? -1.147 -5.512 -1.756 1 98.25 179 VAL B C 1
ATOM 3079 O O . VAL B 1 179 ? -2.297 -5.945 -1.857 1 98.25 179 VAL B O 1
ATOM 3082 N N . VAL B 1 180 ? -0.749 -4.387 -2.297 1 98.5 180 VAL B N 1
ATOM 3083 C CA . VAL B 1 180 ? -1.697 -3.453 -2.895 1 98.5 180 VAL B CA 1
ATOM 3084 C C . VAL B 1 180 ? -2.352 -4.094 -4.117 1 98.5 180 VAL B C 1
ATOM 3086 O O . VAL B 1 180 ? -3.535 -3.869 -4.383 1 98.5 180 VAL B O 1
ATOM 3089 N N . SER B 1 181 ? -1.572 -4.902 -4.84 1 98.62 181 SER B N 1
ATOM 3090 C CA . SER B 1 181 ? -2.111 -5.535 -6.039 1 98.62 181 SER B CA 1
ATOM 3091 C C . SER B 1 181 ? -3.361 -6.352 -5.719 1 98.62 181 SER B C 1
ATOM 3093 O O . SER B 1 181 ? -4.336 -6.32 -6.473 1 98.62 181 SER B O 1
ATOM 3095 N N . VAL B 1 182 ? -3.406 -7.043 -4.59 1 98.44 182 VAL B N 1
ATOM 3096 C CA . VAL B 1 182 ? -4.551 -7.852 -4.188 1 98.44 182 VAL B CA 1
ATOM 3097 C C . VAL B 1 182 ? -5.691 -6.941 -3.734 1 98.44 182 VAL B C 1
ATOM 3099 O O . VAL B 1 182 ? -6.855 -7.176 -4.07 1 98.44 182 VAL B O 1
ATOM 3102 N N . LEU B 1 183 ? -5.367 -5.895 -3.072 1 97.94 183 LEU B N 1
ATOM 3103 C CA . LEU B 1 183 ? -6.371 -4.973 -2.551 1 97.94 183 LEU B CA 1
ATOM 3104 C C . LEU B 1 183 ? -7.148 -4.316 -3.686 1 97.94 183 LEU B C 1
ATOM 3106 O O . LEU B 1 183 ? -8.328 -3.996 -3.531 1 97.94 183 LEU B O 1
ATOM 3110 N N . ILE B 1 184 ? -6.496 -4.172 -4.832 1 98.19 184 ILE B N 1
ATOM 3111 C CA . ILE B 1 184 ? -7.129 -3.387 -5.887 1 98.19 184 ILE B CA 1
ATOM 3112 C C . ILE B 1 184 ? -7.715 -4.32 -6.945 1 98.19 184 ILE B C 1
ATOM 3114 O O . ILE B 1 184 ? -7.941 -3.912 -8.086 1 98.19 184 ILE B O 1
ATOM 3118 N N . GLY B 1 185 ? -7.797 -5.621 -6.645 1 97.44 185 GLY B N 1
ATOM 3119 C CA . GLY B 1 185 ? -8.555 -6.52 -7.496 1 97.44 185 GLY B CA 1
ATOM 3120 C C . GLY B 1 185 ? -7.711 -7.617 -8.117 1 97.44 185 GLY B C 1
ATOM 3121 O O . GLY B 1 185 ? -8.219 -8.438 -8.883 1 97.44 185 GLY B O 1
ATOM 3122 N N . GLY B 1 186 ? -6.414 -7.645 -7.832 1 98.75 186 GLY B N 1
ATOM 3123 C CA . GLY B 1 186 ? -5.578 -8.727 -8.328 1 98.75 186 GLY B CA 1
ATOM 3124 C C . GLY B 1 186 ? -6.039 -10.094 -7.875 1 98.75 186 GLY B C 1
ATOM 3125 O O . GLY B 1 186 ? -6.641 -10.234 -6.805 1 98.75 186 GLY B O 1
ATOM 3126 N N . PHE B 1 187 ? -5.754 -11.016 -8.68 1 98.75 187 PHE B N 1
ATOM 3127 C CA . PHE B 1 187 ? -6.215 -12.375 -8.453 1 98.75 187 PHE B CA 1
ATOM 3128 C C . PHE B 1 187 ? -5.523 -12.984 -7.238 1 98.75 187 PHE B C 1
ATOM 3130 O O . PHE B 1 187 ? -6.156 -13.68 -6.441 1 98.75 187 PHE B O 1
ATOM 3137 N N . ALA B 1 188 ? -4.199 -12.75 -7.125 1 98.62 188 ALA B N 1
ATOM 3138 C CA . ALA B 1 188 ? -3.396 -13.328 -6.051 1 98.62 188 ALA B CA 1
ATOM 3139 C C . ALA B 1 188 ? -2.049 -12.617 -5.93 1 98.62 188 ALA B C 1
ATOM 3141 O O . ALA B 1 188 ? -1.698 -11.789 -6.777 1 98.62 188 ALA B O 1
ATOM 3142 N N . THR B 1 189 ? -1.402 -12.875 -4.867 1 98.31 189 THR B N 1
ATOM 3143 C CA . THR B 1 189 ? 0.005 -12.539 -4.676 1 98.31 189 THR B CA 1
ATOM 3144 C C . THR B 1 189 ? 0.784 -13.758 -4.18 1 98.31 189 THR B C 1
ATOM 3146 O O . THR B 1 189 ? 0.194 -14.789 -3.857 1 98.31 189 THR B O 1
ATOM 3149 N N . TYR B 1 190 ? 2.076 -13.633 -4.277 1 97.12 190 TYR B N 1
ATOM 3150 C CA . TYR B 1 190 ? 2.951 -14.711 -3.824 1 97.12 190 TYR B CA 1
ATOM 3151 C C . TYR B 1 190 ? 3.701 -14.305 -2.561 1 97.12 190 TYR B C 1
ATOM 3153 O O . TYR B 1 190 ? 4.102 -13.148 -2.412 1 97.12 190 TYR B O 1
ATOM 3161 N N . ALA B 1 191 ? 3.871 -15.227 -1.689 1 96.94 191 ALA B N 1
ATOM 3162 C CA . ALA B 1 191 ? 4.598 -14.992 -0.444 1 96.94 191 ALA B CA 1
ATOM 3163 C C . ALA B 1 191 ? 5.453 -16.203 -0.068 1 96.94 191 ALA B C 1
ATOM 3165 O O . ALA B 1 191 ? 5.125 -17.328 -0.421 1 96.94 191 ALA B O 1
ATOM 3166 N N . ALA B 1 192 ? 6.531 -15.906 0.599 1 96.38 192 ALA B N 1
ATOM 3167 C CA . ALA B 1 192 ? 7.41 -16.969 1.095 1 96.38 192 ALA B CA 1
ATOM 3168 C C . ALA B 1 192 ? 6.879 -17.547 2.402 1 96.38 192 ALA B C 1
ATOM 3170 O O . ALA B 1 192 ? 6.125 -16.891 3.123 1 96.38 192 ALA B O 1
ATOM 3171 N N . VAL B 1 193 ? 7.234 -18.812 2.625 1 95.56 193 VAL B N 1
ATOM 3172 C CA . VAL B 1 193 ? 6.867 -19.406 3.898 1 95.56 193 VAL B CA 1
ATOM 3173 C C . VAL B 1 193 ? 7.832 -18.953 4.988 1 95.56 193 VAL B C 1
ATOM 3175 O O . VAL B 1 193 ? 7.406 -18.562 6.078 1 95.56 193 VAL B O 1
ATOM 3178 N N . ARG B 1 194 ? 9.094 -18.984 4.621 1 92.06 194 ARG B N 1
ATOM 3179 C CA . ARG B 1 194 ? 10.141 -18.547 5.543 1 92.06 194 ARG B CA 1
ATOM 3180 C C . ARG B 1 194 ? 10.992 -17.453 4.922 1 92.06 194 ARG B C 1
ATOM 3182 O O . ARG B 1 194 ? 11.133 -17.375 3.701 1 92.06 194 ARG B O 1
ATOM 3189 N N . LYS B 1 195 ? 11.312 -16.203 5.715 1 67.25 195 LYS B N 1
ATOM 3190 C CA . LYS B 1 195 ? 11.844 -14.906 5.309 1 67.25 195 LYS B CA 1
ATOM 3191 C C . LYS B 1 195 ? 13.109 -15.062 4.48 1 67.25 195 LYS B C 1
ATOM 3193 O O . LYS B 1 195 ? 13.672 -14.078 3.998 1 67.25 195 LYS B O 1
ATOM 3198 N N . LYS B 1 196 ? 13.602 -16.141 3.908 1 60.25 196 LYS B N 1
ATOM 3199 C CA . LYS B 1 196 ? 15.008 -16.078 3.516 1 60.25 196 LYS B CA 1
ATOM 3200 C C . LYS B 1 196 ? 15.227 -15.086 2.385 1 60.25 196 LYS B C 1
ATOM 3202 O O . LYS B 1 196 ? 16.234 -14.383 2.357 1 60.25 196 LYS B O 1
ATOM 3207 N N . ALA B 1 197 ? 14.711 -15.312 1.072 1 55.03 197 ALA B N 1
ATOM 3208 C CA . ALA B 1 197 ? 15.477 -15.398 -0.171 1 55.03 197 ALA B CA 1
ATOM 3209 C C . ALA B 1 197 ? 15.711 -14.008 -0.763 1 55.03 197 ALA B C 1
ATOM 3211 O O . ALA B 1 197 ? 16.844 -13.625 -1.022 1 55.03 197 ALA B O 1
ATOM 3212 N N . ALA B 1 198 ? 14.688 -13.258 -1.455 1 61.5 198 ALA B N 1
ATOM 3213 C CA . ALA B 1 198 ? 14.953 -12.188 -2.408 1 61.5 198 ALA B CA 1
ATOM 3214 C C . ALA B 1 198 ? 14.484 -10.844 -1.867 1 61.5 198 ALA B C 1
ATOM 3216 O O . ALA B 1 198 ? 13.547 -10.781 -1.061 1 61.5 198 ALA B O 1
ATOM 3217 N N . PRO B 1 199 ? 15.25 -9.875 -1.98 1 69.62 199 PRO B N 1
ATOM 3218 C CA . PRO B 1 199 ? 14.828 -8.516 -1.646 1 69.62 199 PRO B CA 1
ATOM 3219 C C . PRO B 1 199 ? 13.367 -8.242 -1.972 1 69.62 199 PRO B C 1
ATOM 3221 O O . PRO B 1 199 ? 12.906 -8.57 -3.068 1 69.62 199 PRO B O 1
ATOM 3224 N N . GLY B 1 200 ? 12.562 -7.844 -0.933 1 78.12 200 GLY B N 1
ATOM 3225 C CA . GLY B 1 200 ? 11.195 -7.402 -1.156 1 78.12 200 GLY B CA 1
ATOM 3226 C C . GLY B 1 200 ? 10.172 -8.5 -0.926 1 78.12 200 GLY B C 1
ATOM 3227 O O . GLY B 1 200 ? 8.969 -8.273 -1.078 1 78.12 200 GLY B O 1
ATOM 3228 N N . GLN B 1 201 ? 10.664 -9.664 -0.591 1 87.62 201 GLN B N 1
ATOM 3229 C CA . GLN B 1 201 ? 9.727 -10.758 -0.373 1 87.62 201 GLN B CA 1
ATOM 3230 C C . GLN B 1 201 ? 9.078 -10.664 1.004 1 87.62 201 GLN B C 1
ATOM 3232 O O . GLN B 1 201 ? 9.742 -10.328 1.988 1 87.62 201 GLN B O 1
ATOM 3237 N N . LEU B 1 202 ? 7.809 -10.914 1.055 1 95.38 202 LEU B N 1
ATOM 3238 C CA . LEU B 1 202 ? 7.023 -10.977 2.283 1 95.38 202 LEU B CA 1
ATOM 3239 C C . LEU B 1 202 ? 6.648 -12.422 2.617 1 95.38 202 LEU B C 1
ATOM 3241 O O . LEU B 1 202 ? 6.418 -13.227 1.717 1 95.38 202 LEU B O 1
ATOM 3245 N N . THR B 1 203 ? 6.602 -12.719 3.889 1 96.44 203 THR B N 1
ATOM 3246 C CA . THR B 1 203 ? 6.094 -14.031 4.285 1 96.44 203 THR B CA 1
ATOM 3247 C C . THR B 1 203 ? 4.57 -14.062 4.203 1 96.44 203 THR B C 1
ATOM 3249 O O . THR B 1 203 ? 3.924 -13.016 4.102 1 96.44 203 THR B O 1
ATOM 3252 N N . VAL B 1 204 ? 4.109 -15.297 4.258 1 97.06 204 VAL B N 1
ATOM 3253 C CA . VAL B 1 204 ? 2.662 -15.477 4.266 1 97.06 204 VAL B CA 1
ATOM 3254 C C . VAL B 1 204 ? 2.057 -14.75 5.465 1 97.06 204 VAL B C 1
ATOM 3256 O O . VAL B 1 204 ? 1.066 -14.023 5.324 1 97.06 204 VAL B O 1
ATOM 3259 N N . GLU B 1 205 ? 2.67 -14.906 6.555 1 96.88 205 GLU B N 1
ATOM 3260 C CA . GLU B 1 205 ? 2.178 -14.273 7.777 1 96.88 205 GLU B CA 1
ATOM 3261 C C . GLU B 1 205 ? 2.178 -12.758 7.656 1 96.88 205 GLU B C 1
ATOM 3263 O O . GLU B 1 205 ? 1.193 -12.102 8.008 1 96.88 205 GLU B O 1
ATOM 3268 N N . GLU B 1 206 ? 3.248 -12.219 7.211 1 96.25 206 GLU B N 1
ATOM 3269 C CA . GLU B 1 206 ? 3.34 -10.781 7.016 1 96.25 206 GLU B CA 1
ATOM 3270 C C . GLU B 1 206 ? 2.289 -10.289 6.023 1 96.25 206 GLU B C 1
ATOM 3272 O O . GLU B 1 206 ? 1.625 -9.273 6.262 1 96.25 206 GLU B O 1
ATOM 3277 N N . THR B 1 207 ? 2.209 -11.008 4.906 1 97.56 207 THR B N 1
ATOM 3278 C CA . THR B 1 207 ? 1.248 -10.625 3.875 1 97.56 207 THR B CA 1
ATOM 3279 C C . THR B 1 207 ? -0.175 -10.648 4.43 1 97.56 207 THR B C 1
ATOM 3281 O O . THR B 1 207 ? -0.955 -9.727 4.184 1 97.56 207 THR B O 1
ATOM 3284 N N . ARG B 1 208 ? -0.524 -11.672 5.16 1 97.56 208 ARG B N 1
ATOM 3285 C CA . ARG B 1 208 ? -1.85 -11.797 5.762 1 97.56 208 ARG B CA 1
ATOM 3286 C C . ARG B 1 208 ? -2.131 -10.633 6.711 1 97.56 208 ARG B C 1
ATOM 3288 O O . ARG B 1 208 ? -3.203 -10.023 6.656 1 97.56 208 ARG B O 1
ATOM 3295 N N . LYS B 1 209 ? -1.203 -10.297 7.516 1 96.56 209 LYS B N 1
ATOM 3296 C CA . LYS B 1 209 ? -1.336 -9.18 8.453 1 96.56 209 LYS B CA 1
ATOM 3297 C C . LYS B 1 209 ? -1.539 -7.863 7.711 1 96.56 209 LYS B C 1
ATOM 3299 O O . LYS B 1 209 ? -2.393 -7.059 8.094 1 96.56 209 LYS B O 1
ATOM 3304 N N . LEU B 1 210 ? -0.771 -7.68 6.738 1 97.75 210 LEU B N 1
ATOM 3305 C CA . LEU B 1 210 ? -0.857 -6.457 5.945 1 97.75 210 LEU B CA 1
ATOM 3306 C C . LEU B 1 210 ? -2.225 -6.336 5.281 1 97.75 210 LEU B C 1
ATOM 3308 O O . LEU B 1 210 ? -2.844 -5.27 5.316 1 97.75 210 LEU B O 1
ATOM 3312 N N . LEU B 1 211 ? -2.691 -7.422 4.727 1 97.44 211 LEU B N 1
ATOM 3313 C CA . LEU B 1 211 ? -3.99 -7.41 4.062 1 97.44 211 LEU B CA 1
ATOM 3314 C C . LEU B 1 211 ? -5.113 -7.164 5.062 1 97.44 211 LEU B C 1
ATOM 3316 O O . LEU B 1 211 ? -6.098 -6.496 4.746 1 97.44 211 LEU B O 1
ATOM 3320 N N . GLU B 1 212 ? -4.977 -7.684 6.207 1 94.88 212 GLU B N 1
ATOM 3321 C CA . GLU B 1 212 ? -5.98 -7.48 7.242 1 94.88 212 GLU B CA 1
ATOM 3322 C C . GLU B 1 212 ? -6.023 -6.02 7.688 1 94.88 212 GLU B C 1
ATOM 3324 O O . GLU B 1 212 ? -7.102 -5.457 7.883 1 94.88 212 GLU B O 1
ATOM 3329 N N . LEU B 1 213 ? -4.898 -5.414 7.816 1 94.25 213 LEU B N 1
ATOM 3330 C CA . LEU B 1 213 ? -4.809 -4.039 8.297 1 94.25 213 LEU B CA 1
ATOM 3331 C C . LEU B 1 213 ? -5.262 -3.055 7.227 1 94.25 213 LEU B C 1
ATOM 3333 O O . LEU B 1 213 ? -5.844 -2.014 7.539 1 94.25 213 LEU B O 1
ATOM 3337 N N . LEU B 1 214 ? -5.023 -3.381 5.98 1 95.75 214 LEU B N 1
ATOM 3338 C CA . LEU B 1 214 ? -5.25 -2.416 4.91 1 95.75 214 LEU B CA 1
ATOM 3339 C C . LEU B 1 214 ? -6.562 -2.701 4.188 1 95.75 214 LEU B C 1
ATOM 3341 O O . LEU B 1 214 ? -7.047 -1.866 3.422 1 95.75 214 LEU B O 1
ATOM 3345 N N . GLY B 1 215 ? -7.062 -3.916 4.297 1 88.19 215 GLY B N 1
ATOM 3346 C CA . GLY B 1 215 ? -8.289 -4.312 3.627 1 88.19 215 GLY B CA 1
ATOM 3347 C C . GLY B 1 215 ? -9.508 -4.242 4.523 1 88.19 215 GLY B C 1
ATOM 3348 O O . GLY B 1 215 ? -9.391 -4.051 5.734 1 88.19 215 GLY B O 1
#

Organism: Methanopyrus kandleri (strain AV19 / DSM 6324 / JCM 9639 / NBRC 100938) (NCBI:txid190192)

InterPro domains:
  IPR001381 3-dehydroquinate dehydratase type I [MF_00214] (1-214)
  IPR001381 3-dehydroquinate dehydratase type I [PF01487] (3-214)
  IPR001381 3-dehydroquinate dehydratase type I [TIGR01093] (1-210)
  IPR001381 3-dehydroquinate dehydratase type I [cd00502] (1-213)
  IPR013785 Aldolase-type TIM barrel [G3DSA:3.20.20.70] (1-215)
  IPR050146 Type-I 3-dehydroquinase [PTHR43699] (1-214)

Nearest PDB structures (foldseek):
  2o7q-assembly1_A  TM=9.190E-01  e=2.063E-20  Arabidopsis thaliana
  2o7s-assembly1_A  TM=9.167E-01  e=9.588E-20  Arabidopsis thaliana
  2egz-assembly1_A  TM=8.306E-01  e=9.413E-15  Aquifex aeolicus
  2ysw-assembly2_C-2  TM=8.308E-01  e=7.497E-15  Aquifex aeolicus VF5
  2egz-assembly1_C  TM=8.388E-01  e=1.663E-14  Aquifex aeolicus

Radius of gyration: 25.39 Å; Cα contacts (8 Å, |Δi|>4): 959; chains: 2; bounding box: 36×76×58 Å

Foldseek 3Di:
DEEAEAQDQALVSRLVLLVLLVVLPHQEYEYACLNHPDPPSLVSLVSSCVSNVRHAYEYEDDDVVQPGNDDDDPVVSQVSQQVSLVSGQEYEAELVRLVVVPHDHPHFYEYEDEAADEQDALVVLLVQQVSRVVSTQEYEYEYAYPDVVSQVSQLVSLLPDPGAYHTGYDAQRNLCSQQVSVVNPHNYHYAYSDPDDGHSGHHSNRSVVVNVVVD/DEEAEAQDQALVSRLVLLVLLVVLPHQEYEYACLNHPDPPSLVSLVSSCVNNVRHAYEYEDDDVVQVGNDDDDPVVSQVSQQVSLVSGQEYEAELVRLVVVPHDHPHFYEYEDEAADEQDALVVLLVQQVSRVVSTQEYEYEYAYPDVVSQVSQLVSLLPDPGAYHTGYDAQRNLCSQQVSVVNPHNYHYAYSDPDDGHSGHHSNRSVVVNVVVD